Protein AF-A0A966Q878-F1 (afdb_monomer_lite)

Secondary structure (DSSP, 8-state):
--TTS--EEEE--HHHHHS-TTS--TTTHHHHHHHHHHHHHHHHHHHHHHHTTTTEEEEEEEEEEEEEEE--TTTGGGS---PPP-------S--PPPEEEEEEEEEEEEEEEEEETTEEEEEEEEEEEEE--GGGTTTS-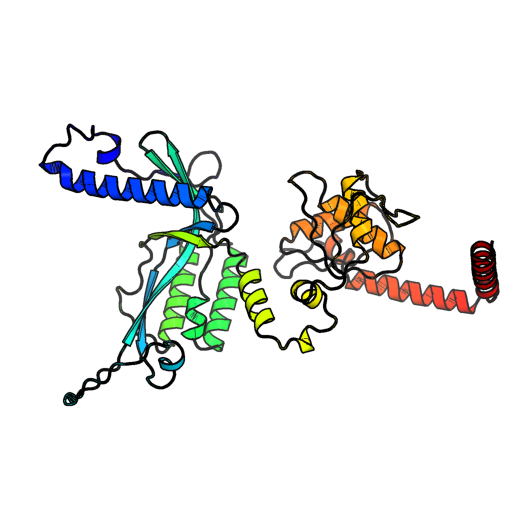HHHHHHHHHHHHHHHHHT--BSS-S-THHHHHHHHHHHHHHHTSS-B--STTEEEEEEEEEEEE---HHHHHHHHHHHTS-HHHHTTSHHHHHHH-TT-----SPPPS-S-----S---HHHHGGGGGTTSS-------TTS-HHHHHHHHHHHHHHTT-------SSHHHHHHHHHHHHTT--TTS--B---TTSS---HHHHHTBHHHHHHHHHHHHHHHHHHHTT-TTHHHHHHHHHHHHHHTTT-

Sequence (390 aa):
SDLDGAVEEAIQLPLFSSLDPQKVPPEQLRAYNEERKIARSLEQLGADSRNYTFTKQLALRFGYFKISLPLNPTVDLEKEESEPEVVEGELPLETTPLMKELEFPLFSVQVDIIRHKSQFSLIVTDPAVEVHINELQDVLSPVTYQNLTKTLGEYEAKSGFNLPISDTTELLGFWDHVRGALALSKAQFDSDSFQLDRSKLVLSARSNFFLSDDLRKLTLLDPAELEGTALTAWTTSEDMNVAEDGEPHESEIFFPFPYDRYQARILSLLGNRASVIQGPPGTGKSQSICNLICHLAAQGKTVLFVSQKPQALKVVKDRLKTLDIPNLFGYIPSTAAGIINEQDEADGAGPALARVGASAHVANDRQKKDPDTAGIVAQKQQARATLQAD

Structure (mmCIF, N/CA/C/O backbone):
data_AF-A0A966Q878-F1
#
_entry.id   AF-A0A966Q878-F1
#
loop_
_atom_site.group_PDB
_atom_site.id
_atom_site.type_symbol
_atom_site.label_atom_id
_atom_site.label_alt_id
_atom_site.label_comp_id
_atom_site.label_asym_id
_atom_site.label_entity_id
_atom_site.label_seq_id
_atom_site.pdbx_PDB_ins_code
_atom_site.Cartn_x
_atom_site.Cartn_y
_atom_site.Cartn_z
_atom_site.occupancy
_atom_site.B_iso_or_equiv
_atom_site.auth_seq_id
_atom_site.auth_comp_id
_atom_site.auth_asym_id
_atom_site.auth_atom_id
_atom_site.pdbx_PDB_model_num
ATOM 1 N N . SER A 1 1 ? 6.513 14.749 -22.291 1.00 36.56 1 SER A N 1
ATOM 2 C CA . SER A 1 1 ? 5.431 15.742 -22.159 1.00 36.56 1 SER A CA 1
ATOM 3 C C . SER A 1 1 ? 4.585 15.677 -23.410 1.00 36.56 1 SER A C 1
ATOM 5 O O . SER A 1 1 ? 5.053 16.128 -24.445 1.00 36.56 1 SER A O 1
ATOM 7 N N . ASP A 1 2 ? 3.389 15.108 -23.310 1.00 28.91 2 ASP A N 1
ATOM 8 C CA . ASP A 1 2 ? 2.338 15.248 -24.316 1.00 28.91 2 ASP A CA 1
ATOM 9 C C . ASP A 1 2 ? 0.966 15.288 -23.619 1.00 28.91 2 ASP A C 1
ATOM 11 O O . ASP A 1 2 ? 0.846 15.011 -22.425 1.00 28.91 2 ASP A O 1
ATOM 15 N N . LEU A 1 3 ? -0.031 15.762 -24.359 1.00 32.06 3 LEU A N 1
ATOM 16 C CA . LEU A 1 3 ? -1.173 16.598 -23.956 1.00 32.06 3 LEU A CA 1
ATOM 17 C C . LEU A 1 3 ? -2.197 16.062 -22.927 1.00 32.06 3 LEU A C 1
ATOM 19 O O . LEU A 1 3 ? -3.159 16.773 -22.650 1.00 32.06 3 LEU A O 1
ATOM 23 N N . ASP A 1 4 ? -1.975 14.906 -22.299 1.00 37.69 4 ASP A N 1
ATOM 24 C CA . ASP A 1 4 ? -2.916 14.282 -21.345 1.00 37.69 4 ASP A CA 1
ATOM 25 C C . ASP A 1 4 ? -2.343 14.093 -19.925 1.00 37.69 4 ASP A C 1
ATOM 27 O O . ASP A 1 4 ? -2.943 13.437 -19.074 1.00 37.69 4 ASP A O 1
ATOM 31 N N . GLY A 1 5 ? -1.165 14.658 -19.640 1.00 44.62 5 GLY A N 1
ATOM 32 C CA . GLY A 1 5 ? -0.500 14.516 -18.337 1.00 44.62 5 GLY A CA 1
ATOM 33 C C . GLY A 1 5 ? 0.210 13.171 -18.135 1.00 44.62 5 GLY A C 1
ATOM 34 O O . GLY A 1 5 ? 0.911 13.003 -17.141 1.00 44.62 5 GLY A O 1
ATOM 35 N N . ALA A 1 6 ? 0.103 12.243 -19.091 1.00 47.84 6 ALA A N 1
ATOM 36 C CA . ALA A 1 6 ? 0.938 11.051 -19.154 1.00 47.84 6 ALA A CA 1
ATOM 37 C C . ALA A 1 6 ? 2.323 11.406 -19.725 1.00 47.84 6 ALA A C 1
ATOM 39 O O . ALA A 1 6 ? 2.449 12.045 -20.774 1.00 47.84 6 ALA A O 1
ATOM 40 N N . VAL A 1 7 ? 3.386 10.998 -19.031 1.00 57.78 7 VAL A N 1
ATOM 41 C CA . VAL A 1 7 ? 4.749 11.079 -19.565 1.00 57.78 7 VAL A CA 1
ATOM 42 C C . VAL A 1 7 ? 4.947 9.872 -20.479 1.00 57.78 7 VAL A C 1
ATOM 44 O O . VAL A 1 7 ? 5.180 8.760 -20.011 1.00 57.78 7 VAL A O 1
ATOM 47 N N . GLU A 1 8 ? 4.782 10.094 -21.781 1.00 61.12 8 GLU A N 1
ATOM 48 C CA . GLU A 1 8 ? 5.096 9.119 -22.826 1.00 61.12 8 GLU A CA 1
ATOM 49 C C . GLU A 1 8 ? 6.475 9.420 -23.423 1.00 61.12 8 GLU A C 1
ATOM 51 O O . GLU A 1 8 ? 6.785 10.570 -23.754 1.00 61.12 8 GLU A O 1
ATOM 56 N N . GLU A 1 9 ? 7.301 8.383 -23.559 1.00 66.06 9 GLU A N 1
ATOM 57 C CA . GLU A 1 9 ? 8.583 8.446 -24.253 1.00 66.06 9 GLU A CA 1
ATOM 58 C C . GLU A 1 9 ? 8.666 7.335 -25.305 1.00 66.06 9 GLU A C 1
ATOM 60 O O . GLU A 1 9 ? 8.530 6.143 -25.015 1.00 66.06 9 GLU A O 1
ATOM 65 N N . ALA A 1 10 ? 8.868 7.734 -26.560 1.00 63.94 10 ALA A N 1
ATOM 66 C CA . ALA A 1 10 ? 8.963 6.807 -27.678 1.00 63.94 10 ALA A CA 1
ATOM 67 C C . ALA A 1 10 ? 10.358 6.168 -27.733 1.00 63.94 10 ALA A C 1
ATOM 69 O O . ALA A 1 10 ? 11.368 6.863 -27.868 1.00 63.94 10 ALA A O 1
ATOM 70 N N . ILE A 1 11 ? 10.420 4.836 -27.719 1.00 69.00 11 ILE A N 1
ATOM 71 C CA . ILE A 1 11 ? 11.664 4.098 -27.942 1.00 69.00 11 ILE A CA 1
ATOM 72 C C . ILE A 1 11 ? 11.970 4.127 -29.442 1.00 69.00 11 ILE A C 1
ATOM 74 O O . ILE A 1 11 ? 11.293 3.492 -30.259 1.00 69.00 11 ILE A O 1
ATOM 78 N N . GLN A 1 12 ? 13.015 4.861 -29.816 1.00 66.69 12 GLN A N 1
ATOM 79 C CA . GLN A 1 12 ? 13.443 4.972 -31.207 1.00 66.69 12 GLN A CA 1
ATOM 80 C C . GLN A 1 12 ? 14.230 3.724 -31.635 1.00 66.69 12 GLN A C 1
ATOM 82 O O . GLN A 1 12 ? 15.383 3.546 -31.257 1.00 66.69 12 GLN A O 1
ATOM 87 N N . LEU A 1 13 ? 13.612 2.876 -32.466 1.00 69.94 13 LEU A N 1
ATOM 88 C CA . LEU A 1 13 ? 14.255 1.743 -33.154 1.00 69.94 13 LEU A CA 1
ATOM 89 C C . LEU A 1 13 ? 14.169 1.947 -34.680 1.00 69.94 13 LEU A C 1
ATOM 91 O O . LEU A 1 13 ? 13.347 1.311 -35.353 1.00 69.94 13 LEU A O 1
ATOM 95 N N . PRO A 1 14 ? 14.905 2.924 -35.239 1.00 63.12 14 PRO A N 1
ATOM 96 C CA . PRO A 1 14 ? 14.709 3.393 -36.607 1.00 63.12 14 PRO A CA 1
ATOM 97 C C . PRO A 1 14 ? 15.060 2.339 -37.662 1.00 63.12 14 PRO A C 1
ATOM 99 O O . PRO A 1 14 ? 14.349 2.240 -38.662 1.00 63.12 14 PRO A O 1
ATOM 102 N N . LEU A 1 15 ? 16.098 1.522 -37.467 1.00 62.75 15 LEU A N 1
ATOM 103 C CA . LEU A 1 15 ? 16.493 0.496 -38.440 1.00 62.75 15 LEU A CA 1
ATOM 104 C C . LEU A 1 15 ? 15.524 -0.688 -38.411 1.00 62.75 15 LEU A C 1
ATOM 106 O O . LEU A 1 15 ? 15.130 -1.185 -39.465 1.00 62.75 15 LEU A O 1
ATOM 110 N N . PHE A 1 16 ? 15.089 -1.112 -37.225 1.00 62.78 16 PHE A N 1
ATOM 111 C CA . PHE A 1 16 ? 14.107 -2.182 -37.064 1.00 62.78 16 PHE A CA 1
ATOM 112 C C . PHE A 1 16 ? 12.722 -1.788 -37.591 1.00 62.78 16 PHE A C 1
ATOM 114 O O . PHE A 1 16 ? 12.018 -2.619 -38.164 1.00 62.78 16 PHE A O 1
ATOM 121 N N . SER A 1 17 ? 12.329 -0.524 -37.422 1.00 59.47 17 SER A N 1
ATOM 122 C CA . SER A 1 17 ? 11.011 -0.033 -37.841 1.00 59.47 17 SER A CA 1
ATOM 123 C C . SER A 1 17 ? 10.910 0.318 -39.329 1.00 59.47 17 SER A C 1
ATOM 125 O O . SER A 1 17 ? 9.806 0.254 -39.873 1.00 59.47 17 SER A O 1
ATOM 127 N N . SER A 1 18 ? 12.025 0.662 -39.988 1.00 60.50 18 SER A N 1
ATOM 128 C CA . SER A 1 18 ? 12.042 1.128 -41.386 1.00 60.50 18 SER A CA 1
ATOM 129 C C . SER A 1 18 ? 12.500 0.090 -42.416 1.00 60.50 18 SER A C 1
ATOM 131 O O . SER A 1 18 ? 12.126 0.206 -43.585 1.00 60.50 18 SER A O 1
ATOM 133 N N . LEU A 1 19 ? 13.281 -0.924 -42.021 1.00 62.16 19 LEU A N 1
ATOM 134 C CA . LEU A 1 19 ? 13.860 -1.896 -42.954 1.00 62.16 19 LEU A CA 1
ATOM 135 C C . LEU A 1 19 ? 13.074 -3.212 -43.000 1.00 62.16 19 LEU A C 1
ATOM 137 O O . LEU A 1 19 ? 12.755 -3.817 -41.976 1.00 62.16 19 LEU A O 1
ATOM 141 N N . ASP A 1 20 ? 12.827 -3.696 -44.220 1.00 65.62 20 ASP A N 1
ATOM 142 C CA . ASP A 1 20 ? 12.308 -5.044 -44.469 1.00 65.62 20 ASP A CA 1
ATOM 143 C C . ASP A 1 20 ? 13.352 -6.085 -44.003 1.00 65.62 20 ASP A C 1
ATOM 145 O O . ASP A 1 20 ? 14.496 -6.034 -44.472 1.00 65.62 20 ASP A O 1
ATOM 149 N N . PRO A 1 21 ? 12.988 -7.046 -43.124 1.00 63.88 21 PRO A N 1
ATOM 150 C CA . PRO A 1 21 ? 13.892 -8.083 -42.623 1.00 63.88 21 PRO A CA 1
ATOM 151 C C . PRO A 1 21 ? 14.641 -8.862 -43.713 1.00 63.88 21 PRO A C 1
ATOM 153 O O . PRO A 1 21 ? 15.699 -9.426 -43.434 1.00 63.88 21 PRO A O 1
ATOM 156 N N . GLN A 1 22 ? 14.103 -8.921 -44.938 1.00 63.53 22 GLN A N 1
ATOM 157 C CA . GLN A 1 22 ? 14.712 -9.624 -46.073 1.00 63.53 22 GLN A CA 1
ATOM 158 C C . GLN A 1 22 ? 15.636 -8.745 -46.937 1.00 63.53 22 GLN A C 1
ATOM 160 O O . GLN A 1 22 ? 16.300 -9.267 -47.831 1.00 63.53 22 GLN A O 1
ATOM 165 N N . LYS A 1 23 ? 15.699 -7.427 -46.695 1.00 68.62 23 LYS A N 1
ATOM 166 C CA . LYS A 1 23 ? 16.438 -6.449 -47.524 1.00 68.62 23 LYS A CA 1
ATOM 167 C C . LYS A 1 23 ? 17.393 -5.559 -46.721 1.00 68.62 23 LYS A C 1
ATOM 169 O O . LYS A 1 23 ? 17.710 -4.451 -47.148 1.00 68.62 23 LYS A O 1
ATOM 174 N N . VAL A 1 24 ? 17.858 -6.027 -45.563 1.00 71.94 24 VAL A N 1
ATOM 175 C CA . VAL A 1 24 ? 18.802 -5.277 -44.721 1.00 71.94 24 VAL A CA 1
ATOM 176 C C . VAL A 1 24 ? 20.202 -5.279 -45.363 1.00 71.94 24 VAL A C 1
ATOM 178 O O . VAL A 1 24 ? 20.747 -6.360 -45.606 1.00 71.94 24 VAL A O 1
ATOM 181 N N . PRO A 1 25 ? 20.819 -4.110 -45.626 1.00 78.50 25 PRO A N 1
ATOM 182 C CA . PRO A 1 25 ? 22.178 -4.037 -46.162 1.00 78.50 25 PRO A CA 1
ATOM 183 C C . PRO A 1 25 ? 23.214 -4.689 -45.221 1.00 78.50 25 PRO A C 1
ATOM 185 O O . PRO A 1 25 ? 23.098 -4.528 -44.002 1.00 78.50 25 PRO A O 1
ATOM 188 N N . PRO A 1 26 ? 24.271 -5.354 -45.735 1.00 73.50 26 PRO A N 1
ATOM 189 C CA . PRO A 1 26 ? 25.288 -6.023 -44.909 1.00 73.50 26 PRO A CA 1
ATOM 190 C C . PRO A 1 26 ? 25.962 -5.099 -43.883 1.00 73.50 26 PRO A C 1
ATOM 192 O O . PRO A 1 26 ? 26.285 -5.529 -42.778 1.00 73.50 26 PRO A O 1
ATOM 195 N N . GLU A 1 27 ? 26.126 -3.822 -44.231 1.00 76.19 27 GLU A N 1
ATOM 196 C CA . GLU A 1 27 ? 26.739 -2.790 -43.385 1.00 76.19 27 GLU A CA 1
ATOM 197 C C . GLU A 1 27 ? 25.863 -2.407 -42.181 1.00 76.19 27 GLU A C 1
ATOM 199 O O . GLU A 1 27 ? 26.380 -2.074 -41.117 1.00 76.19 27 GLU A O 1
ATOM 204 N N . GLN A 1 28 ? 24.537 -2.513 -42.313 1.00 75.12 28 GLN A N 1
ATOM 205 C CA . GLN A 1 28 ? 23.561 -2.164 -41.270 1.00 75.12 28 GLN A CA 1
ATOM 206 C C . GLN A 1 28 ? 23.038 -3.391 -40.511 1.00 75.12 28 GLN A C 1
ATOM 208 O O . GLN A 1 28 ? 22.339 -3.254 -39.507 1.00 75.12 28 GLN A O 1
ATOM 213 N N . LEU A 1 29 ? 23.413 -4.600 -40.941 1.00 74.19 29 LEU A N 1
ATOM 214 C CA . LEU A 1 29 ? 22.914 -5.863 -40.397 1.00 74.19 29 LEU A CA 1
ATOM 215 C C . LEU A 1 29 ? 23.223 -6.042 -38.902 1.00 74.19 29 LEU A C 1
ATOM 217 O O . LEU A 1 29 ? 22.405 -6.596 -38.168 1.00 74.19 29 LEU A O 1
ATOM 221 N N . ARG A 1 30 ? 24.383 -5.567 -38.427 1.00 75.19 30 ARG A N 1
ATOM 222 C CA . ARG A 1 30 ? 24.740 -5.620 -36.995 1.00 75.19 30 ARG A CA 1
ATOM 223 C C . ARG A 1 30 ? 23.829 -4.725 -36.153 1.00 75.19 30 ARG A C 1
ATOM 225 O O . ARG A 1 30 ? 23.248 -5.212 -35.191 1.00 75.19 30 ARG A O 1
ATOM 232 N N . ALA A 1 31 ? 23.664 -3.464 -36.548 1.00 72.50 31 ALA A N 1
ATOM 233 C CA . ALA A 1 31 ? 22.810 -2.506 -35.845 1.00 72.50 31 ALA A CA 1
ATOM 234 C C . ALA A 1 31 ? 21.329 -2.926 -35.881 1.00 72.50 31 ALA A C 1
ATOM 236 O O . ALA A 1 31 ? 20.663 -2.929 -34.850 1.00 72.50 31 ALA A O 1
ATOM 237 N N . TYR A 1 32 ? 20.847 -3.409 -37.032 1.00 76.81 32 TYR A N 1
ATOM 238 C CA . TYR A 1 32 ? 19.501 -3.972 -37.168 1.00 76.81 32 TYR A CA 1
ATOM 239 C C . TYR A 1 32 ? 19.265 -5.171 -36.235 1.00 76.81 32 TYR A C 1
ATOM 241 O O . TYR A 1 32 ? 18.205 -5.286 -35.624 1.00 76.81 32 TYR A O 1
ATOM 249 N N . ASN A 1 33 ? 20.241 -6.076 -36.102 1.00 74.50 33 ASN A N 1
ATOM 250 C CA . ASN A 1 33 ? 20.109 -7.237 -35.221 1.00 74.50 33 ASN A CA 1
ATOM 251 C C . ASN A 1 33 ? 20.104 -6.860 -33.732 1.00 74.50 33 ASN A C 1
ATOM 253 O O . ASN A 1 33 ? 19.402 -7.515 -32.963 1.00 74.50 33 ASN A O 1
ATOM 257 N N . GLU A 1 34 ? 20.838 -5.823 -33.327 1.00 75.19 34 GLU A N 1
ATOM 258 C CA . GLU A 1 34 ? 20.778 -5.290 -31.960 1.00 75.19 34 GLU A CA 1
ATOM 259 C C . GLU A 1 34 ? 19.419 -4.635 -31.673 1.00 75.19 34 GLU A C 1
ATOM 261 O O . GLU A 1 34 ? 18.758 -5.007 -30.702 1.00 75.19 34 GLU A O 1
ATOM 266 N N . GLU A 1 35 ? 18.912 -3.779 -32.568 1.00 76.94 35 GLU A N 1
ATOM 267 C CA . GLU A 1 35 ? 17.560 -3.212 -32.429 1.00 76.94 35 GLU A CA 1
ATOM 268 C C . GLU A 1 35 ? 16.475 -4.303 -32.408 1.00 76.94 35 GLU A C 1
ATOM 270 O O . GLU A 1 35 ? 15.530 -4.243 -31.620 1.00 76.94 35 GLU A O 1
ATOM 275 N N . ARG A 1 36 ? 16.634 -5.362 -33.213 1.00 76.56 36 ARG A N 1
ATOM 276 C CA . ARG A 1 36 ? 15.729 -6.521 -33.223 1.00 76.56 36 ARG A CA 1
ATOM 277 C C . ARG A 1 36 ? 15.743 -7.295 -31.905 1.00 76.56 36 ARG A C 1
ATOM 279 O O . ARG A 1 36 ? 14.696 -7.807 -31.501 1.00 76.56 36 ARG A O 1
ATOM 286 N N . LYS A 1 37 ? 16.898 -7.434 -31.246 1.00 76.88 37 LYS A N 1
ATOM 287 C CA . LYS A 1 37 ? 16.978 -8.057 -29.913 1.00 76.88 37 LYS A CA 1
ATOM 288 C C . LYS A 1 37 ? 16.231 -7.212 -28.886 1.00 76.88 37 LYS A C 1
ATOM 290 O O . LYS A 1 37 ? 15.423 -7.764 -28.148 1.00 76.88 37 LYS A O 1
ATOM 295 N N . ILE A 1 38 ? 16.440 -5.895 -28.896 1.00 76.62 38 ILE A N 1
ATOM 296 C CA . ILE A 1 38 ? 15.747 -4.954 -28.004 1.00 76.62 38 ILE A CA 1
ATOM 297 C C . ILE A 1 38 ? 14.230 -5.041 -28.212 1.00 76.62 38 ILE A C 1
ATOM 299 O O . ILE A 1 38 ? 13.494 -5.224 -27.246 1.00 76.62 38 ILE A O 1
ATOM 303 N N . ALA A 1 39 ? 13.763 -5.016 -29.465 1.00 75.56 39 ALA A N 1
ATOM 304 C CA . ALA A 1 39 ? 12.344 -5.144 -29.794 1.00 75.56 39 ALA A CA 1
ATOM 305 C C . ALA A 1 39 ? 11.729 -6.445 -29.252 1.00 75.56 39 ALA A C 1
ATOM 307 O O . ALA A 1 39 ? 10.654 -6.420 -28.658 1.00 75.56 39 ALA A O 1
ATOM 308 N N . ARG A 1 40 ? 12.422 -7.582 -29.402 1.00 79.31 40 ARG A N 1
ATOM 309 C CA . ARG A 1 40 ? 11.965 -8.871 -28.855 1.00 79.31 40 ARG A CA 1
ATOM 310 C C . ARG A 1 40 ? 11.898 -8.870 -27.331 1.00 79.31 40 ARG A C 1
ATOM 312 O O . ARG A 1 40 ? 10.922 -9.369 -26.780 1.00 79.31 40 ARG A O 1
ATOM 319 N N . SER A 1 41 ? 12.896 -8.302 -26.660 1.00 79.31 41 SER A N 1
ATOM 320 C CA . SER A 1 41 ? 12.894 -8.184 -25.199 1.00 79.31 41 SER A CA 1
ATOM 321 C C . SER A 1 41 ? 11.743 -7.305 -24.704 1.00 79.31 41 SER A C 1
ATOM 323 O O . SER A 1 41 ? 11.081 -7.664 -23.736 1.00 79.31 41 SER A O 1
ATOM 325 N N . LEU A 1 42 ? 11.446 -6.197 -25.391 1.00 79.75 42 LEU A N 1
ATOM 326 C CA . LEU A 1 42 ? 10.303 -5.331 -25.076 1.00 79.75 42 LEU A CA 1
ATOM 327 C C . LEU A 1 42 ? 8.962 -6.041 -25.305 1.00 79.75 42 LEU A C 1
ATOM 329 O O . LEU A 1 42 ? 8.063 -5.938 -24.473 1.00 79.75 42 LEU A O 1
ATOM 333 N N . GLU A 1 43 ? 8.824 -6.793 -26.401 1.00 78.31 43 GLU A N 1
ATOM 334 C CA . GLU A 1 43 ? 7.634 -7.614 -26.657 1.00 78.31 43 GLU A CA 1
ATOM 335 C C . GLU A 1 43 ? 7.422 -8.658 -25.560 1.00 78.31 43 GLU A C 1
ATOM 337 O O . GLU A 1 43 ? 6.297 -8.819 -25.085 1.00 78.31 43 GLU A O 1
ATOM 342 N N . GLN A 1 44 ? 8.495 -9.336 -25.147 1.00 79.88 44 GLN A N 1
ATOM 343 C CA . GLN A 1 44 ? 8.449 -10.340 -24.092 1.00 79.88 44 GLN A CA 1
ATOM 344 C C . GLN A 1 44 ? 8.087 -9.714 -22.741 1.00 79.88 44 GLN A C 1
ATOM 346 O O . GLN A 1 44 ? 7.147 -10.173 -22.102 1.00 79.88 44 GLN A O 1
ATOM 351 N N . LEU A 1 45 ? 8.743 -8.621 -22.345 1.00 77.94 45 LEU A N 1
ATOM 352 C CA . LEU A 1 45 ? 8.437 -7.907 -21.100 1.00 77.94 45 LEU A CA 1
ATOM 353 C C . LEU A 1 45 ? 6.998 -7.377 -21.075 1.00 77.94 45 LEU A C 1
ATOM 355 O O . LEU A 1 45 ? 6.303 -7.511 -20.067 1.00 77.94 45 LEU A O 1
ATOM 359 N N . GLY A 1 46 ? 6.516 -6.828 -22.192 1.00 69.38 46 GLY A N 1
ATOM 360 C CA . GLY A 1 46 ? 5.130 -6.382 -22.321 1.00 69.38 46 GLY A CA 1
ATOM 361 C C . GLY A 1 46 ? 4.124 -7.539 -22.311 1.00 69.38 46 GLY A C 1
ATOM 362 O O . GLY A 1 46 ? 3.011 -7.393 -21.806 1.00 69.38 46 GLY A O 1
ATOM 363 N N . ALA A 1 47 ? 4.468 -8.705 -22.865 1.00 71.81 47 ALA A N 1
ATOM 364 C CA . ALA A 1 47 ? 3.642 -9.910 -22.766 1.00 71.81 47 ALA A CA 1
ATOM 365 C C . ALA A 1 47 ? 3.605 -10.453 -21.329 1.00 71.81 47 ALA A C 1
ATOM 367 O O . ALA A 1 47 ? 2.524 -10.730 -20.816 1.00 71.81 47 ALA A O 1
ATOM 368 N N . ASP A 1 48 ? 4.752 -10.524 -20.657 1.00 72.88 48 ASP A N 1
ATOM 369 C CA . ASP A 1 48 ? 4.857 -11.007 -19.281 1.00 72.88 48 ASP A CA 1
ATOM 370 C C . ASP A 1 48 ? 4.120 -10.085 -18.298 1.00 72.88 48 ASP A C 1
ATOM 372 O O . ASP A 1 48 ? 3.362 -10.575 -17.462 1.00 72.88 48 ASP A O 1
ATOM 376 N N . SER A 1 49 ? 4.232 -8.760 -18.438 1.00 64.75 49 SER A N 1
ATOM 377 C CA . SER A 1 49 ? 3.454 -7.801 -17.631 1.00 64.75 49 SER A CA 1
ATOM 378 C C . SER A 1 49 ? 1.933 -8.005 -17.787 1.00 64.75 49 SER A C 1
ATOM 380 O O . SER A 1 49 ? 1.179 -7.986 -16.810 1.00 64.75 49 SER A O 1
ATOM 382 N N . ARG A 1 50 ? 1.463 -8.301 -19.009 1.00 67.19 50 ARG A N 1
ATOM 383 C CA . ARG A 1 50 ? 0.042 -8.588 -19.296 1.00 67.19 50 ARG A CA 1
ATOM 384 C C . ARG A 1 50 ? -0.419 -9.967 -18.823 1.00 67.19 50 ARG A C 1
ATOM 386 O O . ARG A 1 50 ? -1.583 -10.126 -18.481 1.00 67.19 50 ARG A O 1
ATOM 393 N N . ASN A 1 51 ? 0.468 -10.957 -18.784 1.00 67.25 51 ASN A N 1
ATOM 394 C CA . ASN A 1 51 ? 0.140 -12.287 -18.266 1.00 67.25 51 ASN A CA 1
ATOM 395 C C . ASN A 1 51 ? 0.096 -12.307 -16.730 1.00 67.25 51 ASN A C 1
ATOM 397 O O . ASN A 1 51 ? -0.683 -13.051 -16.139 1.00 67.25 51 ASN A O 1
ATOM 401 N N . TYR A 1 52 ? 0.906 -11.467 -16.083 1.00 61.38 52 TYR A N 1
ATOM 402 C CA . TYR A 1 52 ? 1.044 -11.386 -14.629 1.00 61.38 52 TYR A CA 1
ATOM 403 C C . TYR A 1 52 ? 0.494 -10.073 -14.058 1.00 61.38 52 TYR A C 1
ATOM 405 O O . TYR A 1 52 ? 1.031 -9.555 -13.082 1.00 61.38 52 TYR A O 1
ATOM 413 N N . THR A 1 53 ? -0.599 -9.543 -14.617 1.00 57.09 53 THR A N 1
ATOM 414 C CA . THR A 1 53 ? -1.127 -8.202 -14.281 1.00 57.09 53 THR A CA 1
ATOM 415 C C . THR A 1 53 ? -1.450 -8.005 -12.799 1.00 57.09 53 THR A C 1
ATOM 417 O O . THR A 1 53 ? -1.526 -6.875 -12.338 1.00 57.09 53 THR A O 1
ATOM 420 N N . PHE A 1 54 ? -1.633 -9.074 -12.023 1.00 52.44 54 PHE A N 1
ATOM 421 C CA . PHE A 1 54 ? -1.902 -8.977 -10.584 1.00 52.44 54 PHE A CA 1
ATOM 422 C C . PHE A 1 54 ? -0.669 -9.190 -9.701 1.00 52.44 54 PHE A C 1
ATOM 424 O O . PHE A 1 54 ? -0.688 -8.783 -8.544 1.00 52.44 54 PHE A O 1
ATOM 431 N N . THR A 1 55 ? 0.398 -9.803 -10.217 1.00 57.56 55 THR A N 1
ATOM 432 C CA . THR A 1 55 ? 1.565 -10.214 -9.415 1.00 57.56 55 THR A CA 1
ATOM 433 C C . THR A 1 55 ? 2.849 -9.505 -9.813 1.00 57.56 55 THR A C 1
ATOM 435 O O . THR A 1 55 ? 3.762 -9.404 -8.994 1.00 57.56 55 THR A O 1
ATOM 438 N N . LYS A 1 56 ? 2.935 -8.990 -11.041 1.00 68.88 56 LYS A N 1
ATOM 439 C CA . LYS A 1 56 ? 4.112 -8.301 -11.565 1.00 68.88 56 LYS A CA 1
ATOM 440 C C . LYS A 1 56 ? 3.733 -6.987 -12.236 1.00 68.88 56 LYS A C 1
ATOM 442 O O . LYS A 1 56 ? 2.600 -6.783 -12.677 1.00 68.88 56 LYS A O 1
ATOM 447 N N . GLN A 1 57 ? 4.680 -6.071 -12.243 1.00 77.12 57 GLN A N 1
ATOM 448 C CA . GLN A 1 57 ? 4.586 -4.792 -12.924 1.00 77.12 57 GLN A CA 1
ATOM 449 C C . GLN A 1 57 ? 5.928 -4.465 -13.549 1.00 77.12 57 GLN A C 1
ATOM 451 O O . GLN A 1 57 ? 6.967 -5.007 -13.166 1.00 77.12 57 GLN A O 1
ATOM 456 N N . LEU A 1 58 ? 5.886 -3.626 -14.566 1.00 84.62 58 LEU A N 1
ATOM 457 C CA . LEU A 1 58 ? 7.078 -3.199 -15.253 1.00 84.62 58 LEU A CA 1
ATOM 458 C C . LEU A 1 58 ? 7.537 -1.879 -14.632 1.00 84.62 58 LEU A C 1
ATOM 460 O O . LEU A 1 58 ? 6.764 -0.936 -14.489 1.00 84.62 58 LEU A O 1
ATOM 464 N N . ALA A 1 59 ? 8.803 -1.834 -14.239 1.00 85.12 59 ALA A N 1
ATOM 465 C CA . ALA A 1 59 ? 9.401 -0.670 -13.612 1.00 85.12 59 ALA A CA 1
ATOM 466 C C . ALA A 1 59 ? 10.654 -0.254 -14.384 1.00 85.12 59 ALA A C 1
ATOM 468 O O . ALA A 1 59 ? 11.508 -1.085 -14.720 1.00 85.12 59 ALA A O 1
ATOM 469 N N . LEU A 1 60 ? 10.777 1.044 -14.639 1.00 87.25 60 LEU A N 1
ATOM 470 C CA . LEU A 1 60 ? 12.007 1.662 -15.107 1.00 87.25 60 LEU A CA 1
ATOM 471 C C . LEU A 1 60 ? 12.849 2.012 -13.882 1.00 87.25 60 LEU A C 1
ATOM 473 O O . LEU A 1 60 ? 12.523 2.936 -13.143 1.00 87.25 60 LEU A O 1
ATOM 477 N N . ARG A 1 61 ? 13.918 1.253 -13.654 1.00 89.38 61 ARG A N 1
ATOM 478 C CA . ARG A 1 61 ? 14.882 1.479 -12.571 1.00 89.38 61 ARG A CA 1
ATOM 479 C C . ARG A 1 61 ? 16.028 2.339 -13.074 1.00 89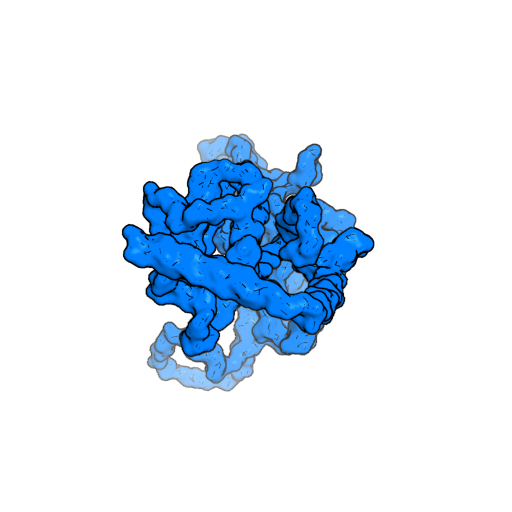.38 61 ARG A C 1
ATOM 481 O O . ARG A 1 61 ? 16.526 2.090 -14.170 1.00 89.38 61 ARG A O 1
ATOM 488 N N . PHE A 1 62 ? 16.459 3.317 -12.291 1.00 88.19 62 PHE A N 1
ATOM 489 C CA . PHE A 1 62 ? 17.537 4.233 -12.659 1.00 88.19 62 PHE A CA 1
ATOM 490 C C . PHE A 1 62 ? 18.314 4.711 -11.429 1.00 88.19 62 PHE A C 1
ATOM 492 O O . PHE A 1 62 ? 17.914 4.455 -10.292 1.00 88.19 62 PHE A O 1
ATOM 499 N N . GLY A 1 63 ? 19.454 5.367 -11.650 1.00 85.38 63 GLY A N 1
ATOM 500 C CA . GLY A 1 63 ? 20.336 5.767 -10.555 1.00 85.38 63 GLY A CA 1
ATOM 501 C C . GLY A 1 63 ? 21.013 4.570 -9.915 1.00 85.38 63 GLY A C 1
ATOM 502 O O . GLY A 1 63 ? 20.726 4.224 -8.775 1.00 85.38 63 GLY A O 1
ATOM 503 N N . TYR A 1 64 ? 21.898 3.911 -10.655 1.00 88.25 64 TYR A N 1
ATOM 504 C CA . TYR A 1 64 ? 22.605 2.739 -10.153 1.00 88.25 64 TYR A CA 1
ATOM 505 C C . TYR A 1 64 ? 23.834 3.140 -9.351 1.00 88.25 64 TYR A C 1
ATOM 507 O O . TYR A 1 64 ? 24.618 3.980 -9.796 1.00 88.25 64 TYR A O 1
ATOM 515 N N . PHE A 1 65 ? 24.028 2.494 -8.204 1.00 86.88 65 PHE A N 1
ATOM 516 C CA . PHE A 1 65 ? 25.279 2.561 -7.466 1.00 86.88 65 PHE A CA 1
ATOM 517 C C . PHE A 1 65 ? 25.922 1.175 -7.332 1.00 86.88 65 PHE A C 1
ATOM 519 O O . PHE A 1 65 ? 25.234 0.168 -7.148 1.00 86.88 65 PHE A O 1
ATOM 526 N N . LYS A 1 66 ? 27.251 1.128 -7.446 1.00 87.38 66 LYS A N 1
ATOM 527 C CA . LYS A 1 66 ? 28.077 -0.074 -7.320 1.00 87.38 66 LYS A CA 1
ATOM 528 C C . LYS A 1 66 ? 29.015 0.067 -6.126 1.00 87.38 66 LYS A C 1
ATOM 530 O O . LYS A 1 66 ? 29.825 0.991 -6.084 1.00 87.38 66 LYS A O 1
ATOM 535 N N . ILE A 1 67 ? 28.923 -0.859 -5.180 1.00 85.50 67 ILE A N 1
ATOM 536 C CA . ILE A 1 67 ? 29.750 -0.882 -3.970 1.00 85.50 67 ILE A CA 1
ATOM 537 C C . ILE A 1 67 ? 30.424 -2.239 -3.789 1.00 85.50 67 ILE A C 1
ATOM 539 O O . ILE A 1 67 ? 29.869 -3.271 -4.158 1.00 85.50 67 ILE A O 1
ATOM 543 N N . SER A 1 68 ? 31.598 -2.233 -3.169 1.00 83.38 68 SER A N 1
ATOM 544 C CA . SER A 1 68 ? 32.358 -3.431 -2.820 1.00 83.38 68 SER A CA 1
ATOM 545 C C . SER A 1 68 ? 32.456 -3.560 -1.302 1.00 83.38 68 SER A C 1
ATOM 547 O O . SER A 1 68 ? 32.909 -2.635 -0.624 1.00 83.38 68 SER A O 1
ATOM 549 N N . LEU A 1 69 ? 32.040 -4.704 -0.757 1.00 82.25 69 LEU A N 1
ATOM 550 C CA . LEU A 1 69 ? 32.082 -4.995 0.680 1.00 82.25 69 LEU A CA 1
ATOM 551 C C . LEU A 1 69 ? 33.114 -6.084 0.995 1.00 82.25 69 LEU A C 1
ATOM 553 O O . LEU A 1 69 ? 33.180 -7.067 0.260 1.00 82.25 69 LEU A O 1
ATOM 557 N N . PRO A 1 70 ? 33.890 -5.962 2.085 1.00 72.94 70 PRO A N 1
ATOM 558 C CA . PRO A 1 70 ? 34.783 -7.031 2.517 1.00 72.94 70 PRO A CA 1
ATOM 559 C C . PRO A 1 70 ? 33.969 -8.236 3.013 1.00 72.94 70 PRO A C 1
ATOM 561 O O . PRO A 1 70 ? 33.144 -8.093 3.917 1.00 72.94 70 PRO A O 1
ATOM 564 N N . LEU A 1 71 ? 34.204 -9.413 2.427 1.00 68.44 71 LEU A N 1
ATOM 565 C CA . LEU A 1 71 ? 33.591 -10.675 2.850 1.00 68.44 71 LEU A CA 1
ATOM 566 C C . LEU A 1 71 ? 34.135 -11.082 4.220 1.00 68.44 71 LEU A C 1
ATOM 568 O O . LEU A 1 71 ? 35.348 -11.063 4.445 1.00 68.44 71 LEU A O 1
ATOM 572 N N . ASN A 1 72 ? 33.240 -11.464 5.134 1.00 57.78 72 ASN A N 1
ATOM 573 C CA . ASN A 1 72 ? 33.626 -11.957 6.450 1.00 57.78 72 ASN A CA 1
ATOM 574 C C . ASN A 1 72 ? 33.441 -13.487 6.461 1.00 57.78 72 ASN A C 1
ATOM 576 O O . ASN A 1 72 ? 32.302 -13.959 6.481 1.00 57.78 72 ASN A O 1
ATOM 580 N N . PRO A 1 73 ? 34.528 -14.281 6.430 1.00 47.25 73 PRO A N 1
ATOM 581 C CA . PRO A 1 73 ? 34.467 -15.707 6.091 1.00 47.25 73 PRO A CA 1
ATOM 582 C C . PRO A 1 73 ? 33.668 -16.572 7.080 1.00 47.25 73 PRO A C 1
ATOM 584 O O . PRO A 1 73 ? 33.331 -17.701 6.754 1.00 47.25 73 PRO A O 1
ATOM 587 N N . THR A 1 74 ? 33.343 -16.072 8.274 1.00 45.56 74 THR A N 1
ATOM 588 C CA . THR A 1 74 ? 32.619 -16.821 9.314 1.00 45.56 74 THR A CA 1
ATOM 589 C C . THR A 1 74 ? 31.101 -16.640 9.310 1.00 45.56 74 THR A C 1
ATOM 591 O O . THR A 1 74 ? 30.429 -17.416 9.976 1.00 45.56 74 THR A O 1
ATOM 594 N N . VAL A 1 75 ? 30.549 -15.643 8.608 1.00 48.22 75 VAL A N 1
ATOM 595 C CA . VAL A 1 75 ? 29.105 -15.311 8.679 1.00 48.22 75 VAL A CA 1
ATOM 596 C C . VAL A 1 75 ? 28.375 -15.597 7.364 1.00 48.22 75 VAL A C 1
ATOM 598 O O . VAL A 1 75 ? 27.197 -15.938 7.376 1.00 48.22 75 VAL A O 1
ATOM 601 N N . ASP A 1 76 ? 29.062 -15.511 6.224 1.00 45.16 76 ASP A N 1
ATOM 602 C CA . ASP A 1 76 ? 28.419 -15.666 4.912 1.00 45.16 76 ASP A CA 1
ATOM 603 C C . ASP A 1 76 ? 28.299 -17.131 4.441 1.00 45.16 76 ASP A C 1
ATOM 605 O O . ASP A 1 76 ? 27.489 -17.418 3.562 1.00 45.16 76 ASP A O 1
ATOM 609 N N . LEU A 1 77 ? 29.024 -18.071 5.066 1.00 44.16 77 LEU A N 1
ATOM 610 C CA . LEU A 1 77 ? 28.934 -19.510 4.765 1.00 44.16 77 LEU A CA 1
ATOM 611 C C . LEU A 1 77 ? 27.640 -20.171 5.281 1.00 44.16 77 LEU A C 1
ATOM 613 O O . LEU A 1 77 ? 27.296 -21.253 4.825 1.00 44.16 77 LEU A O 1
ATOM 617 N N . GLU A 1 78 ? 26.886 -19.530 6.182 1.00 41.50 78 GLU A N 1
ATOM 618 C CA . GLU A 1 78 ? 25.583 -20.047 6.642 1.00 41.50 78 GLU A CA 1
ATOM 619 C C . GLU A 1 78 ? 24.428 -19.725 5.671 1.00 41.50 78 GLU A C 1
ATOM 621 O O . GLU A 1 78 ? 23.316 -20.220 5.849 1.00 41.50 78 GLU A O 1
ATOM 626 N N . LYS A 1 79 ? 24.660 -18.905 4.631 1.00 42.41 79 LYS A N 1
ATOM 627 C CA . LYS A 1 79 ? 23.649 -18.578 3.603 1.00 42.41 79 LYS A CA 1
ATOM 628 C C . LYS A 1 79 ? 23.844 -19.307 2.273 1.00 42.41 79 LYS A C 1
ATOM 630 O O . LYS A 1 79 ? 22.939 -19.268 1.442 1.00 42.41 79 LYS A O 1
ATOM 635 N N . GLU A 1 80 ? 24.972 -19.979 2.079 1.00 38.91 80 GLU A N 1
ATOM 636 C CA . GLU A 1 80 ? 25.236 -20.812 0.906 1.00 38.91 80 GLU A CA 1
ATOM 637 C C . GLU A 1 80 ? 25.419 -22.269 1.352 1.00 38.91 80 GLU A C 1
ATOM 639 O O . GLU A 1 80 ? 26.533 -22.756 1.519 1.00 38.91 80 GLU A O 1
ATOM 644 N N . GLU A 1 81 ? 24.309 -22.994 1.538 1.00 36.78 81 GLU A N 1
ATOM 645 C CA . GLU A 1 81 ? 24.342 -24.459 1.492 1.00 36.78 81 GLU A CA 1
ATOM 646 C C . GLU A 1 81 ? 24.654 -24.900 0.053 1.00 36.78 81 GLU A C 1
ATOM 648 O O . GLU A 1 81 ? 23.773 -25.171 -0.763 1.00 36.78 81 GLU A O 1
ATOM 653 N N . SER A 1 82 ? 25.941 -24.978 -0.258 1.00 36.28 82 SER A N 1
ATOM 654 C CA . SER A 1 82 ? 26.463 -25.908 -1.251 1.00 36.28 82 SER A CA 1
ATOM 655 C C . SER A 1 82 ? 27.827 -26.384 -0.771 1.00 36.28 82 SER A C 1
ATOM 657 O O . SER A 1 82 ? 28.740 -25.577 -0.600 1.00 36.28 82 SER A O 1
ATOM 659 N N . GLU A 1 83 ? 27.931 -27.685 -0.497 1.00 31.12 83 GLU A N 1
ATOM 660 C CA . GLU A 1 83 ? 29.149 -28.356 -0.036 1.00 31.12 83 GLU A CA 1
ATOM 661 C C . GLU A 1 83 ? 30.371 -27.959 -0.888 1.00 31.12 83 GLU A C 1
ATOM 663 O O . GLU A 1 83 ? 30.291 -28.017 -2.118 1.00 31.12 83 GLU A O 1
ATOM 668 N N . PRO A 1 84 ? 31.521 -27.596 -0.290 1.00 36.62 84 PRO A N 1
ATOM 669 C CA . PRO A 1 84 ? 32.736 -27.423 -1.064 1.00 36.62 84 PRO A CA 1
ATOM 670 C C . PRO A 1 84 ? 33.388 -28.792 -1.304 1.00 36.62 84 PRO A C 1
ATOM 672 O O . PRO A 1 84 ? 33.735 -29.507 -0.361 1.00 36.62 84 PRO A O 1
ATOM 675 N N . GLU A 1 85 ? 33.604 -29.150 -2.572 1.00 32.94 85 GLU A N 1
ATOM 676 C CA . GLU A 1 85 ? 34.546 -30.211 -2.936 1.00 32.94 85 GLU A CA 1
ATOM 677 C C . GLU A 1 85 ? 35.954 -29.807 -2.474 1.00 32.94 85 GLU A C 1
ATOM 679 O O . GLU A 1 85 ? 36.521 -28.803 -2.910 1.00 32.94 85 GLU A O 1
ATOM 684 N N . VAL A 1 86 ? 36.527 -30.597 -1.565 1.00 31.73 86 VAL A N 1
ATOM 685 C CA . VAL A 1 86 ? 37.901 -30.425 -1.087 1.00 31.73 86 VAL A CA 1
ATOM 686 C C . VAL A 1 86 ? 38.862 -30.876 -2.187 1.00 31.73 86 VAL A C 1
ATOM 688 O O . VAL A 1 86 ? 38.995 -32.070 -2.450 1.00 31.73 86 VAL A O 1
ATOM 691 N N . VAL A 1 87 ? 39.573 -29.929 -2.797 1.00 34.47 87 VAL A N 1
ATOM 692 C CA . VAL A 1 87 ? 40.781 -30.208 -3.584 1.00 34.47 87 VAL A CA 1
ATOM 693 C C . VAL A 1 87 ? 41.979 -29.676 -2.802 1.00 34.47 87 VAL A C 1
ATOM 695 O O . VAL A 1 87 ? 42.132 -28.470 -2.623 1.00 34.47 87 VAL A O 1
ATOM 698 N N . GLU A 1 88 ? 42.816 -30.587 -2.301 1.00 37.19 88 GLU A N 1
ATOM 699 C CA . GLU A 1 88 ? 44.087 -30.260 -1.651 1.00 37.19 88 GLU A CA 1
ATOM 700 C C . GLU A 1 88 ? 45.066 -29.648 -2.668 1.00 37.19 88 GLU A C 1
ATOM 702 O O . GLU A 1 88 ? 45.430 -30.281 -3.660 1.00 37.19 88 GLU A O 1
ATOM 707 N N . GLY A 1 89 ? 45.517 -28.418 -2.408 1.00 34.09 89 GLY A N 1
ATOM 708 C CA . GLY A 1 89 ? 46.545 -27.739 -3.195 1.00 34.09 89 GLY A CA 1
ATOM 709 C C . GLY A 1 89 ? 47.037 -26.462 -2.510 1.00 34.09 89 GLY A C 1
ATOM 710 O O . GLY A 1 89 ? 46.248 -25.585 -2.185 1.00 34.09 89 GLY A O 1
ATOM 711 N N . GLU A 1 90 ? 48.345 -26.421 -2.265 1.00 37.22 90 GLU A N 1
ATOM 712 C CA . GLU A 1 90 ? 49.193 -25.408 -1.613 1.00 37.22 90 GLU A CA 1
ATOM 713 C C . GLU A 1 90 ? 48.697 -23.940 -1.567 1.00 37.22 90 GLU A C 1
ATOM 715 O O . GLU A 1 90 ? 48.339 -23.337 -2.575 1.00 37.22 90 GLU A O 1
ATOM 720 N N . LEU A 1 91 ? 48.782 -23.336 -0.371 1.00 37.84 91 LEU A N 1
ATOM 721 C CA . LEU A 1 91 ? 48.485 -21.926 -0.069 1.00 37.84 91 LEU A CA 1
ATOM 722 C C . LEU A 1 91 ? 49.520 -20.952 -0.673 1.00 37.84 91 LEU A C 1
ATOM 724 O O . LEU A 1 91 ? 50.690 -21.011 -0.281 1.00 37.84 91 LEU A O 1
ATOM 728 N N . PRO A 1 92 ? 49.108 -19.947 -1.469 1.00 37.28 92 PRO A N 1
ATOM 729 C CA . PRO A 1 92 ? 49.895 -18.738 -1.674 1.00 37.28 92 PRO A CA 1
ATOM 730 C C . PRO A 1 92 ? 49.549 -17.690 -0.604 1.00 37.28 92 PRO A C 1
ATOM 732 O O . PRO A 1 92 ? 48.392 -17.309 -0.419 1.00 37.28 92 PRO A O 1
ATOM 735 N N . LEU A 1 93 ? 50.579 -17.203 0.092 1.00 49.59 93 LEU A N 1
ATOM 736 C CA . LEU A 1 93 ? 50.528 -16.000 0.922 1.00 49.59 93 LEU A CA 1
ATOM 737 C C . LEU A 1 93 ? 50.295 -14.764 0.042 1.00 49.59 93 LEU A C 1
ATOM 739 O O . LEU A 1 93 ? 51.221 -14.326 -0.626 1.00 49.59 93 LEU A O 1
ATOM 743 N N . GLU A 1 94 ? 49.081 -14.217 0.083 1.00 41.34 94 GLU A N 1
ATOM 744 C CA . GLU A 1 94 ? 48.734 -12.786 -0.003 1.00 41.34 94 GLU A CA 1
ATOM 745 C C . GLU A 1 94 ? 47.200 -12.694 0.067 1.00 41.34 94 GLU A C 1
ATOM 747 O O . GLU A 1 94 ? 46.499 -12.771 -0.939 1.00 41.34 94 GLU A O 1
ATOM 752 N N . THR A 1 95 ? 46.638 -12.597 1.277 1.00 42.03 95 THR A N 1
ATOM 753 C CA . THR A 1 95 ? 45.185 -12.465 1.450 1.00 42.03 95 THR A CA 1
ATOM 754 C C . THR A 1 95 ? 44.765 -11.044 1.088 1.00 42.03 95 THR A C 1
ATOM 756 O O . THR A 1 95 ? 44.621 -10.180 1.956 1.00 42.03 95 THR A O 1
ATOM 759 N N . THR A 1 96 ? 44.576 -10.783 -0.203 1.00 47.16 96 THR A N 1
ATOM 760 C CA . THR A 1 96 ? 43.670 -9.712 -0.619 1.00 47.16 96 THR A CA 1
ATOM 761 C C . THR A 1 96 ? 42.302 -10.033 -0.008 1.00 47.16 96 THR A C 1
ATOM 763 O O . THR A 1 96 ? 41.838 -11.168 -0.141 1.00 47.16 96 THR A O 1
ATOM 766 N N . PRO A 1 97 ? 41.676 -9.109 0.744 1.00 55.44 97 PRO A N 1
ATOM 767 C CA . PRO A 1 97 ? 40.354 -9.366 1.295 1.00 55.44 97 PRO A CA 1
ATOM 768 C C . PRO A 1 97 ? 39.415 -9.665 0.128 1.00 55.44 97 PRO A C 1
ATOM 770 O O . PRO A 1 97 ? 39.333 -8.881 -0.816 1.00 55.44 97 PRO A O 1
ATOM 773 N N . LEU A 1 98 ? 38.753 -10.822 0.165 1.00 66.38 98 LEU A N 1
ATOM 774 C CA . LEU A 1 98 ? 37.751 -11.170 -0.832 1.00 66.38 98 LEU A CA 1
ATOM 775 C C . LEU A 1 98 ? 36.644 -10.107 -0.752 1.00 66.38 98 LEU A C 1
ATOM 777 O O . LEU A 1 98 ? 36.101 -9.854 0.323 1.00 66.38 98 LEU A O 1
ATOM 781 N N . MET A 1 99 ? 36.342 -9.448 -1.868 1.00 70.12 99 MET A N 1
ATOM 782 C CA . MET A 1 99 ? 35.346 -8.377 -1.920 1.00 70.12 99 MET A CA 1
ATOM 783 C C . MET A 1 99 ? 34.085 -8.879 -2.623 1.00 70.12 99 MET A C 1
ATOM 785 O O . MET A 1 99 ? 34.167 -9.478 -3.694 1.00 70.12 99 MET A O 1
ATOM 789 N N . LYS A 1 100 ? 32.914 -8.603 -2.049 1.00 78.81 100 LYS A N 1
ATOM 790 C CA . LYS A 1 100 ? 31.610 -8.815 -2.683 1.00 78.81 100 LYS A CA 1
ATOM 791 C C . LYS A 1 100 ? 31.182 -7.536 -3.388 1.00 78.81 100 LYS A C 1
ATOM 793 O O . LYS A 1 100 ? 30.936 -6.528 -2.727 1.00 78.81 100 LYS A O 1
ATOM 798 N N . GLU A 1 101 ? 31.088 -7.581 -4.712 1.00 81.06 101 GLU A N 1
ATOM 799 C CA . GLU A 1 101 ? 30.527 -6.482 -5.498 1.00 81.06 101 GLU A CA 1
ATOM 800 C C . GLU A 1 101 ? 28.997 -6.539 -5.473 1.00 81.06 101 GLU A C 1
ATOM 802 O O . GLU A 1 101 ? 28.392 -7.586 -5.712 1.00 81.06 101 GLU A O 1
ATOM 807 N N . LEU A 1 102 ? 28.366 -5.401 -5.209 1.00 80.81 102 LEU A N 1
ATOM 808 C CA . LEU A 1 102 ? 26.922 -5.229 -5.217 1.00 80.81 102 LEU A CA 1
ATOM 809 C C . LEU A 1 102 ? 26.553 -4.053 -6.120 1.00 80.81 102 LEU A C 1
ATOM 811 O O . LEU A 1 102 ? 27.209 -3.014 -6.093 1.00 80.81 102 LEU A O 1
ATOM 815 N N . GLU A 1 103 ? 25.494 -4.214 -6.909 1.00 84.38 103 GLU A N 1
ATOM 816 C CA . GLU A 1 103 ? 24.960 -3.179 -7.795 1.00 84.38 103 GLU A CA 1
ATOM 817 C C . GLU A 1 103 ? 23.453 -3.040 -7.555 1.00 84.38 103 GLU A C 1
ATOM 819 O O . GLU A 1 103 ? 22.705 -3.997 -7.773 1.00 84.38 103 GLU A O 1
ATOM 824 N N . PHE A 1 104 ? 23.001 -1.851 -7.151 1.00 84.69 104 PHE A N 1
ATOM 825 C CA . PHE A 1 104 ? 21.591 -1.592 -6.853 1.00 84.69 104 PHE A CA 1
ATOM 826 C C . PHE A 1 104 ? 21.092 -0.296 -7.506 1.00 84.69 104 PHE A C 1
ATOM 828 O O . PHE A 1 104 ? 21.853 0.668 -7.611 1.00 84.69 104 PHE A O 1
ATOM 835 N N . PRO A 1 105 ? 19.830 -0.254 -7.970 1.00 88.81 105 PRO A N 1
ATOM 836 C CA . PRO A 1 105 ? 19.174 0.987 -8.364 1.00 88.81 105 PRO A CA 1
ATOM 837 C C . PRO A 1 105 ? 18.685 1.745 -7.129 1.00 88.81 105 PRO A C 1
ATOM 839 O O . PRO A 1 105 ? 18.145 1.129 -6.218 1.00 88.81 105 PRO A O 1
ATOM 842 N N . LEU A 1 106 ? 18.790 3.071 -7.131 1.00 86.44 106 LEU A N 1
ATOM 843 C CA . LEU A 1 106 ? 18.202 3.901 -6.081 1.00 86.44 106 LEU A CA 1
ATOM 844 C C . LEU A 1 106 ? 16.764 4.309 -6.401 1.00 86.44 106 LEU A C 1
ATOM 846 O O . LEU A 1 106 ? 15.972 4.489 -5.485 1.00 86.44 106 LEU A O 1
ATOM 850 N N . PHE A 1 107 ? 16.408 4.457 -7.676 1.00 87.38 107 PHE A N 1
ATOM 851 C CA . PHE A 1 107 ? 15.105 4.984 -8.073 1.00 87.38 107 PHE A CA 1
ATOM 852 C C . PHE A 1 107 ? 14.360 4.028 -8.999 1.00 87.38 107 PHE A C 1
ATOM 854 O O . PHE A 1 107 ? 14.970 3.318 -9.808 1.00 87.38 107 PHE A O 1
ATOM 861 N N . SER A 1 108 ? 13.029 4.034 -8.937 1.00 87.19 108 SER A N 1
ATOM 862 C CA . SER A 1 108 ? 12.205 3.430 -9.981 1.00 87.19 108 SER A CA 1
ATOM 863 C C . SER A 1 108 ? 10.898 4.151 -10.235 1.00 87.19 108 SER A C 1
ATOM 865 O O . SER A 1 108 ? 10.315 4.733 -9.332 1.00 87.19 108 SER A O 1
ATOM 867 N N . VAL A 1 109 ? 10.397 4.028 -11.456 1.00 84.56 109 VAL A N 1
ATOM 868 C CA . VAL A 1 109 ? 9.090 4.543 -11.874 1.00 84.56 109 VAL A CA 1
ATOM 869 C C . VAL A 1 109 ? 8.306 3.422 -12.535 1.00 84.56 109 VAL A C 1
ATOM 871 O O . VAL A 1 109 ? 8.872 2.643 -13.308 1.00 84.56 109 VAL A O 1
ATOM 874 N N . GLN A 1 110 ? 7.007 3.342 -12.248 1.00 81.69 110 GLN A N 1
ATOM 875 C CA . GLN A 1 110 ? 6.132 2.351 -12.869 1.00 81.69 110 GLN A CA 1
ATOM 876 C C . GLN A 1 110 ? 5.794 2.763 -14.301 1.00 81.69 110 GLN A C 1
ATOM 878 O O . GLN A 1 110 ? 5.362 3.891 -14.559 1.00 81.69 110 GLN A O 1
ATOM 883 N N . VAL A 1 111 ? 5.995 1.841 -15.238 1.00 80.81 111 VAL A N 1
ATOM 884 C CA . VAL A 1 111 ? 5.806 2.085 -16.668 1.00 80.81 111 VAL A CA 1
ATOM 885 C C . VAL A 1 111 ? 5.066 0.930 -17.321 1.00 80.81 111 VAL A C 1
ATOM 887 O O . VAL A 1 111 ? 5.167 -0.209 -16.888 1.00 80.81 111 VAL A O 1
ATOM 890 N N . ASP A 1 112 ? 4.388 1.203 -18.424 1.00 76.06 112 ASP A N 1
ATOM 891 C CA . ASP A 1 112 ? 3.861 0.200 -19.338 1.00 76.06 112 ASP A CA 1
ATOM 892 C C . ASP A 1 112 ? 4.474 0.377 -20.726 1.00 76.06 112 ASP A C 1
ATOM 894 O O . ASP A 1 112 ? 4.866 1.472 -21.130 1.00 76.06 112 ASP A O 1
ATOM 898 N N . ILE A 1 113 ? 4.548 -0.723 -21.475 1.00 79.94 113 ILE A N 1
ATOM 899 C CA . ILE A 1 113 ? 4.966 -0.702 -22.878 1.00 79.94 113 ILE A CA 1
ATOM 900 C C . ILE A 1 113 ? 3.717 -0.745 -23.750 1.00 79.94 113 ILE A C 1
ATOM 902 O O . ILE A 1 113 ? 2.997 -1.749 -23.771 1.00 79.94 113 ILE A O 1
ATOM 906 N N . ILE A 1 114 ? 3.513 0.299 -24.548 1.00 73.50 114 ILE A N 1
ATOM 907 C CA . ILE A 1 114 ? 2.528 0.295 -25.627 1.00 73.50 114 ILE A CA 1
ATOM 908 C C . ILE A 1 114 ? 3.241 0.064 -26.954 1.00 73.50 114 ILE A C 1
ATOM 910 O O . ILE A 1 114 ? 4.262 0.673 -27.257 1.00 73.50 114 ILE A O 1
ATOM 914 N N . ARG A 1 115 ? 2.691 -0.836 -27.772 1.00 74.88 115 ARG A N 1
ATOM 915 C CA . ARG A 1 115 ? 3.174 -1.079 -29.133 1.00 74.88 115 ARG A CA 1
ATOM 916 C C . ARG A 1 115 ? 2.165 -0.562 -30.149 1.00 74.88 115 ARG A C 1
ATOM 918 O O . ARG A 1 115 ? 1.052 -1.080 -30.229 1.00 74.88 115 ARG A O 1
ATOM 925 N N . HIS A 1 116 ? 2.605 0.352 -31.008 1.00 71.88 116 HIS A N 1
ATOM 926 C CA . HIS A 1 116 ? 1.873 0.786 -32.195 1.00 71.88 116 HIS A CA 1
ATOM 927 C C . HIS A 1 116 ? 2.668 0.424 -33.457 1.00 71.88 116 HIS A C 1
ATOM 929 O O . HIS A 1 116 ? 3.681 1.037 -33.783 1.00 71.88 116 HIS A O 1
ATOM 935 N N . LYS A 1 117 ? 2.201 -0.588 -34.203 1.00 72.69 117 LYS A N 1
ATOM 936 C CA . LYS A 1 117 ? 2.886 -1.131 -35.397 1.00 72.69 117 LYS A CA 1
ATOM 937 C C . LYS A 1 117 ? 4.330 -1.576 -35.078 1.00 72.69 117 LYS A C 1
ATOM 939 O O . LYS A 1 117 ? 4.516 -2.575 -34.379 1.00 72.69 117 LYS A O 1
ATOM 944 N N . SER A 1 118 ? 5.328 -0.852 -35.588 1.00 66.81 118 SER A N 1
ATOM 945 C CA . SER A 1 118 ? 6.763 -1.111 -35.394 1.00 66.81 118 SER A CA 1
ATOM 946 C C . SER A 1 118 ? 7.411 -0.183 -34.360 1.00 66.81 118 SER A C 1
ATOM 948 O O . SER A 1 118 ? 8.631 -0.189 -34.231 1.00 66.81 118 SER A O 1
ATOM 950 N N . GLN A 1 119 ? 6.619 0.628 -33.656 1.00 71.69 119 GLN A N 1
ATOM 951 C CA . GLN A 1 119 ? 7.088 1.554 -32.628 1.00 71.69 119 GLN A CA 1
ATOM 952 C C . GLN A 1 119 ? 6.642 1.084 -31.242 1.00 71.69 119 GLN A C 1
ATOM 954 O O . GLN A 1 119 ? 5.529 0.571 -31.074 1.00 71.69 119 GLN A O 1
ATOM 959 N N . PHE A 1 120 ? 7.532 1.257 -30.267 1.00 76.56 120 PHE A N 1
ATOM 960 C CA . PHE A 1 120 ? 7.285 0.993 -28.855 1.00 76.56 120 PHE A CA 1
ATOM 961 C C . PHE A 1 120 ? 7.338 2.321 -28.105 1.00 76.56 120 PHE A C 1
ATOM 963 O O . PHE A 1 120 ? 8.281 3.086 -28.291 1.00 76.56 120 PHE A O 1
ATOM 970 N N . SER A 1 121 ? 6.355 2.566 -27.252 1.00 72.12 121 SER A N 1
ATOM 971 C CA . SER A 1 121 ? 6.320 3.701 -26.336 1.00 72.12 121 SER A CA 1
ATOM 972 C C . SER A 1 121 ? 6.340 3.188 -24.905 1.00 72.12 121 SER A C 1
ATOM 974 O O . SER A 1 121 ? 5.650 2.213 -24.589 1.00 72.12 121 SER A O 1
ATOM 976 N N . LEU A 1 122 ? 7.116 3.843 -24.046 1.00 77.06 122 LEU A N 1
ATOM 977 C CA . LEU A 1 122 ? 7.001 3.698 -22.601 1.00 77.06 122 LEU A CA 1
ATOM 978 C C . LEU A 1 122 ? 6.038 4.757 -22.092 1.00 77.06 122 LEU A C 1
ATOM 980 O O . LEU A 1 122 ? 6.209 5.942 -22.374 1.00 77.06 122 LEU A O 1
ATOM 984 N N . ILE A 1 123 ? 5.038 4.322 -21.340 1.00 71.69 123 ILE A N 1
ATOM 985 C CA . ILE A 1 123 ? 4.079 5.208 -20.696 1.00 71.69 123 ILE A CA 1
ATOM 986 C C . ILE A 1 123 ? 4.241 5.058 -19.201 1.00 71.69 123 ILE A C 1
ATOM 988 O O . ILE A 1 123 ? 4.124 3.958 -18.672 1.00 71.69 123 ILE A O 1
ATOM 992 N N . VAL A 1 124 ? 4.493 6.166 -18.519 1.00 71.94 124 VAL A N 1
ATOM 993 C CA . VAL A 1 124 ? 4.501 6.197 -17.059 1.00 71.94 124 VAL A CA 1
ATOM 994 C C . VAL A 1 124 ? 3.079 5.965 -16.549 1.00 71.94 124 VAL A C 1
ATOM 996 O O . VAL A 1 124 ? 2.177 6.754 -16.829 1.00 71.94 124 VAL A O 1
ATOM 999 N N . THR A 1 125 ? 2.872 4.867 -15.822 1.00 69.25 125 TH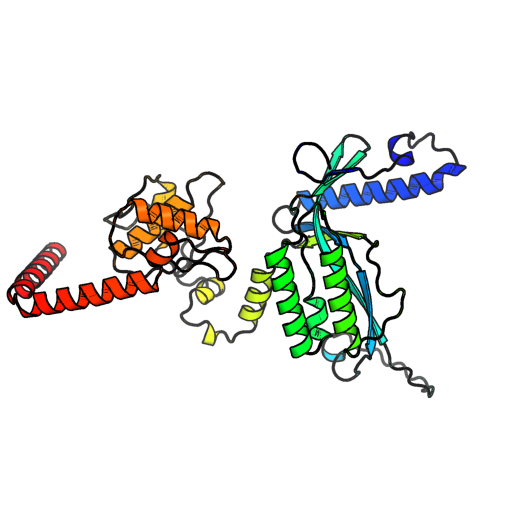R A N 1
ATOM 1000 C CA . THR A 1 125 ? 1.561 4.496 -15.263 1.00 69.25 125 THR A CA 1
ATOM 1001 C C . THR A 1 125 ? 1.320 5.132 -13.902 1.00 69.25 125 THR A C 1
ATOM 1003 O O . THR A 1 125 ? 0.178 5.427 -13.555 1.00 69.25 125 THR A O 1
ATOM 1006 N N . ASP A 1 126 ? 2.393 5.325 -13.134 1.00 70.44 126 ASP A N 1
ATOM 1007 C CA . ASP A 1 126 ? 2.392 6.058 -11.873 1.00 70.44 126 ASP A CA 1
ATOM 1008 C C . ASP A 1 126 ? 3.534 7.080 -11.924 1.00 70.44 126 ASP A C 1
ATOM 1010 O O . ASP A 1 126 ? 4.690 6.675 -12.073 1.00 70.44 126 ASP A O 1
ATOM 1014 N N . PRO A 1 127 ? 3.240 8.392 -11.869 1.00 70.81 127 PRO A N 1
ATOM 1015 C CA . PRO A 1 127 ? 4.275 9.413 -11.909 1.00 70.81 127 PRO A CA 1
ATOM 1016 C C . PRO A 1 127 ? 5.168 9.407 -10.665 1.00 70.81 127 PRO A C 1
ATOM 1018 O O . PRO A 1 127 ? 6.232 10.023 -10.722 1.00 70.81 127 PRO A O 1
ATOM 1021 N N . ALA A 1 128 ? 4.781 8.736 -9.577 1.00 75.56 128 ALA A N 1
ATOM 1022 C CA . ALA A 1 128 ? 5.591 8.665 -8.371 1.00 75.56 128 ALA A CA 1
ATOM 1023 C C . ALA A 1 128 ? 6.886 7.868 -8.606 1.00 75.56 128 ALA A C 1
ATOM 1025 O O . ALA A 1 128 ? 6.880 6.715 -9.043 1.00 75.56 128 ALA A O 1
ATOM 1026 N N . VAL A 1 129 ? 8.014 8.495 -8.285 1.00 80.06 129 VAL A N 1
ATOM 1027 C CA . VAL A 1 129 ? 9.332 7.871 -8.243 1.00 80.06 129 VAL A CA 1
ATOM 1028 C C . VAL A 1 129 ? 9.490 7.204 -6.883 1.00 80.06 129 VAL A C 1
ATOM 1030 O O . VAL A 1 129 ? 9.524 7.858 -5.843 1.00 80.06 129 VAL A O 1
ATOM 1033 N N . GLU A 1 130 ? 9.620 5.888 -6.903 1.00 80.81 130 GLU A N 1
ATOM 1034 C CA . GLU A 1 130 ? 9.941 5.077 -5.736 1.00 80.81 130 GLU A CA 1
ATOM 1035 C C . GLU A 1 130 ? 11.444 5.135 -5.453 1.00 80.81 130 GLU A C 1
ATOM 1037 O O . GLU A 1 130 ? 12.263 5.028 -6.372 1.00 80.81 130 GLU A O 1
ATOM 1042 N N . VAL A 1 131 ? 11.805 5.263 -4.176 1.00 84.31 131 VAL A N 1
ATOM 1043 C CA . VAL A 1 131 ? 13.195 5.293 -3.712 1.00 84.31 131 VAL A CA 1
ATOM 1044 C C . VAL A 1 131 ? 13.527 3.994 -2.969 1.00 84.31 131 VAL A C 1
ATOM 1046 O O . VAL A 1 131 ? 12.922 3.674 -1.947 1.00 84.31 131 VAL A O 1
ATOM 1049 N N . HIS A 1 132 ? 14.517 3.252 -3.465 1.00 84.06 132 HIS A N 1
ATOM 1050 C CA . HIS A 1 132 ? 14.957 1.950 -2.951 1.00 84.06 132 HIS A CA 1
ATOM 1051 C C . HIS A 1 132 ? 16.168 2.122 -2.032 1.00 84.06 132 HIS A C 1
ATOM 1053 O O . HIS A 1 132 ? 17.315 2.101 -2.474 1.00 84.06 132 HIS A O 1
ATOM 1059 N N . ILE A 1 133 ? 15.913 2.362 -0.743 1.00 83.31 133 ILE A N 1
ATOM 1060 C CA . ILE A 1 133 ? 16.976 2.474 0.274 1.00 83.31 133 ILE A CA 1
ATOM 1061 C C . ILE A 1 133 ? 17.150 1.194 1.095 1.00 83.31 133 ILE A C 1
ATOM 1063 O O . ILE A 1 133 ? 18.140 1.077 1.808 1.00 83.31 133 ILE A O 1
ATOM 1067 N N . ASN A 1 134 ? 16.237 0.226 1.000 1.00 76.50 134 ASN A N 1
ATOM 1068 C CA . ASN A 1 134 ? 16.251 -0.977 1.840 1.00 76.50 134 ASN A CA 1
ATOM 1069 C C . ASN A 1 134 ? 17.495 -1.840 1.622 1.00 76.50 134 ASN A C 1
ATOM 1071 O O . ASN A 1 134 ? 18.018 -2.427 2.564 1.00 76.50 134 ASN A O 1
ATOM 1075 N N . GLU A 1 135 ? 18.009 -1.878 0.399 1.00 78.19 135 GLU A N 1
ATOM 1076 C CA . GLU A 1 135 ? 19.243 -2.571 0.036 1.00 78.19 135 GLU A CA 1
ATOM 1077 C C . GLU A 1 135 ? 20.456 -2.034 0.814 1.00 78.19 135 GLU A C 1
ATOM 1079 O O . GLU A 1 135 ? 21.471 -2.717 0.945 1.00 78.19 135 GLU A O 1
ATOM 1084 N N . LEU A 1 136 ? 20.346 -0.823 1.371 1.00 80.75 136 LEU A N 1
ATOM 1085 C CA . LEU A 1 136 ? 21.365 -0.191 2.199 1.00 80.75 136 LEU A CA 1
ATOM 1086 C C . LEU A 1 136 ? 21.251 -0.542 3.687 1.00 80.75 136 LEU A C 1
ATOM 1088 O O . LEU A 1 136 ? 22.163 -0.203 4.439 1.00 80.75 136 LEU A O 1
ATOM 1092 N N . GLN A 1 137 ? 20.183 -1.207 4.137 1.00 80.75 137 GLN A N 1
ATOM 1093 C CA . GLN A 1 137 ? 19.979 -1.534 5.554 1.00 80.75 137 GLN A CA 1
ATOM 1094 C C . GLN A 1 137 ? 21.101 -2.418 6.112 1.00 80.75 137 GLN A C 1
ATOM 1096 O O . GLN A 1 137 ? 21.580 -2.176 7.218 1.00 80.75 137 GLN A O 1
ATOM 1101 N N . ASP A 1 138 ? 21.548 -3.399 5.328 1.00 75.50 138 ASP A N 1
ATOM 1102 C CA . ASP A 1 138 ? 22.630 -4.316 5.708 1.00 75.50 138 ASP A CA 1
ATOM 1103 C C . ASP A 1 138 ? 24.027 -3.696 5.511 1.00 75.50 138 ASP A C 1
ATOM 1105 O O . ASP A 1 138 ? 25.033 -4.229 5.981 1.00 75.50 138 ASP A O 1
ATOM 1109 N N . VAL A 1 139 ? 24.102 -2.561 4.809 1.00 81.44 139 VAL A N 1
ATOM 1110 C CA . VAL A 1 139 ? 25.352 -1.863 4.469 1.00 81.44 139 VAL A CA 1
ATOM 1111 C C . VAL A 1 139 ? 25.649 -0.736 5.457 1.00 81.44 139 VAL A C 1
ATOM 1113 O O . VAL A 1 139 ? 26.801 -0.511 5.843 1.00 81.44 139 VAL A O 1
ATOM 1116 N N . LEU A 1 140 ? 24.617 0.006 5.851 1.00 81.75 140 LEU A N 1
ATOM 1117 C CA . LEU A 1 140 ? 24.718 1.192 6.689 1.00 81.75 140 LEU A CA 1
ATOM 1118 C C . LEU A 1 140 ? 24.563 0.842 8.171 1.00 81.75 140 LEU A C 1
ATOM 1120 O O . LEU A 1 140 ? 23.915 -0.127 8.552 1.00 81.75 140 LEU A O 1
ATOM 1124 N N . SER A 1 141 ? 25.129 1.681 9.044 1.00 84.25 141 SER A N 1
ATOM 1125 C CA . SER A 1 141 ? 24.841 1.564 10.477 1.00 84.25 141 SER A CA 1
ATOM 1126 C C . SER A 1 141 ? 23.356 1.865 10.751 1.00 84.25 141 SER A C 1
ATOM 1128 O O . SER A 1 141 ? 22.786 2.715 10.057 1.00 84.25 141 SER A O 1
ATOM 1130 N N . PRO A 1 142 ? 22.733 1.275 11.792 1.00 83.06 142 PRO A N 1
ATOM 1131 C CA . PRO A 1 142 ? 21.325 1.530 12.114 1.00 83.06 142 PRO A CA 1
ATOM 1132 C C . PRO A 1 142 ? 20.987 3.021 12.269 1.00 83.06 142 PRO A C 1
ATOM 1134 O O . PRO A 1 142 ? 19.939 3.472 11.816 1.00 83.06 142 PRO A O 1
ATOM 1137 N N . VAL A 1 143 ? 21.898 3.805 12.856 1.00 83.38 143 VAL A N 1
ATOM 1138 C CA . VAL A 1 143 ? 21.728 5.257 13.043 1.00 83.38 143 VAL A CA 1
ATOM 1139 C C . VAL A 1 143 ? 21.782 5.995 11.704 1.00 83.38 143 VAL A C 1
ATOM 1141 O O . VAL A 1 143 ? 20.942 6.849 11.429 1.00 83.38 143 VAL A O 1
ATOM 1144 N N . THR A 1 144 ? 22.748 5.654 10.845 1.00 80.94 144 THR A N 1
ATOM 1145 C CA . THR A 1 144 ? 22.878 6.254 9.508 1.00 80.94 144 THR A CA 1
ATOM 1146 C C . THR A 1 144 ? 21.657 5.934 8.645 1.00 80.94 144 THR A C 1
ATOM 1148 O O . THR A 1 144 ? 21.133 6.820 7.974 1.00 80.94 144 THR A O 1
ATOM 1151 N N . TYR A 1 145 ? 21.171 4.694 8.709 1.00 83.06 145 TYR A N 1
ATOM 1152 C CA . TYR A 1 145 ? 19.987 4.243 7.984 1.00 83.06 145 TYR A CA 1
ATOM 1153 C C . TYR A 1 145 ? 18.708 4.963 8.440 1.00 83.06 145 TYR A C 1
ATOM 1155 O O . TYR A 1 145 ? 17.928 5.439 7.614 1.00 83.06 145 TYR A O 1
ATOM 1163 N N . GLN A 1 146 ? 18.511 5.119 9.755 1.00 77.19 146 GLN A N 1
ATOM 1164 C CA . GLN A 1 146 ? 17.384 5.881 10.306 1.00 77.19 146 GLN A CA 1
ATOM 1165 C C . GLN A 1 146 ? 17.412 7.350 9.870 1.00 77.19 146 GLN A C 1
ATOM 1167 O O . GLN A 1 146 ? 16.375 7.895 9.490 1.00 77.19 146 GLN A O 1
ATOM 1172 N N . ASN A 1 147 ? 18.589 7.982 9.877 1.00 80.62 147 ASN A N 1
ATOM 1173 C CA . ASN A 1 147 ? 18.743 9.355 9.395 1.00 80.62 147 ASN A CA 1
ATOM 1174 C C . ASN A 1 147 ? 18.391 9.468 7.907 1.00 80.62 147 ASN A C 1
ATOM 1176 O O . ASN A 1 147 ? 17.636 10.361 7.536 1.00 80.62 147 ASN A O 1
ATOM 1180 N N . LEU A 1 148 ? 18.871 8.537 7.077 1.00 84.25 148 LEU A N 1
ATOM 1181 C CA . LEU A 1 148 ? 18.565 8.506 5.647 1.00 84.25 148 LEU A CA 1
ATOM 1182 C C . LEU A 1 148 ? 17.060 8.336 5.386 1.00 84.25 148 LEU A C 1
ATOM 1184 O O . LEU A 1 148 ? 16.495 9.047 4.559 1.00 84.25 148 LEU A O 1
ATOM 1188 N N . THR A 1 149 ? 16.403 7.455 6.143 1.00 80.75 149 THR A N 1
ATOM 1189 C CA . THR A 1 149 ? 14.948 7.234 6.069 1.00 80.75 149 THR A CA 1
ATOM 1190 C C . THR A 1 149 ? 14.170 8.493 6.455 1.00 80.75 149 THR A C 1
ATOM 1192 O O . THR A 1 149 ? 13.202 8.863 5.794 1.00 80.75 149 THR A O 1
ATOM 1195 N N . LYS A 1 150 ? 14.606 9.194 7.508 1.00 79.12 150 LYS A N 1
ATOM 1196 C CA . LYS A 1 150 ? 13.997 10.463 7.918 1.00 79.12 150 LYS A CA 1
ATOM 1197 C C . LYS A 1 150 ? 14.153 11.531 6.834 1.00 79.12 150 LYS A C 1
ATOM 1199 O O . LYS A 1 150 ? 13.178 12.198 6.501 1.00 79.12 150 LYS A O 1
ATOM 1204 N N . THR A 1 151 ? 15.353 11.673 6.275 1.00 79.81 151 THR A N 1
ATOM 1205 C CA . THR A 1 151 ? 15.625 12.608 5.178 1.00 79.81 151 THR A CA 1
ATOM 1206 C C . THR A 1 151 ? 14.756 12.298 3.961 1.00 79.81 151 THR A C 1
ATOM 1208 O O . THR A 1 151 ? 14.168 13.219 3.404 1.00 79.81 151 THR A O 1
ATOM 1211 N N . LEU A 1 152 ? 14.603 11.022 3.592 1.00 81.56 152 LEU A N 1
ATOM 1212 C CA . LEU A 1 152 ? 13.699 10.605 2.518 1.00 81.56 152 LEU A CA 1
ATOM 1213 C C . LEU A 1 152 ? 12.263 11.087 2.771 1.00 81.56 152 LEU A C 1
ATOM 1215 O O . LEU A 1 152 ? 11.684 11.743 1.910 1.00 81.56 152 LEU A O 1
ATOM 1219 N N . GLY A 1 153 ? 11.729 10.858 3.975 1.00 75.12 153 GLY A N 1
ATOM 1220 C CA . GLY A 1 153 ? 10.387 11.319 4.340 1.00 75.12 153 GLY A CA 1
ATOM 1221 C C . GLY A 1 153 ? 10.216 12.845 4.273 1.00 75.12 153 GLY A C 1
ATOM 1222 O O . GLY A 1 153 ? 9.148 13.333 3.910 1.00 75.12 153 GLY A O 1
ATOM 1223 N N . GLU A 1 154 ? 11.262 13.620 4.576 1.00 78.56 154 GLU A N 1
ATOM 1224 C CA . GLU A 1 154 ? 11.244 15.083 4.428 1.00 78.56 154 GLU A CA 1
ATOM 1225 C C . GLU A 1 154 ? 11.200 15.530 2.957 1.00 78.56 154 GLU A C 1
ATOM 1227 O O . GLU A 1 154 ? 10.523 16.513 2.646 1.00 78.56 154 GLU A O 1
ATOM 1232 N N . TYR A 1 155 ? 11.896 14.826 2.058 1.00 73.69 155 TYR A N 1
ATOM 1233 C CA . TYR A 1 155 ? 11.837 15.079 0.613 1.00 73.69 155 TYR A CA 1
ATOM 1234 C C . TYR A 1 155 ? 10.474 14.685 0.031 1.00 73.69 155 TYR A C 1
ATOM 1236 O O . TYR A 1 155 ? 9.839 15.487 -0.657 1.00 73.69 155 TYR A O 1
ATOM 1244 N N . GLU A 1 156 ? 9.966 13.503 0.384 1.00 69.19 156 GLU A N 1
ATOM 1245 C CA . GLU A 1 156 ? 8.638 13.039 -0.031 1.00 69.19 156 GLU A CA 1
ATOM 1246 C C . GLU A 1 156 ? 7.522 13.994 0.415 1.00 69.19 156 GLU A C 1
ATOM 1248 O O . GLU A 1 156 ? 6.583 14.238 -0.341 1.00 69.19 156 GLU A O 1
ATOM 1253 N N . ALA A 1 157 ? 7.636 14.590 1.606 1.00 70.25 157 ALA A N 1
ATOM 1254 C CA . ALA A 1 157 ? 6.656 15.548 2.116 1.00 70.25 157 ALA A CA 1
ATOM 1255 C C . ALA A 1 157 ? 6.694 16.920 1.416 1.00 70.25 157 ALA A C 1
ATOM 1257 O O . ALA A 1 157 ? 5.674 17.612 1.386 1.00 70.25 157 ALA A O 1
ATOM 1258 N N . LYS A 1 158 ? 7.854 17.347 0.896 1.00 68.06 158 LYS A N 1
ATOM 1259 C CA . LYS A 1 158 ? 8.035 18.677 0.284 1.00 68.06 158 LYS A CA 1
ATOM 1260 C C . LYS A 1 158 ? 7.676 18.706 -1.194 1.00 68.06 158 LYS A C 1
ATOM 1262 O O . LYS A 1 158 ? 6.960 19.612 -1.617 1.00 68.06 158 LYS A O 1
ATOM 1267 N N . SER A 1 159 ? 8.189 17.752 -1.964 1.00 61.03 159 SER A N 1
ATOM 1268 C CA . SER A 1 159 ? 8.051 17.735 -3.422 1.00 61.03 159 SER A CA 1
ATOM 1269 C C . SER A 1 159 ? 7.305 16.522 -3.939 1.00 61.03 159 SER A C 1
ATOM 1271 O O . SER A 1 159 ? 6.702 16.631 -5.004 1.00 61.03 159 SER A O 1
ATOM 1273 N N . GLY A 1 160 ? 7.322 15.412 -3.185 1.00 61.56 160 GLY A N 1
ATOM 1274 C CA . GLY A 1 160 ? 6.779 14.114 -3.573 1.00 61.56 160 GLY A CA 1
ATOM 1275 C C . GLY A 1 160 ? 7.302 13.729 -4.946 1.00 61.56 160 GLY A C 1
ATOM 1276 O O . GLY A 1 160 ? 6.654 14.089 -5.917 1.00 61.56 160 GLY A O 1
ATOM 1277 N N . PHE A 1 161 ? 8.468 13.074 -5.034 1.00 68.69 161 PHE A N 1
ATOM 1278 C CA . PHE A 1 161 ? 9.162 12.772 -6.293 1.00 68.69 161 PHE A CA 1
ATOM 1279 C C . PHE A 1 161 ? 8.197 12.296 -7.391 1.00 68.69 161 PHE A C 1
ATOM 1281 O O . PHE A 1 161 ? 7.889 11.117 -7.487 1.00 68.69 161 PHE A O 1
ATOM 1288 N N . ASN A 1 162 ? 7.692 13.214 -8.207 1.00 68.19 162 ASN A N 1
ATOM 1289 C CA . ASN A 1 162 ? 6.646 12.943 -9.180 1.00 68.19 162 ASN A CA 1
ATOM 1290 C C . ASN A 1 162 ? 7.131 13.427 -10.534 1.00 68.19 162 ASN A C 1
ATOM 1292 O O . ASN A 1 162 ? 7.687 14.520 -10.673 1.00 68.19 162 ASN A O 1
ATOM 1296 N N . LEU A 1 163 ? 6.906 12.606 -11.546 1.00 65.31 163 LEU A N 1
ATOM 1297 C CA . LEU A 1 163 ? 7.157 12.976 -12.920 1.00 65.31 163 LEU A CA 1
ATOM 1298 C C . LEU A 1 163 ? 6.046 13.904 -13.442 1.00 65.31 163 LEU A C 1
ATOM 1300 O O . LEU A 1 163 ? 4.871 13.679 -13.152 1.00 65.31 163 LEU A O 1
ATOM 1304 N N . PRO A 1 164 ? 6.390 14.909 -14.267 1.00 62.25 164 PRO A N 1
ATOM 1305 C CA . PRO A 1 164 ? 7.744 15.284 -14.680 1.00 62.25 164 PRO A CA 1
ATOM 1306 C C . PRO A 1 164 ? 8.509 16.035 -13.572 1.00 62.25 164 PRO A C 1
ATOM 1308 O O . PRO A 1 164 ? 8.015 17.020 -13.021 1.00 62.25 164 PRO A O 1
ATOM 1311 N N . ILE A 1 165 ? 9.750 15.611 -13.295 1.00 64.62 165 ILE A N 1
ATOM 1312 C CA . ILE A 1 165 ? 10.624 16.291 -12.327 1.00 64.62 165 ILE A CA 1
ATOM 1313 C C . ILE A 1 165 ? 11.010 17.647 -12.919 1.00 64.62 165 ILE A C 1
ATOM 1315 O O . ILE A 1 165 ? 11.823 17.735 -13.836 1.00 64.62 165 ILE A O 1
ATOM 1319 N N . SER A 1 166 ? 10.378 18.702 -12.412 1.00 58.81 166 SER A N 1
ATOM 1320 C CA . SER A 1 166 ? 10.601 20.077 -12.877 1.00 58.81 166 SER A CA 1
ATOM 1321 C C . SER A 1 166 ? 11.889 20.674 -12.301 1.00 58.81 166 SER A C 1
ATOM 1323 O O . SER A 1 166 ? 12.496 21.544 -12.919 1.00 58.81 166 SER A O 1
ATOM 1325 N N . ASP A 1 167 ? 12.312 20.179 -11.135 1.00 66.56 167 ASP A N 1
ATOM 1326 C CA . ASP A 1 167 ? 13.550 20.552 -10.460 1.00 66.56 167 ASP A CA 1
ATOM 1327 C C . ASP A 1 167 ? 14.305 19.287 -10.026 1.00 66.56 167 ASP A C 1
ATOM 1329 O O . ASP A 1 167 ? 13.893 18.566 -9.118 1.00 66.56 167 ASP A O 1
ATOM 1333 N N . THR A 1 168 ? 15.421 18.997 -10.695 1.00 71.75 168 THR A N 1
ATOM 1334 C CA . THR A 1 168 ? 16.272 17.840 -10.383 1.00 71.75 168 THR A CA 1
ATOM 1335 C C . THR A 1 168 ? 17.116 18.045 -9.126 1.00 71.75 168 THR A C 1
ATOM 1337 O O . THR A 1 168 ? 17.755 17.097 -8.674 1.00 71.75 168 THR A O 1
ATOM 1340 N N . THR A 1 169 ? 17.142 19.254 -8.554 1.00 75.44 169 THR A N 1
ATOM 1341 C CA . THR A 1 169 ? 17.993 19.605 -7.406 1.00 75.44 169 THR A CA 1
ATOM 1342 C C . THR A 1 169 ? 17.692 18.740 -6.189 1.00 75.44 169 THR A C 1
ATOM 1344 O O . THR A 1 169 ? 18.611 18.332 -5.487 1.00 75.44 169 THR A O 1
ATOM 1347 N N . GLU A 1 170 ? 16.427 18.404 -5.950 1.00 75.06 170 GLU A N 1
ATOM 1348 C CA . GLU A 1 170 ? 16.048 17.569 -4.810 1.00 75.06 170 GLU A CA 1
ATOM 1349 C C . GLU A 1 170 ? 16.433 16.099 -4.996 1.00 75.06 170 GLU A C 1
ATOM 1351 O O . GLU A 1 170 ? 16.957 15.483 -4.068 1.00 75.06 170 GLU A O 1
ATOM 1356 N N . LEU A 1 171 ? 16.255 15.555 -6.204 1.00 78.19 171 LEU A N 1
ATOM 1357 C CA . LEU A 1 171 ? 16.670 14.190 -6.535 1.00 78.19 171 LEU A CA 1
ATOM 1358 C C . LEU A 1 171 ? 18.195 14.044 -6.449 1.00 78.19 171 LEU A C 1
ATOM 1360 O O . LEU A 1 171 ? 18.693 13.094 -5.846 1.00 78.19 171 LEU A O 1
ATOM 1364 N N . LEU A 1 172 ? 18.932 15.016 -6.995 1.00 82.06 172 LEU A N 1
ATOM 1365 C CA . LEU A 1 172 ? 20.392 15.088 -6.885 1.00 82.06 172 LEU A CA 1
ATOM 1366 C C . LEU A 1 172 ? 20.839 15.289 -5.433 1.00 82.06 172 LEU A C 1
ATOM 1368 O O . LEU A 1 172 ? 21.784 14.649 -4.981 1.00 82.06 172 LEU A O 1
ATOM 1372 N N . GLY A 1 173 ? 20.121 16.118 -4.677 1.00 82.94 173 GLY A N 1
ATOM 1373 C CA . GLY A 1 173 ? 20.369 16.323 -3.257 1.00 82.94 173 GLY A CA 1
ATOM 1374 C C . GLY A 1 173 ? 20.233 15.023 -2.470 1.00 82.94 173 GLY A C 1
ATOM 1375 O O . GLY A 1 173 ? 21.128 14.680 -1.699 1.00 82.94 173 GLY A O 1
ATOM 1376 N N . PHE A 1 174 ? 19.158 14.260 -2.683 1.00 84.88 174 PHE A N 1
ATOM 1377 C CA . PHE A 1 174 ? 18.979 12.963 -2.030 1.00 84.88 174 PHE A CA 1
ATOM 1378 C C . PHE A 1 174 ? 20.040 11.940 -2.465 1.00 84.88 174 PHE A C 1
ATOM 1380 O O . PHE A 1 174 ? 20.611 11.243 -1.625 1.00 84.88 174 PHE A O 1
ATOM 1387 N N . TRP A 1 175 ? 20.374 11.901 -3.758 1.00 85.81 175 TRP A N 1
ATOM 1388 C CA . TRP A 1 175 ? 21.464 11.082 -4.298 1.00 85.81 175 TRP A CA 1
ATOM 1389 C C . TRP A 1 175 ? 22.802 11.344 -3.586 1.00 85.81 175 TRP A C 1
ATOM 1391 O O . TRP A 1 175 ? 23.516 10.410 -3.210 1.00 85.81 175 TRP A O 1
ATOM 1401 N N . ASP A 1 176 ? 23.123 12.609 -3.322 1.00 86.38 176 ASP A N 1
ATOM 1402 C CA . ASP A 1 176 ? 24.340 12.984 -2.603 1.00 86.38 176 ASP A CA 1
ATOM 1403 C C . ASP A 1 176 ? 24.286 12.627 -1.110 1.00 86.38 176 ASP A C 1
ATOM 1405 O O . ASP A 1 176 ? 25.308 12.231 -0.543 1.00 86.38 176 ASP A O 1
ATOM 1409 N N . HIS A 1 177 ? 23.108 12.664 -0.477 1.00 86.69 177 HIS A N 1
ATOM 1410 C CA . HIS A 1 177 ? 22.937 12.161 0.892 1.00 86.69 177 HIS A CA 1
ATOM 1411 C C . HIS A 1 177 ? 23.202 10.655 0.983 1.00 86.69 177 HIS A C 1
ATOM 1413 O O . HIS A 1 177 ? 23.881 10.214 1.913 1.00 86.69 177 HIS A O 1
ATOM 1419 N N . VAL A 1 178 ? 22.732 9.866 0.009 1.00 86.81 178 VAL A N 1
ATOM 1420 C CA . VAL A 1 178 ? 23.028 8.424 -0.067 1.00 86.81 178 VAL A CA 1
ATOM 1421 C C . VAL A 1 178 ? 24.527 8.187 -0.237 1.00 86.81 178 VAL A C 1
ATOM 1423 O O . VAL A 1 178 ? 25.109 7.366 0.475 1.00 86.81 178 VAL A O 1
ATOM 1426 N N . ARG A 1 179 ? 25.184 8.949 -1.117 1.00 86.94 179 ARG A N 1
ATOM 1427 C CA . ARG A 1 179 ? 26.639 8.874 -1.312 1.00 86.94 179 ARG A CA 1
ATOM 1428 C C . ARG A 1 179 ? 27.406 9.198 -0.029 1.00 86.94 179 ARG A C 1
ATOM 1430 O O . ARG A 1 179 ? 28.340 8.481 0.327 1.00 86.94 179 ARG A O 1
ATOM 1437 N N . GLY A 1 180 ? 26.989 10.238 0.692 1.00 86.19 180 GLY A N 1
ATOM 1438 C CA . GLY A 1 180 ? 27.554 10.604 1.991 1.00 86.19 180 GLY A CA 1
ATOM 1439 C C . GLY A 1 180 ? 27.343 9.523 3.054 1.00 86.19 180 GLY A C 1
ATOM 1440 O O . GLY A 1 180 ? 28.271 9.199 3.792 1.00 86.19 180 GLY A O 1
ATOM 1441 N N . ALA A 1 181 ? 26.158 8.911 3.101 1.00 85.56 181 ALA A N 1
ATOM 1442 C CA . ALA A 1 181 ? 25.864 7.802 4.007 1.00 85.56 181 ALA A CA 1
ATOM 1443 C C . ALA A 1 181 ? 26.749 6.577 3.722 1.00 85.56 181 ALA A C 1
ATOM 1445 O O . ALA A 1 181 ? 27.305 5.991 4.653 1.00 85.56 181 ALA A O 1
ATOM 1446 N N . LEU A 1 182 ? 26.934 6.228 2.445 1.00 85.56 182 LEU A N 1
ATOM 1447 C CA . LEU A 1 182 ? 27.818 5.143 2.014 1.00 85.56 182 LEU A CA 1
ATOM 1448 C C . LEU A 1 182 ? 29.289 5.431 2.331 1.00 85.56 182 LEU A C 1
ATOM 1450 O O . LEU A 1 182 ? 29.997 4.516 2.747 1.00 85.56 182 LEU A O 1
ATOM 1454 N N . ALA A 1 183 ? 29.743 6.682 2.214 1.00 85.31 183 ALA A N 1
ATOM 1455 C CA . ALA A 1 183 ? 31.112 7.077 2.567 1.00 85.31 183 ALA A CA 1
ATOM 1456 C C . ALA A 1 183 ? 31.443 6.866 4.058 1.00 85.31 183 ALA A C 1
ATOM 1458 O O . ALA A 1 183 ? 32.606 6.711 4.419 1.00 85.31 183 ALA A O 1
ATOM 1459 N N . LEU A 1 184 ? 30.426 6.852 4.925 1.00 83.19 184 LEU A N 1
ATOM 1460 C CA . LEU A 1 184 ? 30.560 6.572 6.360 1.00 83.19 184 LEU A CA 1
ATOM 1461 C C . LEU A 1 184 ? 30.468 5.071 6.694 1.00 83.19 184 LEU A C 1
ATOM 1463 O O . LEU A 1 184 ? 30.521 4.698 7.867 1.00 83.19 184 LEU A O 1
ATOM 1467 N N . SER A 1 185 ? 30.288 4.212 5.688 1.00 83.31 185 SER A N 1
ATOM 1468 C CA . SER A 1 185 ? 30.146 2.763 5.844 1.00 83.31 185 SER A CA 1
ATOM 1469 C C . SER A 1 185 ? 31.457 2.016 5.555 1.00 83.31 185 SER A C 1
ATOM 1471 O O . SER A 1 185 ? 32.497 2.616 5.295 1.00 83.31 185 SER A O 1
ATOM 1473 N N . LYS A 1 186 ? 31.411 0.677 5.595 1.00 76.62 186 LYS A N 1
ATOM 1474 C CA . LYS A 1 186 ? 32.533 -0.189 5.184 1.00 76.62 186 LYS A CA 1
ATOM 1475 C C . LYS A 1 186 ? 32.614 -0.396 3.662 1.00 76.62 186 LYS A C 1
ATOM 1477 O O . LYS A 1 186 ? 33.483 -1.136 3.206 1.00 76.62 186 LYS A O 1
ATOM 1482 N N . ALA A 1 187 ? 31.697 0.194 2.896 1.00 81.12 187 ALA A N 1
ATOM 1483 C CA . ALA A 1 187 ? 31.648 0.071 1.447 1.00 81.12 187 ALA A CA 1
ATOM 1484 C C . ALA A 1 187 ? 32.816 0.802 0.774 1.00 81.12 187 ALA A C 1
ATOM 1486 O O . ALA A 1 187 ? 33.120 1.947 1.101 1.00 81.12 187 ALA A O 1
ATOM 1487 N N . GLN A 1 188 ? 33.432 0.147 -0.206 1.00 81.69 188 GLN A N 1
ATOM 1488 C CA . GLN A 1 188 ? 34.398 0.752 -1.118 1.00 81.69 188 GLN A CA 1
ATOM 1489 C C . GLN A 1 188 ? 33.719 1.051 -2.455 1.00 81.69 188 GLN A C 1
ATOM 1491 O O . GLN A 1 188 ? 32.972 0.221 -2.973 1.00 81.69 188 GLN A O 1
ATOM 1496 N N . PHE A 1 189 ? 33.967 2.233 -3.006 1.00 83.50 189 PHE A N 1
ATOM 1497 C CA . PHE A 1 189 ? 33.425 2.686 -4.285 1.00 83.50 189 PHE A CA 1
ATOM 1498 C C . PHE A 1 189 ? 34.343 3.750 -4.898 1.00 83.50 189 PHE A C 1
ATOM 1500 O O . PHE A 1 189 ? 35.134 4.371 -4.183 1.00 83.50 189 PHE A O 1
ATOM 1507 N N . ASP A 1 190 ? 34.242 3.958 -6.208 1.00 80.06 190 ASP A N 1
ATOM 1508 C CA . ASP A 1 190 ? 35.034 4.935 -6.961 1.00 80.06 190 ASP A CA 1
ATOM 1509 C C . ASP A 1 190 ? 34.147 6.012 -7.623 1.00 80.06 190 ASP A C 1
ATOM 1511 O O . ASP A 1 190 ? 32.981 6.195 -7.259 1.00 80.06 190 ASP A O 1
ATOM 1515 N N . SER A 1 191 ? 34.711 6.797 -8.547 1.00 72.56 191 SER A N 1
ATOM 1516 C CA . SER A 1 191 ? 33.967 7.825 -9.285 1.00 72.56 191 SER A CA 1
ATOM 1517 C C . SER A 1 191 ? 32.919 7.249 -10.235 1.00 72.56 191 SER A C 1
ATOM 1519 O O . SER A 1 191 ? 31.916 7.912 -10.496 1.00 72.56 191 SER A O 1
ATOM 1521 N N . ASP A 1 192 ? 33.137 6.033 -10.727 1.00 77.50 192 ASP A N 1
ATOM 1522 C CA . ASP A 1 192 ? 32.309 5.381 -11.742 1.00 77.50 192 ASP A CA 1
ATOM 1523 C C . ASP A 1 192 ? 31.226 4.505 -11.101 1.00 77.50 192 ASP A C 1
ATOM 1525 O O . ASP A 1 192 ? 30.262 4.104 -11.759 1.00 77.50 192 ASP A O 1
ATOM 1529 N N . SER A 1 193 ? 31.343 4.267 -9.794 1.00 81.31 193 SER A N 1
ATOM 1530 C CA . SER A 1 193 ? 30.364 3.582 -8.962 1.00 81.31 193 SER A CA 1
ATOM 1531 C C . SER A 1 193 ? 28.981 4.226 -8.948 1.00 81.31 193 SER A C 1
ATOM 1533 O O . SER A 1 193 ? 28.056 3.545 -8.537 1.00 81.31 193 SER A O 1
ATOM 1535 N N . PHE A 1 194 ? 28.796 5.486 -9.350 1.00 83.19 194 PHE A N 1
ATOM 1536 C CA . PHE A 1 194 ? 27.514 6.201 -9.253 1.00 83.19 194 PHE A CA 1
ATOM 1537 C C . PHE A 1 194 ? 27.046 6.675 -10.635 1.00 83.19 194 PHE A C 1
ATOM 1539 O O . PHE A 1 194 ? 27.560 7.653 -11.170 1.00 83.19 194 PHE A O 1
ATOM 1546 N N . GLN A 1 195 ? 26.038 6.004 -11.197 1.00 83.50 195 GLN A N 1
ATOM 1547 C CA . GLN A 1 195 ? 25.555 6.215 -12.568 1.00 83.50 195 GLN A CA 1
ATOM 1548 C C . GLN A 1 195 ? 24.073 6.601 -12.568 1.00 83.50 195 GLN A C 1
ATOM 1550 O O . GLN A 1 195 ? 23.188 5.741 -12.521 1.00 83.50 195 GLN A O 1
ATOM 1555 N N . LEU A 1 196 ? 23.801 7.909 -12.610 1.00 80.94 196 LEU A N 1
ATOM 1556 C CA . LEU A 1 196 ? 22.433 8.442 -12.591 1.00 80.94 196 LEU A CA 1
ATOM 1557 C C . LEU A 1 196 ? 21.698 8.257 -13.926 1.00 80.94 196 LEU A C 1
ATOM 1559 O O . LEU A 1 196 ? 20.494 8.017 -13.949 1.00 80.94 196 LEU A O 1
ATOM 1563 N N . ASP A 1 197 ? 22.439 8.348 -15.024 1.00 77.44 197 ASP A N 1
ATOM 1564 C CA . ASP A 1 197 ? 21.976 8.221 -16.409 1.00 77.44 197 ASP A CA 1
ATOM 1565 C C . ASP A 1 197 ? 21.672 6.774 -16.819 1.00 77.44 197 ASP A C 1
ATOM 1567 O O . ASP A 1 197 ? 20.959 6.523 -17.794 1.00 77.44 197 ASP A O 1
ATOM 1571 N N . ARG A 1 198 ? 22.181 5.802 -16.060 1.00 83.69 198 ARG A N 1
ATOM 1572 C CA . ARG A 1 198 ? 21.904 4.391 -16.296 1.00 83.69 198 ARG A CA 1
ATOM 1573 C C . ARG A 1 198 ? 20.477 4.050 -15.889 1.00 83.69 198 ARG A C 1
ATOM 1575 O O . ARG A 1 198 ? 20.097 4.190 -14.728 1.00 83.69 198 ARG A O 1
ATOM 1582 N N . SER A 1 199 ? 19.729 3.493 -16.836 1.00 84.69 199 SER A N 1
ATOM 1583 C CA . SER A 1 199 ? 18.390 2.958 -16.614 1.00 84.69 199 SER A CA 1
ATOM 1584 C C . SER A 1 199 ? 18.270 1.515 -17.108 1.00 84.69 199 SER A C 1
ATOM 1586 O O . SER A 1 199 ? 18.955 1.087 -18.041 1.00 84.69 199 SER A O 1
ATOM 1588 N N . LYS A 1 200 ? 17.421 0.724 -16.449 1.00 85.06 200 LYS A N 1
ATOM 1589 C CA . LYS A 1 200 ? 17.062 -0.636 -16.862 1.00 85.06 200 LYS A CA 1
ATOM 1590 C C . LYS A 1 200 ? 15.568 -0.839 -16.694 1.00 85.06 200 LYS A C 1
ATOM 1592 O O . LYS A 1 200 ? 14.984 -0.484 -15.672 1.00 85.06 200 LYS A O 1
ATOM 1597 N N . LEU A 1 201 ? 14.970 -1.481 -17.685 1.00 83.81 201 LEU A N 1
ATOM 1598 C CA . LEU A 1 201 ? 13.580 -1.900 -17.636 1.00 83.81 201 LEU A CA 1
ATOM 1599 C C . LEU A 1 201 ? 13.499 -3.296 -17.017 1.00 83.81 201 LEU A C 1
ATOM 1601 O O . LEU A 1 201 ? 14.147 -4.226 -17.502 1.00 83.81 201 LEU A O 1
ATOM 1605 N N . VAL A 1 202 ? 12.742 -3.443 -15.932 1.00 83.81 202 VAL A N 1
ATOM 1606 C CA . VAL A 1 202 ? 12.687 -4.685 -15.152 1.00 83.81 202 VAL A CA 1
ATOM 1607 C C . VAL A 1 202 ? 11.241 -5.056 -14.858 1.00 83.81 202 VAL A C 1
ATOM 1609 O O . VAL A 1 202 ? 10.426 -4.204 -14.520 1.00 83.81 202 VAL A O 1
ATOM 1612 N N . LEU A 1 203 ? 10.934 -6.349 -14.950 1.00 80.38 203 LEU A N 1
ATOM 1613 C CA . LEU A 1 203 ? 9.684 -6.903 -14.447 1.00 80.38 203 LEU A CA 1
ATOM 1614 C C . LEU A 1 203 ? 9.837 -7.165 -12.942 1.00 80.38 203 LEU A C 1
ATOM 1616 O O . LEU A 1 203 ? 10.490 -8.129 -12.537 1.00 80.38 203 LEU A O 1
ATOM 1620 N N . SER A 1 204 ? 9.278 -6.292 -12.116 1.00 72.06 204 SER A N 1
ATOM 1621 C CA . SER A 1 204 ? 9.285 -6.412 -10.659 1.00 72.06 204 SER A CA 1
ATOM 1622 C C . SER A 1 204 ? 7.990 -7.057 -10.163 1.00 72.06 204 SER A C 1
ATOM 1624 O O . SER A 1 204 ? 6.963 -7.055 -10.843 1.00 72.06 204 SER A O 1
ATOM 1626 N N . ALA A 1 205 ? 8.024 -7.653 -8.971 1.00 66.38 205 ALA A N 1
ATOM 1627 C CA . ALA A 1 205 ? 6.789 -8.031 -8.296 1.00 66.38 205 ALA A CA 1
ATOM 1628 C C . ALA A 1 205 ? 5.982 -6.763 -7.973 1.00 66.38 205 ALA A C 1
ATOM 1630 O O . ALA A 1 205 ? 6.564 -5.724 -7.657 1.00 66.38 205 ALA A O 1
ATOM 1631 N N . ARG A 1 206 ? 4.649 -6.848 -8.012 1.00 64.50 206 ARG A N 1
ATOM 1632 C CA . ARG A 1 206 ? 3.773 -5.811 -7.449 1.00 64.50 206 ARG A CA 1
ATOM 1633 C C . ARG A 1 206 ? 3.879 -5.861 -5.932 1.00 64.50 206 ARG A C 1
ATOM 1635 O O . ARG A 1 206 ? 3.046 -6.456 -5.255 1.00 64.50 206 ARG A O 1
ATOM 1642 N N . SER A 1 207 ? 4.941 -5.289 -5.389 1.00 52.56 207 SER A N 1
ATOM 1643 C CA . SER A 1 207 ? 5.073 -5.103 -3.956 1.00 52.56 207 SER A CA 1
ATOM 1644 C C . SER A 1 207 ? 4.262 -3.877 -3.560 1.00 52.56 207 SER A C 1
ATOM 1646 O O . SER A 1 207 ? 4.672 -2.749 -3.817 1.00 52.56 207 SER A O 1
ATOM 1648 N N . ASN A 1 208 ? 3.154 -4.079 -2.845 1.00 52.03 208 ASN A N 1
ATOM 1649 C CA . ASN A 1 208 ? 2.835 -3.122 -1.790 1.00 52.03 208 ASN A CA 1
ATOM 1650 C C . ASN A 1 208 ? 3.994 -3.236 -0.792 1.00 52.03 208 ASN A C 1
ATOM 1652 O O . ASN A 1 208 ? 4.037 -4.173 0.006 1.00 52.03 208 ASN A O 1
ATOM 1656 N N . PHE A 1 209 ? 4.976 -2.345 -0.935 1.00 45.31 209 PHE A N 1
ATOM 1657 C CA . PHE A 1 209 ? 6.265 -2.325 -0.236 1.00 45.31 209 PHE A CA 1
ATOM 1658 C C . PHE A 1 209 ? 6.136 -2.587 1.276 1.00 45.31 209 PHE A C 1
ATOM 1660 O O . PHE A 1 209 ? 6.899 -3.363 1.836 1.00 45.31 209 PHE A O 1
ATOM 1667 N N . PHE A 1 210 ? 5.084 -2.060 1.902 1.00 47.72 210 PHE A N 1
ATOM 1668 C CA . PHE A 1 210 ? 4.789 -2.263 3.322 1.00 47.72 210 PHE A CA 1
ATOM 1669 C C . PHE A 1 210 ? 4.282 -3.672 3.659 1.00 47.72 210 PHE A C 1
ATOM 1671 O O . PHE A 1 210 ? 4.711 -4.274 4.634 1.00 47.72 210 PHE A O 1
ATOM 1678 N N . LEU A 1 211 ? 3.413 -4.248 2.825 1.00 53.84 211 LEU A N 1
ATOM 1679 C CA . LEU A 1 211 ? 2.740 -5.501 3.168 1.00 53.84 211 LEU A CA 1
ATOM 1680 C C . LEU A 1 211 ? 3.695 -6.699 3.124 1.00 53.84 211 LEU A C 1
ATOM 1682 O O . LEU A 1 211 ? 3.552 -7.626 3.904 1.00 53.84 211 LEU A O 1
ATOM 1686 N N . SER A 1 212 ? 4.670 -6.687 2.216 1.00 52.44 212 SER A N 1
ATOM 1687 C CA . SER A 1 212 ? 5.579 -7.826 2.014 1.00 52.44 212 SER A CA 1
ATOM 1688 C C . SER A 1 212 ? 6.557 -7.985 3.182 1.00 52.44 212 SER A C 1
ATOM 1690 O O . SER A 1 212 ? 6.781 -9.095 3.661 1.00 52.44 212 SER A O 1
ATOM 1692 N N . ASP A 1 213 ? 7.116 -6.866 3.649 1.00 55.19 213 ASP A N 1
ATOM 1693 C CA . ASP A 1 213 ? 8.023 -6.828 4.796 1.00 55.19 213 ASP A CA 1
ATOM 1694 C C . ASP A 1 213 ? 7.272 -7.101 6.107 1.00 55.19 213 ASP A C 1
ATOM 1696 O O . ASP A 1 213 ? 7.726 -7.901 6.923 1.00 55.19 213 ASP A O 1
ATOM 1700 N N . ASP A 1 214 ? 6.072 -6.537 6.270 1.00 66.44 214 ASP A N 1
ATOM 1701 C CA . ASP A 1 214 ? 5.222 -6.805 7.433 1.00 66.44 214 ASP A CA 1
ATOM 1702 C C . ASP A 1 214 ? 4.779 -8.273 7.490 1.00 66.44 214 ASP A C 1
ATOM 1704 O O . ASP A 1 214 ? 4.872 -8.903 8.542 1.00 66.44 214 ASP A O 1
ATOM 1708 N N . LEU A 1 215 ? 4.377 -8.866 6.360 1.00 69.06 215 LEU A N 1
ATOM 1709 C CA . LEU A 1 215 ? 4.061 -10.295 6.288 1.00 69.06 215 LEU A CA 1
ATOM 1710 C C . LEU A 1 215 ? 5.285 -11.156 6.607 1.00 69.06 215 LEU A C 1
ATOM 1712 O O . LEU A 1 215 ? 5.161 -12.132 7.341 1.00 69.06 215 LEU A O 1
ATOM 1716 N N . ARG A 1 216 ? 6.477 -10.788 6.121 1.00 67.25 216 ARG A N 1
ATOM 1717 C CA . ARG A 1 216 ? 7.714 -11.496 6.469 1.00 67.25 216 ARG A CA 1
ATOM 1718 C C . ARG A 1 216 ? 8.009 -11.403 7.968 1.00 67.25 216 ARG A C 1
ATOM 1720 O O . ARG A 1 216 ? 8.316 -12.425 8.573 1.00 67.25 216 ARG A O 1
ATOM 1727 N N . LYS A 1 217 ? 7.870 -10.230 8.593 1.00 74.94 217 LYS A N 1
ATOM 1728 C CA . LYS A 1 217 ? 8.007 -10.082 10.055 1.00 74.94 217 LYS A CA 1
ATOM 1729 C C . LYS A 1 217 ? 7.006 -10.953 10.805 1.00 74.94 217 LYS A C 1
ATOM 1731 O O . LYS A 1 217 ? 7.403 -11.631 11.742 1.00 74.94 217 LYS A O 1
ATOM 1736 N N . LEU A 1 218 ? 5.751 -10.999 10.355 1.00 74.06 218 LEU A N 1
ATOM 1737 C CA . LEU A 1 218 ? 4.725 -11.870 10.932 1.00 74.06 218 LEU A CA 1
ATOM 1738 C C . LEU A 1 218 ? 5.105 -13.356 10.850 1.00 74.06 218 LEU A C 1
ATOM 1740 O O . LEU A 1 218 ? 4.844 -14.085 11.798 1.00 74.06 218 LEU A O 1
ATOM 1744 N N . THR A 1 219 ? 5.764 -13.807 9.774 1.00 72.81 219 THR A N 1
ATOM 1745 C CA . THR A 1 219 ? 6.250 -15.202 9.685 1.00 72.81 219 THR A CA 1
ATOM 1746 C C . THR A 1 219 ? 7.398 -15.536 10.639 1.00 72.81 219 THR A C 1
ATOM 1748 O O . THR A 1 219 ? 7.678 -16.712 10.851 1.00 72.81 219 THR A O 1
ATOM 1751 N N . LEU A 1 220 ? 8.073 -14.525 11.192 1.00 79.56 220 LEU A N 1
ATOM 1752 C CA . LEU A 1 220 ? 9.170 -14.693 12.147 1.00 79.56 220 LEU A CA 1
ATOM 1753 C C . LEU A 1 220 ? 8.699 -14.651 13.609 1.00 79.56 220 LEU A C 1
ATOM 1755 O O . LEU A 1 220 ? 9.505 -14.918 14.498 1.00 79.56 220 LEU A O 1
ATOM 1759 N N . LEU A 1 221 ? 7.435 -14.295 13.863 1.00 80.19 221 LEU A N 1
ATOM 1760 C CA . LEU A 1 221 ? 6.852 -14.310 15.205 1.00 80.19 221 LEU A CA 1
ATOM 1761 C C . LEU A 1 221 ? 6.552 -15.746 15.651 1.00 80.19 221 LEU A C 1
ATOM 1763 O O . LEU A 1 221 ? 6.215 -16.606 14.834 1.00 80.19 221 LEU A O 1
ATOM 1767 N N . ASP A 1 222 ? 6.645 -15.996 16.957 1.00 82.19 222 ASP A N 1
ATOM 1768 C CA . ASP A 1 222 ? 6.232 -17.272 17.543 1.00 82.19 222 ASP A CA 1
ATOM 1769 C C . ASP A 1 222 ? 4.710 -17.457 17.347 1.00 82.19 222 ASP A C 1
ATOM 1771 O O . ASP A 1 222 ? 3.943 -16.529 17.627 1.00 82.19 222 ASP A O 1
ATOM 1775 N N . PRO A 1 223 ? 4.226 -18.626 16.883 1.00 74.94 223 PRO A N 1
ATOM 1776 C CA . PRO A 1 223 ? 2.796 -18.913 16.782 1.00 74.94 223 PRO A CA 1
ATOM 1777 C C . PRO A 1 223 ? 1.989 -18.617 18.056 1.00 74.94 223 PRO A C 1
ATOM 1779 O O . PRO A 1 223 ? 0.822 -18.235 17.949 1.00 74.94 223 PRO A O 1
ATOM 1782 N N . ALA A 1 224 ? 2.595 -18.741 19.242 1.00 81.94 224 ALA A N 1
ATOM 1783 C CA . ALA A 1 224 ? 1.960 -18.385 20.511 1.00 81.94 224 ALA A CA 1
ATOM 1784 C C . ALA A 1 224 ? 1.680 -16.874 20.641 1.00 81.94 224 ALA A C 1
ATOM 1786 O O . ALA A 1 224 ? 0.706 -16.483 21.278 1.00 81.94 224 ALA A O 1
ATOM 1787 N N . GLU A 1 225 ? 2.487 -16.012 20.013 1.00 80.00 225 GLU A N 1
ATOM 1788 C CA . GLU A 1 225 ? 2.255 -14.559 19.988 1.00 80.00 225 GLU A CA 1
ATOM 1789 C C . GLU A 1 225 ? 1.106 -14.165 19.055 1.00 80.00 225 GLU A C 1
ATOM 1791 O O . GLU A 1 225 ? 0.490 -13.111 19.224 1.00 80.00 225 GLU A O 1
ATOM 1796 N N . LEU A 1 226 ? 0.804 -15.010 18.068 1.00 76.44 226 LEU A N 1
ATOM 1797 C CA . LEU A 1 226 ? -0.319 -14.800 17.161 1.00 76.44 226 LEU A CA 1
ATOM 1798 C C . LEU A 1 226 ? -1.636 -15.299 17.766 1.00 76.44 226 LEU A C 1
ATOM 1800 O O . LEU A 1 226 ? -2.698 -14.856 17.329 1.00 76.44 226 LEU A O 1
ATOM 1804 N N . GLU A 1 227 ? -1.591 -16.182 18.766 1.00 79.50 227 GLU A N 1
ATOM 1805 C CA . GLU A 1 227 ? -2.767 -16.797 19.378 1.00 79.50 227 GLU A CA 1
ATOM 1806 C C . GLU A 1 227 ? -3.780 -15.747 19.877 1.00 79.50 227 GLU A C 1
ATOM 1808 O O . GLU A 1 227 ? -3.450 -14.775 20.555 1.00 79.50 227 GLU A O 1
ATOM 1813 N N . GLY A 1 228 ? -5.049 -15.916 19.493 1.00 73.88 228 GLY A N 1
ATOM 1814 C CA . GLY A 1 228 ? -6.120 -14.965 19.811 1.00 73.88 228 GLY A CA 1
ATOM 1815 C C . GLY A 1 228 ? -6.199 -13.738 18.892 1.00 73.88 228 GLY A C 1
ATOM 1816 O O . GLY A 1 228 ? -7.101 -12.916 19.062 1.00 73.88 228 GLY A O 1
ATOM 1817 N N . THR A 1 229 ? -5.321 -13.610 17.893 1.00 79.88 229 THR A N 1
ATOM 1818 C CA . THR A 1 229 ? -5.423 -12.564 16.865 1.00 79.88 229 THR A CA 1
ATOM 1819 C C . THR A 1 229 ? -6.212 -13.037 15.641 1.00 79.88 229 THR A C 1
ATOM 1821 O O . THR A 1 229 ? -6.347 -14.231 15.365 1.00 79.88 229 THR A O 1
ATOM 1824 N N . ALA A 1 230 ? -6.691 -12.085 14.835 1.00 76.88 230 ALA A N 1
ATOM 1825 C CA . ALA A 1 230 ? -7.301 -12.391 13.540 1.00 76.88 230 ALA A CA 1
ATOM 1826 C C . ALA A 1 230 ? -6.300 -12.994 12.530 1.00 76.88 230 ALA A C 1
ATOM 1828 O O . ALA A 1 230 ? -6.720 -13.570 11.529 1.00 76.88 230 ALA A O 1
ATOM 1829 N N . LEU A 1 231 ? -4.987 -12.874 12.772 1.00 77.81 231 LEU A N 1
ATOM 1830 C CA . LEU A 1 231 ? -3.951 -13.415 11.889 1.00 77.81 231 LEU A CA 1
ATOM 1831 C C . LEU A 1 231 ? -3.860 -14.940 11.970 1.00 77.81 231 LEU A C 1
ATOM 1833 O O . LEU A 1 231 ? -3.651 -15.580 10.943 1.00 77.81 231 LEU A O 1
ATOM 1837 N N . THR A 1 232 ? -4.109 -15.533 13.140 1.00 76.88 232 THR A N 1
ATOM 1838 C CA . THR A 1 232 ? -4.144 -16.998 13.299 1.00 76.88 232 THR A CA 1
ATOM 1839 C C . THR A 1 232 ? -5.235 -17.635 12.453 1.00 76.88 232 THR A C 1
ATOM 1841 O O . THR A 1 232 ? -5.027 -18.701 11.889 1.00 76.88 232 THR A O 1
ATOM 1844 N N . ALA A 1 233 ? -6.375 -16.961 12.284 1.00 76.38 233 ALA A N 1
ATOM 1845 C CA . ALA A 1 233 ? -7.459 -17.479 11.453 1.00 76.38 233 ALA A CA 1
ATOM 1846 C C . ALA A 1 233 ? -7.023 -17.692 9.991 1.00 76.38 233 ALA A C 1
ATOM 1848 O O . ALA A 1 233 ? -7.489 -18.619 9.332 1.00 76.38 233 ALA A O 1
ATOM 1849 N N . TRP A 1 234 ? -6.073 -16.892 9.492 1.00 73.88 234 TRP A N 1
ATOM 1850 C CA . TRP A 1 234 ? -5.525 -17.046 8.143 1.00 73.88 234 TRP A CA 1
ATOM 1851 C C . TRP A 1 234 ? -4.579 -18.240 7.993 1.00 73.88 234 TRP A C 1
ATOM 1853 O O . TRP A 1 234 ? -4.427 -18.743 6.882 1.00 73.88 234 TRP A O 1
ATOM 1863 N N . THR A 1 235 ? -3.950 -18.702 9.076 1.00 70.50 235 THR A N 1
ATOM 1864 C CA . THR A 1 235 ? -3.021 -19.842 9.043 1.00 70.50 235 THR A CA 1
ATOM 1865 C C . THR A 1 235 ? -3.701 -21.156 9.415 1.00 70.50 235 THR A C 1
ATOM 1867 O O . THR A 1 235 ? -3.388 -22.186 8.822 1.00 70.50 235 THR A O 1
ATOM 1870 N N . THR A 1 236 ? -4.656 -21.136 10.347 1.00 71.56 236 THR A N 1
ATOM 1871 C CA . THR A 1 236 ? -5.352 -22.341 10.830 1.00 71.56 236 THR A CA 1
ATOM 1872 C C . THR A 1 236 ? -6.671 -22.609 10.113 1.00 71.56 236 THR A C 1
ATOM 1874 O O . THR A 1 236 ? -7.183 -23.723 10.185 1.00 71.56 236 THR A O 1
ATOM 1877 N N . SER A 1 237 ? -7.217 -21.618 9.395 1.00 69.00 237 SER A N 1
ATOM 1878 C CA . SER A 1 237 ? -8.558 -21.667 8.785 1.00 69.00 237 SER A CA 1
ATOM 1879 C C . SER A 1 237 ? -9.696 -21.920 9.790 1.00 69.00 237 SER A C 1
ATOM 1881 O O . SER A 1 237 ? -10.807 -22.272 9.392 1.00 69.00 237 SER A O 1
ATOM 1883 N N . GLU A 1 238 ? -9.446 -21.733 11.089 1.00 70.06 238 GLU A N 1
ATOM 1884 C CA . GLU A 1 238 ? -10.469 -21.836 12.130 1.00 70.06 238 GLU A CA 1
ATOM 1885 C C . GLU A 1 238 ? -11.455 -20.672 12.042 1.00 70.06 238 GLU A C 1
ATOM 1887 O O . GLU A 1 238 ? -11.049 -19.512 11.957 1.00 70.06 238 GLU A O 1
ATOM 1892 N N . ASP A 1 239 ? -12.753 -20.976 12.119 1.00 70.62 239 ASP A N 1
ATOM 1893 C CA . ASP A 1 239 ? -13.832 -19.982 12.089 1.00 70.62 239 ASP A CA 1
ATOM 1894 C C . ASP A 1 239 ? -13.772 -19.068 10.840 1.00 70.62 239 ASP A C 1
ATOM 1896 O O . ASP A 1 239 ? -14.002 -17.859 10.914 1.00 70.62 239 ASP A O 1
ATOM 1900 N N . MET A 1 240 ? -13.427 -19.645 9.681 1.00 74.25 240 MET A N 1
ATOM 1901 C CA . MET A 1 240 ? -13.310 -18.969 8.380 1.00 74.25 240 MET A CA 1
ATOM 1902 C C . MET A 1 240 ? -14.275 -19.580 7.355 1.00 74.25 240 MET A C 1
ATOM 1904 O O . MET A 1 240 ? -13.861 -20.179 6.361 1.00 74.25 240 MET A O 1
ATOM 1908 N N . ASN A 1 241 ? -15.581 -19.447 7.584 1.00 71.00 241 ASN A N 1
ATOM 1909 C CA . ASN A 1 241 ? -16.576 -19.976 6.653 1.00 71.00 241 ASN A CA 1
ATOM 1910 C C . ASN A 1 241 ? -16.745 -19.053 5.441 1.00 71.00 241 ASN A C 1
ATOM 1912 O O . ASN A 1 241 ? -16.859 -17.832 5.568 1.00 71.00 241 ASN A O 1
ATOM 1916 N N . VAL A 1 242 ? -16.819 -19.625 4.240 1.00 66.88 242 VAL A N 1
ATOM 1917 C CA . VAL A 1 242 ? -17.268 -18.869 3.065 1.00 66.88 242 VAL A CA 1
ATOM 1918 C C . VAL A 1 242 ? -18.777 -18.693 3.185 1.00 66.88 242 VAL A C 1
ATOM 1920 O O . VAL A 1 242 ? -19.479 -19.651 3.495 1.00 66.88 242 VAL A O 1
ATOM 1923 N N . ALA A 1 243 ? -19.284 -17.481 2.948 1.00 61.38 243 ALA A N 1
ATOM 1924 C CA . ALA A 1 243 ? -20.723 -17.246 2.930 1.00 61.38 243 ALA A CA 1
ATOM 1925 C C . ALA A 1 243 ? -21.388 -18.221 1.947 1.00 61.38 243 ALA A C 1
ATOM 1927 O O . ALA A 1 243 ? -21.162 -18.117 0.742 1.00 61.38 243 ALA A O 1
ATOM 1928 N N . GLU A 1 244 ? -22.224 -19.137 2.433 1.00 57.88 244 GLU A N 1
ATOM 1929 C CA . GLU A 1 244 ? -23.123 -19.919 1.581 1.00 57.88 244 GLU A CA 1
ATOM 1930 C C . GLU A 1 244 ? -24.178 -18.989 0.952 1.00 57.88 244 GLU A C 1
ATOM 1932 O O . GLU A 1 244 ? -24.310 -17.828 1.355 1.00 57.88 244 GLU A O 1
ATOM 1937 N N . ASP A 1 245 ? -24.901 -19.442 -0.077 1.00 53.97 245 ASP A N 1
ATOM 1938 C CA . ASP A 1 245 ? -25.968 -18.677 -0.756 1.00 53.97 245 ASP A CA 1
ATOM 1939 C C . ASP A 1 245 ? -27.229 -18.498 0.130 1.00 53.97 245 ASP A C 1
ATOM 1941 O O . ASP A 1 245 ? -28.359 -18.645 -0.331 1.00 53.97 245 ASP A O 1
ATOM 1945 N N . GLY A 1 246 ? -27.040 -18.204 1.419 1.00 54.12 246 GLY A N 1
ATOM 1946 C CA . GLY A 1 246 ? -28.085 -17.989 2.414 1.00 54.12 246 GLY A CA 1
ATOM 1947 C C . GLY A 1 246 ? -28.416 -16.512 2.637 1.00 54.12 246 GLY A C 1
ATOM 1948 O O . GLY A 1 246 ? -27.608 -15.615 2.376 1.00 54.12 246 GLY A O 1
ATOM 1949 N N . GLU A 1 247 ? -29.628 -16.258 3.131 1.00 58.41 247 GLU A N 1
ATOM 1950 C CA . GLU A 1 247 ? -30.029 -14.941 3.631 1.00 58.41 247 GLU A CA 1
ATOM 1951 C C . GLU A 1 247 ? -29.261 -14.588 4.920 1.00 58.41 247 GLU A C 1
ATOM 1953 O O . GLU A 1 247 ? -28.835 -15.492 5.644 1.00 58.41 247 GLU A O 1
ATOM 1958 N N . PRO A 1 248 ? -29.060 -13.291 5.226 1.00 61.53 248 PRO A N 1
ATOM 1959 C CA . PRO A 1 248 ? -28.419 -12.870 6.468 1.00 61.53 248 PRO A CA 1
ATOM 1960 C C . PRO A 1 248 ? -29.067 -13.549 7.681 1.00 61.53 248 PRO A C 1
ATOM 1962 O O . PRO A 1 248 ? -30.274 -13.448 7.876 1.00 61.53 248 PRO A O 1
ATOM 1965 N N . HIS A 1 249 ? -28.265 -14.197 8.528 1.00 59.94 249 HIS A N 1
ATOM 1966 C CA . HIS A 1 249 ? -28.746 -14.835 9.763 1.00 59.94 249 HIS A CA 1
ATOM 1967 C C . HIS A 1 249 ? -29.191 -13.828 10.844 1.00 59.94 249 HIS A C 1
ATOM 1969 O O . HIS A 1 249 ? -29.620 -14.224 11.926 1.00 59.94 249 HIS A O 1
ATOM 1975 N N . GLU A 1 250 ? -29.073 -12.529 10.569 1.00 61.59 250 GLU A N 1
ATOM 1976 C CA . GLU A 1 250 ? -29.434 -11.459 11.487 1.00 61.59 250 GLU A CA 1
ATOM 1977 C C . GLU A 1 250 ? -30.883 -11.010 11.294 1.00 61.59 250 GLU A C 1
ATOM 1979 O O . GLU A 1 250 ? -31.281 -10.606 10.203 1.00 61.59 250 GLU A O 1
ATOM 1984 N N . SER A 1 251 ? -31.666 -11.028 12.378 1.00 61.28 251 SER A N 1
ATOM 1985 C CA . SER A 1 251 ? -33.081 -10.636 12.359 1.00 61.28 251 SER A CA 1
ATOM 1986 C C . SER A 1 251 ? -33.304 -9.138 12.114 1.00 61.28 251 SER A C 1
ATOM 1988 O O . SER A 1 251 ? -34.399 -8.750 11.715 1.00 61.28 251 SER A O 1
ATOM 1990 N N . GLU A 1 252 ? -32.295 -8.291 12.355 1.00 79.75 252 GLU A N 1
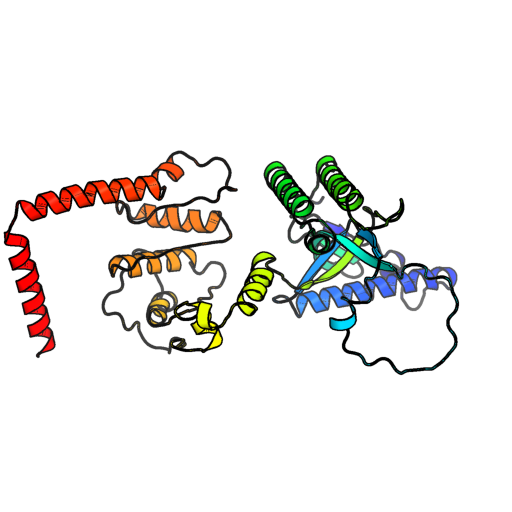ATOM 1991 C CA . GLU A 1 252 ? -32.380 -6.836 12.180 1.00 79.75 252 GLU A CA 1
ATOM 1992 C C . GLU A 1 252 ? -31.132 -6.277 11.478 1.00 79.75 252 GLU A C 1
ATOM 1994 O O . GLU A 1 252 ? -30.010 -6.375 11.971 1.00 79.75 252 GLU A O 1
ATOM 1999 N N . ILE A 1 253 ? -31.331 -5.647 10.315 1.00 87.69 253 ILE A N 1
ATOM 2000 C CA . ILE A 1 253 ? -30.260 -5.022 9.528 1.00 87.69 253 ILE A CA 1
ATOM 2001 C C . ILE A 1 253 ? -30.209 -3.518 9.819 1.00 87.69 253 ILE A C 1
ATOM 2003 O O . ILE A 1 253 ? -31.071 -2.749 9.400 1.00 87.69 253 ILE A O 1
ATOM 2007 N N . PHE A 1 254 ? -29.139 -3.084 10.477 1.00 90.94 254 PHE A N 1
ATOM 2008 C CA . PHE A 1 254 ? -28.865 -1.676 10.804 1.00 90.94 254 PHE A CA 1
ATOM 2009 C C . PHE A 1 254 ? -28.010 -0.957 9.743 1.00 90.94 254 PHE A C 1
ATOM 2011 O O . PHE A 1 254 ? -26.945 -0.415 10.043 1.00 90.94 254 PHE A O 1
ATOM 2018 N N . PHE A 1 255 ? -28.447 -0.970 8.483 1.00 93.56 255 PHE A N 1
ATOM 2019 C CA . PHE A 1 255 ? -27.751 -0.301 7.375 1.00 93.56 255 PHE A CA 1
ATOM 2020 C C . PHE A 1 255 ? -28.402 1.056 7.065 1.00 93.56 255 PHE A C 1
ATOM 2022 O O . PHE A 1 255 ? -29.500 1.079 6.508 1.00 93.56 255 PHE A O 1
ATOM 2029 N N . PRO A 1 256 ? -27.765 2.195 7.401 1.00 92.56 256 PRO A N 1
ATOM 2030 C CA . PRO A 1 256 ? -28.359 3.514 7.180 1.00 92.56 256 PRO A CA 1
ATOM 2031 C C . PRO A 1 256 ? -28.266 4.009 5.728 1.00 92.56 256 PRO A C 1
ATOM 2033 O O . PRO A 1 256 ? -28.955 4.958 5.360 1.00 92.56 256 PRO A O 1
ATOM 2036 N N . PHE A 1 257 ? -27.426 3.394 4.892 1.00 94.31 257 PHE A N 1
ATOM 2037 C CA . PHE A 1 257 ? -27.300 3.725 3.472 1.00 94.31 257 PHE A CA 1
ATOM 2038 C C . PHE A 1 257 ? -27.907 2.624 2.595 1.00 94.31 257 PHE A C 1
ATOM 2040 O O . PHE A 1 257 ? -27.915 1.464 3.013 1.00 94.31 257 PHE A O 1
ATOM 2047 N N . PRO A 1 258 ? -28.342 2.940 1.354 1.00 91.75 258 PRO A N 1
ATOM 2048 C CA . PRO A 1 258 ? -28.867 1.942 0.423 1.00 91.75 258 PRO A CA 1
ATOM 2049 C C . PRO A 1 258 ? -27.943 0.729 0.274 1.00 91.75 258 PRO A C 1
ATOM 2051 O O . PRO A 1 258 ? -26.723 0.846 0.386 1.00 91.75 258 PRO A O 1
ATOM 2054 N N . TYR A 1 259 ? -28.501 -0.442 0.012 1.00 90.94 259 TYR A N 1
ATOM 2055 C CA . TYR A 1 259 ? -27.701 -1.637 -0.216 1.00 90.94 259 TYR A CA 1
ATOM 2056 C C . TYR A 1 259 ? -28.418 -2.597 -1.154 1.00 90.94 259 TYR A C 1
ATOM 2058 O O . TYR A 1 259 ? -29.644 -2.569 -1.267 1.00 90.94 259 TYR A O 1
ATOM 2066 N N . ASP A 1 260 ? -27.647 -3.441 -1.831 1.00 88.75 260 ASP A N 1
ATOM 2067 C CA . ASP A 1 260 ? -28.177 -4.577 -2.577 1.00 88.75 260 ASP A CA 1
ATOM 2068 C C . ASP A 1 260 ? -28.018 -5.891 -1.792 1.00 88.75 260 ASP A C 1
ATOM 2070 O O . ASP A 1 260 ? -27.405 -5.954 -0.722 1.00 88.75 260 ASP A O 1
ATOM 2074 N N . ARG A 1 261 ? -28.569 -6.974 -2.347 1.00 85.19 261 ARG A N 1
ATOM 2075 C CA . ARG A 1 261 ? -28.486 -8.314 -1.749 1.00 85.19 261 ARG A CA 1
ATOM 2076 C C . ARG A 1 261 ? -27.049 -8.819 -1.564 1.00 85.19 261 ARG A C 1
ATOM 2078 O O . ARG A 1 261 ? -26.790 -9.579 -0.637 1.00 85.19 261 ARG A O 1
ATOM 2085 N N . TYR A 1 262 ? -26.116 -8.415 -2.427 1.00 84.44 262 TYR A N 1
ATOM 2086 C CA . TYR A 1 262 ? -24.722 -8.858 -2.357 1.00 84.44 262 TYR A CA 1
ATOM 2087 C C . TYR A 1 262 ? -23.984 -8.149 -1.221 1.00 84.44 262 TYR A C 1
ATOM 2089 O O . TYR A 1 262 ? -23.195 -8.769 -0.514 1.00 84.44 262 TYR A O 1
ATOM 2097 N N . GLN A 1 263 ? -24.283 -6.870 -1.000 1.00 88.06 263 GLN A N 1
ATOM 2098 C CA . GLN A 1 263 ? -23.766 -6.098 0.125 1.00 88.06 263 GLN A CA 1
ATOM 2099 C C . GLN A 1 263 ? -24.374 -6.560 1.455 1.00 88.06 263 GLN A C 1
ATOM 2101 O O . GLN A 1 263 ? -23.656 -6.645 2.447 1.00 88.06 263 GLN A O 1
ATOM 2106 N N . ALA A 1 264 ? -25.664 -6.915 1.484 1.00 87.75 264 ALA A N 1
ATOM 2107 C CA . ALA A 1 264 ? -26.305 -7.483 2.676 1.00 87.75 264 ALA A CA 1
ATOM 2108 C C . ALA A 1 264 ? -25.674 -8.814 3.113 1.00 87.75 264 ALA A C 1
ATOM 2110 O O . ALA A 1 264 ? -25.549 -9.076 4.307 1.00 87.75 264 ALA A O 1
ATOM 2111 N N . ARG A 1 265 ? -25.206 -9.628 2.159 1.00 85.12 265 ARG A N 1
ATOM 2112 C CA . ARG A 1 265 ? -24.552 -10.918 2.432 1.00 85.12 265 ARG A CA 1
ATOM 2113 C C . ARG A 1 265 ? -23.272 -10.795 3.260 1.00 85.12 265 ARG A C 1
ATOM 2115 O O . ARG A 1 265 ? -22.874 -11.761 3.891 1.00 85.12 265 ARG A O 1
ATOM 2122 N N . ILE A 1 266 ? -22.658 -9.613 3.341 1.00 87.31 266 ILE A N 1
ATOM 2123 C CA . ILE A 1 266 ? -21.512 -9.377 4.236 1.00 87.31 266 ILE A CA 1
ATOM 2124 C C . ILE A 1 266 ? -21.858 -9.742 5.692 1.00 87.31 266 ILE A C 1
ATOM 2126 O O . ILE A 1 266 ? -20.987 -10.188 6.433 1.00 87.31 266 ILE A O 1
ATOM 2130 N N . LEU A 1 267 ? -23.127 -9.620 6.093 1.00 87.00 267 LEU A N 1
ATOM 2131 C CA . LEU A 1 267 ? -23.575 -9.959 7.443 1.00 87.00 267 LEU A CA 1
ATOM 2132 C C . LEU A 1 267 ? -23.431 -11.447 7.783 1.00 87.00 267 LEU A C 1
ATOM 2134 O O . LEU A 1 267 ? -23.172 -11.780 8.935 1.00 87.00 267 LEU A O 1
ATOM 2138 N N . SER A 1 268 ? -23.513 -12.350 6.800 1.00 83.69 268 SER A N 1
ATOM 2139 C CA . SER A 1 268 ? -23.306 -13.784 7.050 1.00 83.69 268 SER A CA 1
ATOM 2140 C C . SER A 1 268 ? -21.848 -14.122 7.385 1.00 83.69 268 SER A C 1
ATOM 2142 O O . SER A 1 268 ? -21.568 -15.223 7.843 1.00 83.69 268 SER A O 1
ATOM 2144 N N . LEU A 1 269 ? -20.919 -13.186 7.157 1.00 81.88 269 LEU A N 1
ATOM 2145 C CA . LEU A 1 269 ? -19.495 -13.329 7.462 1.00 81.88 269 LEU A CA 1
ATOM 2146 C C . LEU A 1 269 ? -19.131 -12.792 8.854 1.00 81.88 269 LEU A C 1
ATOM 2148 O O . LEU A 1 269 ? -17.992 -12.954 9.280 1.00 81.88 269 LEU A O 1
ATOM 2152 N N . LEU A 1 270 ? -20.061 -12.159 9.583 1.00 80.75 270 LEU A N 1
ATOM 2153 C CA . LEU A 1 270 ? -19.766 -11.536 10.882 1.00 80.75 270 LEU A CA 1
ATOM 2154 C C . LEU A 1 270 ? -19.384 -12.523 11.989 1.00 80.75 270 LEU A C 1
ATOM 2156 O O . LEU A 1 270 ? -18.822 -12.102 13.000 1.00 80.75 270 LEU A O 1
ATOM 2160 N N . GLY A 1 271 ? -19.701 -13.808 11.813 1.00 77.38 271 GLY A N 1
ATOM 2161 C CA . GLY A 1 271 ? -19.259 -14.879 12.706 1.00 77.38 271 GLY A CA 1
ATOM 2162 C C . GLY A 1 271 ? -17.811 -15.314 12.475 1.00 77.38 271 GLY A C 1
ATOM 2163 O O . GLY A 1 271 ? -17.259 -16.015 13.318 1.00 77.38 271 GLY A O 1
ATOM 2164 N N . ASN A 1 272 ? -17.191 -14.903 11.365 1.00 82.94 272 ASN A N 1
ATOM 2165 C CA . ASN A 1 272 ? -15.826 -15.297 11.055 1.00 82.94 272 ASN A CA 1
ATOM 2166 C C . ASN A 1 272 ? -14.807 -14.467 11.835 1.00 82.94 272 ASN A C 1
ATOM 2168 O O . ASN A 1 272 ? -14.998 -13.270 12.067 1.00 82.94 272 ASN A O 1
ATOM 2172 N N . ARG A 1 273 ? -13.657 -15.073 12.144 1.00 81.81 273 ARG A N 1
ATOM 2173 C CA . ARG A 1 273 ? -12.523 -14.351 12.748 1.00 81.81 273 ARG A CA 1
ATOM 2174 C C . ARG A 1 273 ? -11.844 -13.388 11.779 1.00 81.81 273 ARG A C 1
ATOM 2176 O O . ARG A 1 273 ? -11.339 -12.349 12.198 1.00 81.81 273 ARG A O 1
ATOM 2183 N N . ALA A 1 274 ? -11.839 -13.716 10.491 1.00 84.25 274 ALA A N 1
ATOM 2184 C CA . ALA A 1 274 ? -11.383 -12.827 9.436 1.00 84.25 274 ALA A CA 1
ATOM 2185 C C . ALA A 1 274 ? -12.200 -13.035 8.155 1.00 84.25 274 ALA A C 1
ATOM 2187 O O . ALA A 1 274 ? -12.845 -14.059 7.945 1.00 84.25 274 ALA A O 1
ATOM 2188 N N . SER A 1 275 ? -12.242 -12.029 7.286 1.00 84.62 275 SER A N 1
ATOM 2189 C CA . SER A 1 275 ? -12.958 -12.117 6.012 1.00 84.62 275 SER A CA 1
ATOM 2190 C C . SER A 1 275 ? -12.389 -11.129 5.007 1.00 84.62 275 SER A C 1
ATOM 2192 O O . SER A 1 275 ? -11.980 -10.026 5.366 1.00 84.62 275 SER A O 1
ATOM 2194 N N . VAL A 1 276 ? -12.386 -11.522 3.734 1.00 84.75 276 VAL A N 1
ATOM 2195 C CA . VAL A 1 276 ? -12.003 -10.657 2.614 1.00 84.75 276 VAL A CA 1
ATOM 2196 C C . VAL A 1 276 ? -13.237 -10.388 1.774 1.00 84.75 276 VAL A C 1
ATOM 2198 O O . VAL A 1 276 ? -13.900 -11.305 1.299 1.00 84.75 276 VAL A O 1
ATOM 2201 N N . ILE A 1 277 ? -13.534 -9.105 1.584 1.00 84.25 277 ILE A N 1
ATOM 2202 C CA . ILE A 1 277 ? -14.662 -8.647 0.779 1.00 84.25 277 ILE A CA 1
ATOM 2203 C C . ILE A 1 277 ? -14.093 -7.959 -0.454 1.00 84.25 277 IL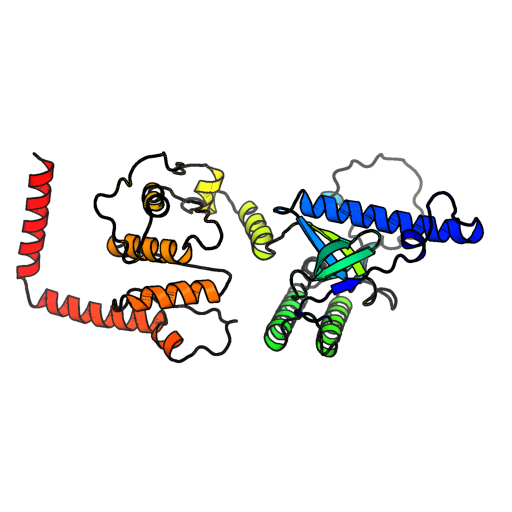E A C 1
ATOM 2205 O O . ILE A 1 277 ? -13.406 -6.941 -0.352 1.00 84.25 277 ILE A O 1
ATOM 2209 N N . GLN A 1 278 ? -14.394 -8.503 -1.630 1.00 81.44 278 GLN A N 1
ATOM 2210 C CA . GLN A 1 278 ? -13.968 -7.936 -2.902 1.00 81.44 278 GLN A CA 1
ATOM 2211 C C . GLN A 1 278 ? -15.151 -7.282 -3.616 1.00 81.44 278 GLN A C 1
ATOM 2213 O O . GLN A 1 278 ? -16.227 -7.860 -3.730 1.00 81.44 278 GLN A O 1
ATOM 2218 N N . GLY A 1 279 ? -14.939 -6.069 -4.127 1.00 77.94 279 GLY A N 1
ATOM 2219 C CA . GLY A 1 279 ? -15.929 -5.350 -4.927 1.00 77.94 279 GLY A CA 1
ATOM 2220 C C . GLY A 1 279 ? -15.279 -4.709 -6.156 1.00 77.94 279 GLY A C 1
ATOM 2221 O O . GLY A 1 279 ? -14.257 -4.029 -5.988 1.00 77.94 279 GLY A O 1
ATOM 2222 N N . PRO A 1 280 ? -15.842 -4.859 -7.370 1.00 74.81 280 PRO A N 1
ATOM 2223 C CA . PRO A 1 280 ? -15.414 -4.118 -8.560 1.00 74.81 280 PRO A CA 1
ATOM 2224 C C . PRO A 1 280 ? -15.414 -2.584 -8.349 1.00 74.81 280 PRO A C 1
ATOM 2226 O O . PRO A 1 280 ? -15.985 -2.069 -7.377 1.00 74.81 280 PRO A O 1
ATOM 2229 N N . PRO A 1 281 ? -14.723 -1.793 -9.188 1.00 73.75 281 PRO A N 1
ATOM 2230 C CA . PRO A 1 281 ? -14.806 -0.333 -9.110 1.00 73.75 281 PRO A CA 1
ATOM 2231 C C . PRO A 1 281 ? -16.260 0.137 -9.291 1.00 73.75 281 PRO A C 1
ATOM 2233 O O . PRO A 1 281 ? -17.006 -0.421 -10.087 1.00 73.75 281 PRO A O 1
ATOM 2236 N N . GLY A 1 282 ? -16.681 1.142 -8.516 1.00 74.00 282 GLY A N 1
ATOM 2237 C CA . GLY A 1 282 ? -18.037 1.705 -8.594 1.00 74.00 282 GLY A CA 1
ATOM 2238 C C . GLY A 1 282 ? -19.138 0.959 -7.822 1.00 74.00 282 GLY A C 1
ATOM 2239 O O . GLY A 1 282 ? -20.223 1.505 -7.674 1.00 74.00 282 GLY A O 1
ATOM 2240 N N . THR A 1 283 ? -18.883 -0.218 -7.236 1.00 72.56 283 THR A N 1
ATOM 2241 C CA . THR A 1 283 ? -19.918 -1.023 -6.538 1.00 72.56 283 THR A CA 1
ATOM 2242 C C . THR A 1 283 ? -20.190 -0.603 -5.086 1.00 72.56 283 THR A C 1
ATOM 2244 O O . THR A 1 283 ? -20.565 -1.417 -4.245 1.00 72.56 283 THR A O 1
ATOM 2247 N N . GLY A 1 284 ? -19.941 0.663 -4.744 1.00 81.75 284 GLY A N 1
ATOM 2248 C CA . GLY A 1 284 ? -20.293 1.202 -3.427 1.00 81.75 284 GLY A CA 1
ATOM 2249 C C . GLY A 1 284 ? -19.489 0.658 -2.236 1.00 81.75 284 GLY A C 1
ATOM 2250 O O . GLY A 1 284 ? -19.996 0.684 -1.124 1.00 81.75 284 GLY A O 1
ATOM 2251 N N . LYS A 1 285 ? -18.235 0.212 -2.412 1.00 88.31 285 LYS A N 1
ATOM 2252 C CA . LYS A 1 285 ? -17.397 -0.332 -1.314 1.00 88.31 285 LYS A CA 1
ATOM 2253 C C . LYS A 1 285 ? -17.380 0.536 -0.047 1.00 88.31 285 LYS A C 1
ATOM 2255 O O . LYS A 1 285 ? -17.607 0.034 1.046 1.00 88.31 285 LYS A O 1
ATOM 2260 N N . SER A 1 286 ? -17.163 1.846 -0.185 1.00 89.50 286 SER A N 1
ATOM 2261 C CA . SER A 1 286 ? -17.164 2.776 0.957 1.00 89.50 286 SER A CA 1
ATOM 2262 C C . SER A 1 286 ? -18.521 2.848 1.662 1.00 89.50 286 SER A C 1
ATOM 2264 O O . SER A 1 286 ? -18.579 3.037 2.872 1.00 89.50 286 SER A O 1
ATOM 2266 N N . GLN A 1 287 ? -19.612 2.678 0.917 1.00 91.25 287 GLN A N 1
ATOM 2267 C CA . GLN A 1 287 ? -20.967 2.636 1.459 1.00 91.25 287 GLN A CA 1
ATOM 2268 C C . GLN A 1 287 ? -21.218 1.328 2.214 1.00 91.25 287 GLN A C 1
ATOM 2270 O O . GLN A 1 287 ? -21.749 1.373 3.320 1.00 91.25 287 GLN A O 1
ATOM 2275 N N . SER A 1 288 ? -20.750 0.193 1.684 1.00 92.62 288 SER A N 1
ATOM 2276 C CA . SER A 1 288 ? -20.769 -1.091 2.396 1.00 92.62 288 SER A CA 1
ATOM 2277 C C . SER A 1 288 ? -19.974 -1.029 3.702 1.00 92.62 288 SER A C 1
ATOM 2279 O O . SER A 1 288 ? -20.457 -1.508 4.721 1.00 92.62 288 SER A O 1
ATOM 2281 N N . ILE A 1 289 ? -18.804 -0.376 3.702 1.00 93.81 289 ILE A N 1
ATOM 2282 C CA . ILE A 1 289 ? -18.003 -0.150 4.917 1.00 93.81 289 ILE A CA 1
ATOM 2283 C C . ILE A 1 289 ? -18.797 0.660 5.948 1.00 93.81 289 ILE A C 1
ATOM 2285 O O . ILE A 1 289 ? -18.868 0.260 7.105 1.00 93.81 289 ILE A O 1
ATOM 2289 N N . CYS A 1 290 ? -19.430 1.767 5.545 1.00 95.06 290 CYS A N 1
ATOM 2290 C CA . CYS A 1 290 ? -20.222 2.583 6.472 1.00 95.06 290 CYS A CA 1
ATOM 2291 C C . CYS A 1 290 ? -21.400 1.797 7.059 1.00 95.06 290 CYS A C 1
ATOM 2293 O O . CYS A 1 290 ? -21.624 1.843 8.264 1.00 95.06 290 CYS A O 1
ATOM 2295 N N . ASN A 1 291 ? -22.112 1.041 6.219 1.00 94.50 291 ASN A N 1
ATOM 2296 C CA . ASN A 1 291 ? -23.203 0.171 6.649 1.00 94.50 291 ASN A CA 1
ATOM 2297 C C . ASN A 1 291 ? -22.735 -0.871 7.671 1.00 94.50 291 ASN A C 1
ATOM 2299 O O . ASN A 1 291 ? -23.373 -1.037 8.706 1.00 94.50 291 ASN A O 1
ATOM 2303 N N . LEU A 1 292 ? -21.591 -1.511 7.423 1.00 93.62 292 LEU A N 1
ATOM 2304 C CA . LEU A 1 292 ? -21.011 -2.493 8.334 1.00 93.62 292 LEU A CA 1
ATOM 2305 C C . LEU A 1 292 ? -20.590 -1.870 9.673 1.00 93.62 292 LEU A C 1
ATOM 2307 O O . LEU A 1 292 ? -20.890 -2.428 10.725 1.00 93.62 292 LEU A O 1
ATOM 2311 N N . ILE A 1 293 ? -19.938 -0.701 9.645 1.00 94.56 293 ILE A N 1
ATOM 2312 C CA . ILE A 1 293 ? -19.545 0.034 10.859 1.00 94.56 293 ILE A CA 1
ATOM 2313 C C . ILE A 1 293 ? -20.783 0.372 11.694 1.00 94.56 293 ILE A C 1
ATOM 2315 O O . ILE A 1 293 ? -20.813 0.071 12.885 1.00 94.56 293 ILE A O 1
ATOM 2319 N N . CYS A 1 294 ? -21.811 0.963 11.079 1.00 94.19 294 CYS A N 1
ATOM 2320 C CA . CYS A 1 294 ? -23.051 1.316 11.769 1.00 94.19 294 CYS A CA 1
ATOM 2321 C C . CYS A 1 294 ? -23.756 0.089 12.340 1.00 94.19 294 CYS A C 1
ATOM 2323 O O . CYS A 1 294 ? -24.270 0.145 13.453 1.00 94.19 294 CYS A O 1
ATOM 2325 N N . HIS A 1 295 ? -23.736 -1.019 11.608 1.00 93.31 295 HIS A N 1
ATOM 2326 C CA . HIS A 1 295 ? -24.346 -2.256 12.046 1.00 93.31 295 HIS A CA 1
ATOM 2327 C C . HIS A 1 295 ? -23.677 -2.842 13.288 1.00 93.31 295 HIS A C 1
ATOM 2329 O O . HIS A 1 295 ? -24.343 -3.097 14.289 1.00 93.31 295 HIS A O 1
ATOM 2335 N N . LEU A 1 296 ? -22.351 -2.965 13.266 1.00 92.25 296 LEU A N 1
ATOM 2336 C CA . LEU A 1 296 ? -21.581 -3.439 14.414 1.00 92.25 296 LEU A CA 1
ATOM 2337 C C . LEU A 1 296 ? -21.711 -2.484 15.612 1.00 92.25 296 LEU A C 1
ATOM 2339 O O . LEU A 1 296 ? -21.886 -2.935 16.744 1.00 92.25 296 LEU A O 1
ATOM 2343 N N . ALA A 1 297 ? -21.694 -1.171 15.368 1.00 91.81 297 ALA A N 1
ATOM 2344 C CA . ALA A 1 297 ? -21.883 -0.168 16.413 1.00 91.81 297 ALA A CA 1
ATOM 2345 C C . ALA A 1 297 ? -23.284 -0.243 17.048 1.00 91.81 297 ALA A C 1
ATOM 2347 O O . ALA A 1 297 ? -23.406 -0.152 18.269 1.00 91.81 297 ALA A O 1
ATOM 2348 N N . ALA A 1 298 ? -24.336 -0.466 16.253 1.00 90.81 298 ALA A N 1
ATOM 2349 C CA . ALA A 1 298 ? -25.707 -0.633 16.746 1.00 90.81 298 ALA A CA 1
ATOM 2350 C C . ALA A 1 298 ? -25.867 -1.880 17.633 1.00 90.81 298 ALA A C 1
ATOM 2352 O O . ALA A 1 298 ? -26.665 -1.877 18.569 1.00 90.81 298 ALA A O 1
ATOM 2353 N N . GLN A 1 299 ? -25.057 -2.915 17.397 1.00 89.25 299 GLN A N 1
ATOM 2354 C CA . GLN A 1 299 ? -24.963 -4.105 18.249 1.00 89.25 299 GLN A CA 1
ATOM 2355 C C . GLN A 1 299 ? -24.102 -3.899 19.510 1.00 89.25 299 GLN A C 1
ATOM 2357 O O . GLN A 1 299 ? -23.913 -4.835 20.286 1.00 89.25 299 GLN A O 1
ATOM 2362 N N . GLY A 1 300 ? -23.551 -2.700 19.723 1.00 88.00 300 GLY A N 1
ATOM 2363 C CA . GLY A 1 300 ? -22.677 -2.389 20.854 1.00 88.00 300 GLY A CA 1
ATOM 2364 C C . GLY A 1 300 ? -21.231 -2.867 20.694 1.00 88.00 300 GLY A C 1
ATOM 2365 O O . GLY A 1 300 ? -20.489 -2.875 21.676 1.00 88.00 300 GLY A O 1
ATOM 2366 N N . LYS A 1 301 ? -20.806 -3.266 19.486 1.00 89.81 301 LYS A N 1
ATOM 2367 C CA . LYS A 1 301 ? -19.411 -3.642 19.210 1.00 89.81 301 LYS A CA 1
ATOM 2368 C C . LYS A 1 301 ? -18.552 -2.399 18.971 1.00 89.81 301 LYS A C 1
ATOM 2370 O O . LYS A 1 301 ? -19.021 -1.383 18.460 1.00 89.81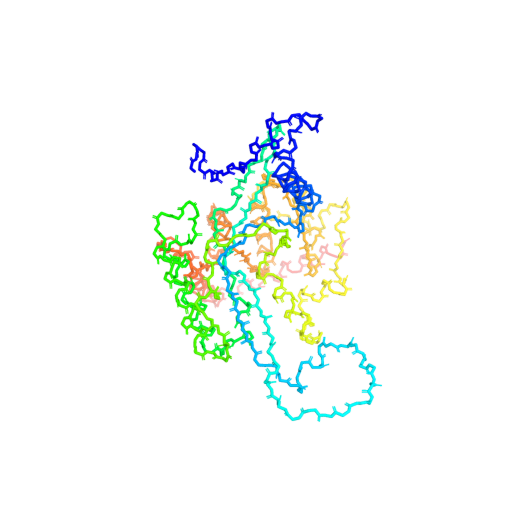 301 LYS A O 1
ATOM 2375 N N . THR A 1 302 ? -17.267 -2.496 19.303 1.00 89.81 302 THR A N 1
ATOM 2376 C CA . THR A 1 302 ? -16.265 -1.477 18.972 1.00 89.81 302 THR A CA 1
ATOM 2377 C C . THR A 1 302 ? -15.624 -1.792 17.625 1.00 89.81 302 THR A C 1
ATOM 2379 O O . THR A 1 302 ? -15.331 -2.946 17.318 1.00 89.81 302 THR A O 1
ATOM 2382 N N . VAL A 1 303 ? -15.419 -0.767 16.795 1.00 91.94 303 VAL A N 1
ATOM 2383 C CA . VAL A 1 303 ? -14.893 -0.935 15.435 1.00 91.94 303 VAL A CA 1
ATOM 2384 C C . VAL A 1 303 ? -13.719 0.008 15.219 1.00 91.94 303 VAL A C 1
ATOM 2386 O O . VAL A 1 303 ? -13.856 1.220 15.375 1.00 91.94 303 VAL A O 1
ATOM 2389 N N . LEU A 1 304 ? -12.573 -0.548 14.826 1.00 92.56 304 LEU A N 1
ATOM 2390 C CA . LEU A 1 304 ? -11.420 0.211 14.353 1.00 92.56 304 LEU A CA 1
ATOM 2391 C C . LEU A 1 304 ? -11.345 0.095 12.830 1.00 92.56 304 LEU A C 1
ATOM 2393 O O . LEU A 1 304 ? -11.158 -0.994 12.293 1.00 92.56 304 LEU A O 1
ATOM 2397 N N . PHE A 1 305 ? -11.477 1.223 12.136 1.00 92.69 305 PHE A N 1
ATOM 2398 C CA . PHE A 1 305 ? -11.319 1.290 10.687 1.00 92.69 305 PHE A CA 1
ATOM 2399 C C . PHE A 1 305 ? -9.991 1.958 10.326 1.00 92.69 305 PHE A C 1
ATOM 2401 O O . PHE A 1 305 ? -9.727 3.088 10.735 1.00 92.69 305 PHE A O 1
ATOM 2408 N N . VAL A 1 306 ? -9.172 1.263 9.535 1.00 89.88 306 VAL A N 1
ATOM 2409 C CA . VAL A 1 306 ? -7.857 1.725 9.072 1.00 89.88 306 VAL A CA 1
ATOM 2410 C C . VAL A 1 306 ? -7.774 1.664 7.548 1.00 89.88 306 VAL A C 1
ATOM 2412 O O . VAL A 1 306 ? -8.412 0.830 6.909 1.00 89.88 306 VAL A O 1
ATOM 2415 N N . SER A 1 307 ? -6.986 2.555 6.948 1.00 83.62 307 SER A N 1
ATOM 2416 C CA . SER A 1 307 ? -6.736 2.566 5.504 1.00 83.62 307 SER A CA 1
ATOM 2417 C C . SER A 1 307 ? -5.388 3.207 5.196 1.00 83.62 307 SER A C 1
ATOM 2419 O O . SER A 1 307 ? -5.029 4.218 5.794 1.00 83.62 307 SER A O 1
ATOM 2421 N N . GLN A 1 308 ? -4.688 2.658 4.200 1.00 75.12 308 GLN A N 1
ATOM 2422 C CA . GLN A 1 308 ? -3.430 3.204 3.685 1.00 75.12 308 GLN A CA 1
ATOM 2423 C C . GLN A 1 308 ? -3.620 4.583 3.035 1.00 75.12 308 GLN A C 1
ATOM 2425 O O . GLN A 1 308 ? -2.777 5.462 3.177 1.00 75.12 308 GLN A O 1
ATOM 2430 N N . LYS A 1 309 ? -4.730 4.788 2.310 1.00 75.81 309 LYS A N 1
ATOM 2431 C CA . LYS A 1 309 ? -5.007 6.052 1.611 1.00 75.81 309 LYS A CA 1
ATOM 2432 C C . LYS A 1 309 ? -5.818 6.990 2.514 1.00 75.81 309 LYS A C 1
ATOM 2434 O O . LYS A 1 309 ? -6.950 6.622 2.858 1.00 75.81 309 LYS A O 1
ATOM 2439 N N . PRO A 1 310 ? -5.331 8.212 2.825 1.00 73.94 310 PRO A N 1
ATOM 2440 C CA . PRO A 1 310 ? -6.065 9.182 3.646 1.00 73.94 310 PRO A CA 1
ATOM 2441 C C . PRO A 1 310 ? -7.456 9.516 3.091 1.00 73.94 310 PRO A C 1
ATOM 2443 O O . PRO A 1 310 ? -8.419 9.669 3.840 1.00 73.94 310 PRO A O 1
ATOM 2446 N N . GLN A 1 311 ? -7.598 9.549 1.762 1.00 77.62 311 GLN A N 1
ATOM 2447 C CA . GLN A 1 311 ? -8.871 9.853 1.111 1.00 77.62 311 GLN A CA 1
ATOM 2448 C C . GLN A 1 311 ? -9.971 8.828 1.418 1.00 77.62 311 GLN A C 1
ATOM 2450 O O . GLN A 1 311 ? -11.131 9.205 1.556 1.00 77.62 311 GLN A O 1
ATOM 2455 N N . ALA A 1 312 ? -9.636 7.544 1.570 1.00 83.12 312 ALA A N 1
ATOM 2456 C CA . ALA A 1 312 ? -10.634 6.529 1.901 1.00 83.12 312 ALA A CA 1
ATOM 2457 C C . ALA A 1 312 ? -11.164 6.694 3.336 1.00 83.12 312 ALA A C 1
ATOM 2459 O O . ALA A 1 312 ? -12.368 6.545 3.550 1.00 83.12 312 ALA A O 1
ATOM 2460 N N . LEU A 1 313 ? -10.300 7.077 4.288 1.00 86.38 313 LEU A N 1
ATOM 2461 C CA . LEU A 1 313 ? -10.724 7.435 5.648 1.00 86.38 313 LEU A CA 1
ATOM 2462 C C . LEU A 1 313 ? -11.673 8.635 5.620 1.00 86.38 313 LEU A C 1
ATOM 2464 O O . LEU A 1 313 ? -12.750 8.577 6.209 1.00 86.38 313 LEU A O 1
ATOM 2468 N N . LYS A 1 314 ? -11.309 9.690 4.879 1.00 83.62 314 LYS A N 1
ATOM 2469 C CA . LYS A 1 314 ? -12.125 10.904 4.755 1.00 83.62 314 LYS A CA 1
ATOM 2470 C C . LYS A 1 314 ? -13.500 10.626 4.146 1.00 83.62 314 LYS A C 1
ATOM 2472 O O . LYS A 1 314 ? -14.501 11.050 4.706 1.00 83.62 314 LYS A O 1
ATOM 2477 N N . VAL A 1 315 ? -13.571 9.840 3.069 1.00 88.56 315 VAL A N 1
ATOM 2478 C CA . VAL A 1 315 ? -14.847 9.467 2.426 1.00 88.56 315 VAL A CA 1
ATOM 2479 C C . VAL A 1 315 ? -15.778 8.720 3.385 1.00 88.56 315 VAL A C 1
ATOM 2481 O O . VAL A 1 315 ? -16.982 8.974 3.385 1.00 88.56 315 VAL A O 1
ATOM 2484 N N . VAL A 1 316 ? -15.248 7.794 4.190 1.00 92.38 316 VAL A N 1
ATOM 2485 C CA . VAL A 1 316 ? -16.042 7.063 5.192 1.00 92.38 316 VAL A CA 1
ATOM 2486 C C . VAL A 1 316 ? -16.476 7.999 6.322 1.00 92.38 316 VAL A C 1
ATOM 2488 O O . VAL A 1 316 ? -17.657 8.023 6.660 1.00 92.38 316 VAL A O 1
ATOM 2491 N N . LYS A 1 317 ? -15.561 8.823 6.847 1.00 90.75 317 LYS A N 1
ATOM 2492 C CA . LYS A 1 317 ? -15.834 9.825 7.888 1.00 90.75 317 LYS A CA 1
ATOM 2493 C C . LYS A 1 317 ? -16.948 10.789 7.473 1.00 90.75 317 LYS A C 1
ATOM 2495 O O . LYS A 1 317 ? -17.946 10.917 8.177 1.00 90.75 317 LYS A O 1
ATOM 2500 N N . ASP A 1 318 ? -16.798 11.429 6.316 1.00 90.25 318 ASP A N 1
ATOM 2501 C CA . ASP A 1 318 ? -17.752 12.417 5.806 1.00 90.25 318 ASP A CA 1
ATOM 2502 C C . ASP A 1 318 ? -19.124 11.778 5.576 1.00 90.25 318 ASP A C 1
ATOM 2504 O O . ASP A 1 318 ? -20.149 12.375 5.891 1.00 90.25 318 ASP A O 1
ATOM 2508 N N . ARG A 1 319 ? -19.160 10.525 5.106 1.00 93.12 319 ARG A N 1
ATOM 2509 C CA . ARG A 1 319 ? -20.409 9.779 4.941 1.00 93.12 319 ARG A CA 1
ATOM 2510 C C . ARG A 1 319 ? -21.064 9.457 6.285 1.00 93.12 319 ARG A C 1
ATOM 2512 O O . ARG A 1 319 ? -22.248 9.734 6.433 1.00 93.12 319 ARG A O 1
ATOM 2519 N N . LEU A 1 320 ? -20.332 8.945 7.273 1.00 93.88 320 LEU A N 1
ATOM 2520 C CA . LEU A 1 320 ? -20.871 8.708 8.622 1.00 93.88 320 LEU A CA 1
ATOM 2521 C C . LEU A 1 320 ? -21.384 10.002 9.272 1.00 93.88 320 LEU A C 1
ATOM 2523 O O . LEU A 1 320 ? -22.414 9.984 9.940 1.00 93.88 320 LEU A O 1
ATOM 2527 N N . LYS A 1 321 ? -20.720 11.135 9.023 1.00 91.75 321 LYS A N 1
ATOM 2528 C CA . LYS A 1 321 ? -21.131 12.454 9.523 1.00 91.75 321 LYS A CA 1
ATOM 2529 C C . LYS A 1 321 ? -22.496 12.898 8.993 1.00 91.75 321 LYS A C 1
ATOM 2531 O O . LYS A 1 321 ? -23.227 13.564 9.716 1.00 91.75 321 LYS A O 1
ATOM 2536 N N . THR A 1 322 ? -22.883 12.483 7.781 1.00 94.25 322 THR A N 1
ATOM 2537 C CA . THR A 1 322 ? -24.215 12.803 7.216 1.00 94.25 322 THR A CA 1
ATOM 2538 C C . THR A 1 322 ? -25.382 12.220 8.015 1.00 94.25 322 THR A C 1
ATOM 2540 O O . THR A 1 322 ? -26.507 12.678 7.849 1.00 94.25 322 THR A O 1
ATOM 2543 N N . LEU A 1 323 ? -25.125 11.235 8.883 1.00 92.75 323 LEU A N 1
ATOM 2544 C CA . LEU A 1 323 ? -26.145 10.632 9.742 1.00 92.75 323 LEU A CA 1
ATOM 2545 C C . LEU A 1 323 ? -26.521 11.516 10.938 1.00 92.75 323 LEU A C 1
ATOM 2547 O O . LEU A 1 323 ? -27.520 11.234 11.590 1.00 92.75 323 LEU A O 1
ATOM 2551 N N . ASP A 1 324 ? -25.717 12.542 11.239 1.00 89.88 324 ASP A N 1
ATOM 2552 C CA . ASP A 1 324 ? -25.912 13.473 12.360 1.00 89.88 324 ASP A CA 1
ATOM 2553 C C . ASP A 1 324 ? -26.081 12.776 13.726 1.00 89.88 324 ASP A C 1
ATOM 2555 O O . ASP A 1 324 ? -26.786 13.239 14.620 1.00 89.88 324 ASP A O 1
ATOM 2559 N N . ILE A 1 325 ? -25.426 11.620 13.898 1.00 88.38 325 ILE A N 1
ATOM 2560 C CA . ILE A 1 325 ? -25.423 10.871 15.158 1.00 88.38 325 ILE A CA 1
ATOM 2561 C C . ILE A 1 325 ? -24.261 11.381 16.020 1.00 88.38 325 ILE A C 1
ATOM 2563 O O . ILE A 1 325 ? -23.093 11.184 15.657 1.00 88.38 325 ILE A O 1
ATOM 2567 N N . PRO A 1 326 ? -24.536 12.003 17.182 1.00 84.38 326 PRO A N 1
ATOM 2568 C CA . PRO A 1 326 ? -23.487 12.541 18.032 1.00 84.38 326 PRO A CA 1
ATOM 2569 C C . PRO A 1 326 ? -22.543 11.442 18.521 1.00 84.38 326 PRO A C 1
ATOM 2571 O O . PRO A 1 326 ? -22.980 10.418 19.039 1.00 84.38 326 PRO A O 1
ATOM 2574 N N . ASN A 1 327 ? -21.237 11.696 18.419 1.00 84.38 327 ASN A N 1
ATOM 2575 C CA . ASN A 1 327 ? -20.175 10.818 18.925 1.00 84.38 327 ASN A CA 1
ATOM 2576 C C . ASN A 1 327 ? -20.174 9.390 18.343 1.00 84.38 327 ASN A C 1
ATOM 2578 O O . ASN A 1 327 ? -19.649 8.478 18.977 1.00 84.38 327 ASN A O 1
ATOM 2582 N N . LEU A 1 328 ? -20.728 9.194 17.141 1.00 88.44 328 LEU A N 1
ATOM 2583 C CA . LEU A 1 328 ? -20.713 7.897 16.455 1.00 88.44 328 LEU A CA 1
ATOM 2584 C C . LEU A 1 328 ? -19.290 7.407 16.137 1.00 88.44 328 LEU A C 1
ATOM 2586 O O . LEU A 1 328 ? -19.033 6.207 16.142 1.00 88.44 328 LEU A O 1
ATOM 2590 N N . PHE A 1 329 ? -18.370 8.326 15.838 1.00 90.50 329 PHE A N 1
ATOM 2591 C CA . PHE A 1 329 ? -16.995 8.006 15.471 1.00 90.50 329 PHE A CA 1
ATOM 2592 C C . PHE A 1 329 ? -16.004 9.018 16.058 1.00 90.50 329 PHE A C 1
ATOM 2594 O O . PHE A 1 329 ? -16.372 10.131 16.441 1.00 90.50 329 PHE A O 1
ATOM 2601 N N . GLY A 1 330 ? -14.733 8.620 16.089 1.00 89.69 330 GLY A N 1
ATOM 2602 C CA . GLY A 1 330 ? -13.591 9.491 16.344 1.00 89.69 330 GLY A CA 1
ATOM 2603 C C . GLY A 1 330 ? -12.585 9.359 15.207 1.00 89.69 330 GLY A C 1
ATOM 2604 O O . GLY A 1 330 ? -12.204 8.247 14.846 1.00 89.69 330 GLY A O 1
ATOM 2605 N N . TYR A 1 331 ? -12.180 10.479 14.618 1.00 87.56 331 TYR A N 1
ATOM 2606 C CA . TYR A 1 331 ? -11.255 10.505 13.490 1.00 87.56 331 TYR A CA 1
ATOM 2607 C C . TYR A 1 331 ? -9.808 10.704 13.957 1.00 87.56 331 TYR A C 1
ATOM 2609 O O . TYR A 1 331 ? -9.536 11.510 14.847 1.00 87.56 331 TYR A O 1
ATOM 2617 N N . ILE A 1 332 ? -8.870 9.968 13.361 1.00 84.75 332 ILE A N 1
ATOM 2618 C CA . ILE A 1 332 ? -7.430 10.153 13.572 1.00 84.75 332 ILE A CA 1
ATOM 2619 C C . ILE A 1 332 ? -6.800 10.345 12.187 1.00 84.75 332 ILE A C 1
ATOM 2621 O O . ILE A 1 332 ? -6.669 9.367 11.446 1.00 84.75 332 ILE A O 1
ATOM 2625 N N . PRO A 1 333 ? -6.472 11.586 11.786 1.00 71.56 333 PRO A N 1
ATOM 2626 C CA . PRO A 1 333 ? -5.797 11.830 10.519 1.00 71.56 333 PRO A CA 1
ATOM 2627 C C . PRO A 1 333 ? -4.359 11.296 10.555 1.00 71.56 333 PRO A C 1
ATOM 2629 O O . PRO A 1 333 ? -3.736 11.211 11.613 1.00 71.56 333 PRO A O 1
ATOM 2632 N N . SER A 1 334 ? -3.816 10.961 9.382 1.00 65.75 334 SER A N 1
ATOM 2633 C CA . SER A 1 334 ? -2.388 10.656 9.250 1.00 65.75 334 SER A CA 1
ATOM 2634 C C . SER A 1 334 ? -1.553 11.891 9.593 1.00 65.75 334 SER A C 1
ATOM 2636 O O . SER A 1 334 ? -1.891 12.994 9.171 1.00 65.75 334 SER A O 1
ATOM 2638 N N . THR A 1 335 ? -0.432 11.704 10.290 1.00 56.66 335 THR A N 1
ATOM 2639 C CA . THR A 1 335 ? 0.554 12.766 10.562 1.00 56.66 335 THR A CA 1
ATOM 2640 C C . THR A 1 335 ? 1.203 13.320 9.291 1.00 56.66 335 THR A C 1
ATOM 2642 O O . THR A 1 335 ? 1.731 14.426 9.314 1.00 56.66 335 THR A O 1
ATOM 2645 N N . ALA A 1 336 ? 1.139 12.570 8.185 1.00 47.06 336 ALA A N 1
ATOM 2646 C CA . ALA A 1 336 ? 1.598 12.987 6.862 1.00 47.06 336 ALA A CA 1
ATOM 2647 C C . ALA A 1 336 ? 0.505 13.683 6.026 1.00 47.06 336 ALA A C 1
ATOM 2649 O O . ALA A 1 336 ? 0.784 14.183 4.938 1.00 47.06 336 ALA A O 1
ATOM 2650 N N . ALA A 1 337 ? -0.750 13.714 6.493 1.00 47.72 337 ALA A N 1
ATOM 2651 C CA . ALA A 1 337 ? -1.785 14.501 5.838 1.00 47.72 337 ALA A CA 1
ATOM 2652 C C . ALA A 1 337 ? -1.536 15.981 6.164 1.00 47.72 337 ALA A C 1
ATOM 2654 O O . ALA A 1 337 ? -1.549 16.366 7.331 1.00 47.72 337 ALA A O 1
ATOM 2655 N N . GLY A 1 338 ? -1.277 16.804 5.143 1.00 51.97 338 GLY A N 1
ATOM 2656 C CA . GLY A 1 338 ? -1.136 18.254 5.304 1.00 51.97 338 GLY A CA 1
ATOM 2657 C C . GLY A 1 338 ? -2.344 18.912 5.992 1.00 51.97 338 GLY A C 1
ATOM 2658 O O . GLY A 1 338 ? -3.358 18.261 6.227 1.00 51.97 338 GLY A O 1
ATOM 2659 N N . ILE A 1 339 ? -2.200 20.211 6.299 1.00 48.97 339 ILE A N 1
ATOM 2660 C CA . ILE A 1 339 ? -3.117 21.101 7.051 1.00 48.97 339 ILE A CA 1
ATOM 2661 C C . ILE A 1 339 ? -4.468 20.451 7.407 1.00 48.97 339 ILE A C 1
ATOM 2663 O O . ILE A 1 339 ? -5.415 20.451 6.616 1.00 48.97 339 ILE A O 1
ATOM 2667 N N . ILE A 1 340 ? -4.545 19.924 8.631 1.00 59.97 340 ILE A N 1
ATOM 2668 C CA . ILE A 1 340 ? -5.792 19.489 9.261 1.00 59.97 340 ILE A CA 1
ATOM 2669 C C . ILE A 1 340 ? -6.682 20.731 9.387 1.00 59.97 340 ILE A C 1
ATOM 2671 O O . ILE A 1 340 ? -6.249 21.756 9.910 1.00 59.97 340 ILE A O 1
ATOM 2675 N N . ASN A 1 341 ? -7.904 20.676 8.857 1.00 66.50 341 ASN A N 1
ATOM 2676 C CA . ASN A 1 341 ? -8.843 21.790 8.986 1.00 66.50 341 ASN A CA 1
ATOM 2677 C C . ASN A 1 341 ? -9.607 21.708 10.322 1.00 66.50 341 ASN A C 1
ATOM 2679 O O . ASN A 1 341 ? -9.702 20.643 10.930 1.00 66.50 341 ASN A O 1
ATOM 2683 N N . GLU A 1 342 ? -10.204 22.821 10.759 1.00 70.62 342 GLU A N 1
ATOM 2684 C CA . GLU A 1 342 ? -10.946 22.897 12.032 1.00 70.62 342 GLU A CA 1
ATOM 2685 C C . GLU A 1 342 ? -12.061 21.839 12.151 1.00 70.62 342 GLU A C 1
ATOM 2687 O O . GLU A 1 342 ? -12.375 21.364 13.243 1.00 70.62 342 GLU A O 1
ATOM 2692 N N . GLN A 1 343 ? -12.660 21.430 11.027 1.00 72.69 343 GLN A N 1
ATOM 2693 C CA . GLN A 1 343 ? -13.687 20.385 11.016 1.00 72.69 343 GLN A CA 1
ATOM 2694 C C . GLN A 1 343 ? -13.098 18.997 11.292 1.00 72.69 343 GLN A C 1
ATOM 2696 O O . GLN A 1 343 ? -13.713 18.211 12.010 1.00 72.69 343 GLN A O 1
ATOM 2701 N N . ASP A 1 344 ? -11.920 18.698 10.746 1.00 74.94 344 ASP A N 1
ATOM 2702 C CA . ASP A 1 344 ? -11.192 17.451 10.969 1.00 74.94 344 ASP A CA 1
ATOM 2703 C C . ASP A 1 344 ? -10.702 17.355 12.427 1.00 74.94 344 ASP A C 1
ATOM 2705 O O . ASP A 1 344 ? -10.748 16.270 13.009 1.00 74.94 344 ASP A O 1
ATOM 2709 N N . GLU A 1 345 ? -10.326 18.478 13.053 1.00 76.44 345 GLU A N 1
ATOM 2710 C CA . GLU A 1 345 ? -10.018 18.537 14.491 1.00 76.44 345 GLU A CA 1
ATOM 2711 C C . GLU A 1 345 ? -11.258 18.291 15.362 1.00 76.44 345 GLU A C 1
ATOM 2713 O O . GLU A 1 345 ? -11.204 17.501 16.306 1.00 76.44 345 GLU A O 1
ATOM 2718 N N . ALA A 1 346 ? -12.397 18.910 15.038 1.00 77.19 346 ALA A N 1
ATOM 2719 C CA . ALA A 1 346 ? -13.648 18.742 15.788 1.00 77.19 346 ALA A CA 1
ATOM 2720 C C . ALA A 1 346 ? -14.201 17.302 15.735 1.00 77.19 346 ALA A C 1
ATOM 2722 O O . ALA A 1 346 ? -14.779 16.805 16.718 1.00 77.19 346 ALA A O 1
ATOM 2723 N N . ASP A 1 347 ? -13.994 16.640 14.594 1.00 82.62 347 ASP A N 1
ATOM 2724 C CA . ASP A 1 347 ? -14.300 15.228 14.345 1.00 82.62 347 ASP A CA 1
ATOM 2725 C C . ASP A 1 347 ? -13.266 14.279 14.989 1.00 82.62 347 ASP A C 1
ATOM 2727 O O . ASP A 1 347 ? -13.429 13.055 14.954 1.00 82.62 347 ASP A O 1
ATOM 2731 N N . GLY A 1 348 ? -12.199 14.826 15.574 1.00 82.06 348 GLY A N 1
ATOM 2732 C CA . GLY A 1 348 ? -11.089 14.083 16.145 1.00 82.06 348 GLY A CA 1
ATOM 2733 C C . GLY A 1 348 ? -11.497 13.129 17.271 1.00 82.06 348 GLY A C 1
ATOM 2734 O O . GLY A 1 348 ? -12.424 13.390 18.046 1.00 82.06 348 GLY A O 1
ATOM 2735 N N . ALA A 1 349 ? -10.756 12.028 17.412 1.00 82.44 349 ALA A N 1
ATOM 2736 C CA . ALA A 1 349 ? -10.996 11.037 18.461 1.00 82.44 349 ALA A CA 1
ATOM 2737 C C . ALA A 1 349 ? -10.904 11.632 19.878 1.00 82.44 349 ALA A C 1
ATOM 2739 O O . ALA A 1 349 ? -11.719 11.293 20.732 1.00 82.44 349 ALA A O 1
ATOM 2740 N N . GLY A 1 350 ? -9.976 12.564 20.123 1.00 80.44 350 GLY A N 1
ATOM 2741 C CA . GLY A 1 350 ? -9.846 13.251 21.414 1.00 80.44 350 GLY A CA 1
ATOM 2742 C C . GLY A 1 350 ? -11.114 14.024 21.809 1.00 80.44 350 GLY A C 1
ATOM 2743 O O . GLY A 1 350 ? -11.720 13.704 22.835 1.00 80.44 350 GLY A O 1
ATOM 2744 N N . PRO A 1 351 ? -11.568 14.998 20.995 1.00 77.62 351 PRO A N 1
ATOM 2745 C CA . PRO A 1 351 ? -12.825 15.706 21.235 1.00 77.62 351 PRO A CA 1
ATOM 2746 C C . PRO A 1 351 ? -14.048 14.788 21.337 1.00 77.62 351 PRO A C 1
ATOM 2748 O O . PRO A 1 351 ? -14.896 15.003 22.205 1.00 77.62 351 PRO A O 1
ATOM 2751 N N . ALA A 1 352 ? -14.142 13.749 20.501 1.00 80.94 352 ALA A N 1
ATOM 2752 C CA . ALA A 1 352 ? -15.230 12.774 20.575 1.00 80.94 352 ALA A CA 1
ATOM 2753 C C . ALA A 1 352 ? -15.250 12.039 21.926 1.00 80.94 352 ALA A C 1
ATOM 2755 O O . ALA A 1 352 ? -16.285 12.004 22.593 1.00 80.94 352 ALA A O 1
ATOM 2756 N N . LEU A 1 353 ? -14.104 11.531 22.382 1.00 79.56 353 LEU A N 1
ATOM 2757 C CA . LEU A 1 353 ? -13.981 10.855 23.676 1.00 79.56 353 LEU A CA 1
ATOM 2758 C C . LEU A 1 353 ? -14.273 11.793 24.852 1.00 79.56 353 LEU A C 1
ATOM 2760 O O . LEU A 1 353 ? -14.952 11.389 25.796 1.00 79.56 353 LEU A O 1
ATOM 2764 N N . ALA A 1 354 ? -13.837 13.053 24.785 1.00 76.62 354 ALA A N 1
ATOM 2765 C CA . ALA A 1 354 ? -14.150 14.050 25.809 1.00 76.62 354 ALA A CA 1
ATOM 2766 C C . ALA A 1 354 ? -15.667 14.298 25.923 1.00 76.62 354 ALA A C 1
ATOM 2768 O O . ALA A 1 354 ? -16.211 14.338 27.031 1.00 76.62 354 ALA A O 1
ATOM 2769 N N . ARG A 1 355 ? -16.376 14.394 24.787 1.00 78.56 355 ARG A N 1
ATOM 2770 C CA . ARG A 1 355 ? -17.845 14.532 24.749 1.00 78.56 355 ARG A CA 1
ATOM 2771 C C . ARG A 1 355 ? -18.561 13.295 25.289 1.00 78.56 355 ARG A C 1
ATOM 2773 O O . ARG A 1 355 ? -19.543 13.438 26.022 1.00 78.56 355 ARG A O 1
ATOM 2780 N N . VAL A 1 356 ? -18.075 12.095 24.965 1.00 76.81 356 VAL A N 1
ATOM 2781 C CA . VAL A 1 356 ? -18.621 10.834 25.498 1.00 76.81 356 VAL A CA 1
ATOM 2782 C C . VAL A 1 356 ? -18.413 10.753 27.008 1.00 76.81 356 VAL A C 1
ATOM 2784 O O . VAL A 1 356 ? -19.369 10.480 27.728 1.00 76.81 356 VAL A O 1
ATOM 2787 N N . GLY A 1 357 ? -17.214 11.063 27.508 1.00 71.62 357 GLY A N 1
ATOM 2788 C CA . GLY A 1 357 ? -16.914 11.073 28.943 1.00 71.62 357 GLY A CA 1
ATOM 2789 C C . GLY A 1 357 ? -17.789 12.057 29.725 1.00 71.62 357 GLY A C 1
ATOM 2790 O O . GLY A 1 357 ? -18.349 11.701 30.763 1.00 71.62 357 GLY A O 1
ATOM 2791 N N . ALA A 1 358 ? -17.997 13.264 29.191 1.00 64.81 358 ALA A N 1
ATOM 2792 C CA . ALA A 1 358 ? -18.909 14.244 29.782 1.00 64.81 358 ALA A CA 1
ATOM 2793 C C . ALA A 1 358 ? -20.370 13.754 29.782 1.00 64.81 358 ALA A C 1
ATOM 2795 O O . ALA A 1 358 ? -21.080 13.898 30.778 1.00 64.81 358 ALA A O 1
ATOM 2796 N N . SER A 1 359 ? -20.814 13.119 28.694 1.00 60.94 359 SER A N 1
ATOM 2797 C CA . SER A 1 359 ? -22.176 12.580 28.570 1.00 60.94 359 SER A CA 1
ATOM 2798 C C . SER A 1 359 ? -22.415 11.372 29.484 1.00 60.94 359 SER A C 1
ATOM 2800 O O . SER A 1 359 ? -23.488 11.253 30.074 1.00 60.94 359 SER A O 1
ATOM 2802 N N . ALA A 1 360 ? -21.413 10.506 29.659 1.00 59.53 360 ALA A N 1
ATOM 2803 C CA . ALA A 1 360 ? -21.462 9.358 30.562 1.00 59.53 360 ALA A CA 1
ATOM 2804 C C . ALA A 1 360 ? -21.550 9.793 32.034 1.00 59.53 360 ALA A C 1
ATOM 2806 O O . ALA A 1 360 ? -22.310 9.203 32.803 1.00 59.53 360 ALA A O 1
ATOM 2807 N N . HIS A 1 361 ? -20.851 10.867 32.417 1.00 56.59 361 HIS A N 1
ATOM 2808 C CA . HIS A 1 361 ? -20.998 11.476 33.743 1.00 56.59 361 HIS A CA 1
ATOM 2809 C C . HIS A 1 361 ? -22.425 11.984 33.992 1.00 56.59 361 HIS A C 1
ATOM 2811 O O . HIS A 1 361 ? -23.003 11.697 35.040 1.00 56.59 361 HIS A O 1
ATOM 2817 N N . VAL A 1 362 ? -23.033 12.660 33.012 1.00 56.19 362 VAL A N 1
ATOM 2818 C CA . VAL A 1 362 ? -24.418 13.154 33.112 1.00 56.19 362 VAL A CA 1
ATOM 2819 C C . VAL A 1 362 ? -25.438 12.005 33.141 1.00 56.19 362 VAL A C 1
ATOM 2821 O O . VAL A 1 362 ? -26.425 12.080 33.872 1.00 56.19 362 VAL A O 1
ATOM 2824 N N . ALA A 1 363 ? -25.214 10.930 32.380 1.00 54.31 363 ALA A N 1
ATOM 2825 C CA . ALA A 1 363 ? -26.082 9.751 32.377 1.00 54.31 363 ALA A CA 1
ATOM 2826 C C . ALA A 1 363 ? -26.026 8.982 33.709 1.00 54.31 363 ALA A C 1
ATOM 2828 O O . ALA A 1 363 ? -27.075 8.617 34.242 1.00 54.31 363 ALA A O 1
ATOM 2829 N N . ASN A 1 364 ? -24.833 8.812 34.290 1.00 52.31 364 ASN A N 1
ATOM 2830 C CA . ASN A 1 364 ? -24.660 8.196 35.610 1.00 52.31 364 ASN A CA 1
ATOM 2831 C C . ASN A 1 364 ? -25.296 9.028 36.737 1.00 52.31 364 ASN A C 1
ATOM 2833 O O . ASN A 1 364 ? -25.882 8.463 37.661 1.00 52.31 364 ASN A O 1
ATOM 2837 N N . ASP A 1 365 ? -25.237 10.360 36.659 1.00 50.50 365 ASP A N 1
ATOM 2838 C CA . ASP A 1 365 ? -25.901 11.238 37.633 1.00 50.50 365 ASP A CA 1
ATOM 2839 C C . ASP A 1 365 ? -27.432 11.239 37.496 1.00 50.50 365 ASP A C 1
ATOM 2841 O O . ASP A 1 365 ? -28.140 11.402 38.494 1.00 50.50 365 ASP A O 1
ATOM 2845 N N . ARG A 1 366 ? -27.964 11.015 36.287 1.00 48.44 366 ARG A N 1
ATOM 2846 C CA . ARG A 1 366 ? -29.406 10.816 36.060 1.00 48.44 366 ARG A CA 1
ATOM 2847 C C . ARG A 1 366 ? -29.880 9.445 36.549 1.00 48.44 366 ARG A C 1
ATOM 2849 O O . ARG A 1 366 ? -30.892 9.385 37.238 1.00 48.44 366 ARG A O 1
ATOM 2856 N N . GLN A 1 367 ? -29.126 8.371 36.297 1.00 50.44 367 GLN A N 1
ATOM 2857 C CA . GLN A 1 367 ? -29.435 7.033 36.828 1.00 50.44 367 GLN A CA 1
ATOM 2858 C C . GLN A 1 367 ? -29.412 6.976 38.362 1.00 50.44 367 GLN A C 1
ATOM 2860 O O . GLN A 1 367 ? -30.193 6.242 38.957 1.00 50.44 367 GLN A O 1
ATOM 2865 N N . LYS A 1 368 ? -28.568 7.779 39.024 1.00 50.44 368 LYS A N 1
ATOM 2866 C CA . LYS A 1 368 ? -28.588 7.912 40.492 1.00 50.44 368 LYS A CA 1
ATOM 2867 C C . LYS A 1 368 ? -29.801 8.679 41.035 1.00 50.44 368 LYS A C 1
ATOM 2869 O O . LYS A 1 368 ? -30.063 8.583 42.231 1.00 50.44 368 LYS A O 1
ATOM 2874 N N . LYS A 1 369 ? -30.512 9.450 40.203 1.00 47.78 369 LYS A N 1
ATOM 2875 C CA . LYS A 1 369 ? -31.668 10.268 40.614 1.00 47.78 369 LYS A CA 1
ATOM 2876 C C . LYS A 1 369 ? -33.030 9.654 40.275 1.00 47.78 369 LYS A C 1
ATOM 2878 O O . LYS A 1 369 ? -33.978 9.985 40.977 1.00 47.78 369 LYS A O 1
ATOM 2883 N N . ASP A 1 370 ? -33.119 8.748 39.300 1.00 48.84 370 ASP A N 1
ATOM 2884 C CA . ASP A 1 370 ? -34.351 8.006 38.976 1.00 48.84 370 ASP A CA 1
ATOM 2885 C C . ASP A 1 370 ? -34.186 6.487 39.219 1.00 48.84 370 ASP A C 1
ATOM 2887 O O . ASP A 1 370 ? -33.666 5.765 38.358 1.00 48.84 370 ASP A O 1
ATOM 2891 N N . PRO A 1 371 ? -34.637 5.961 40.379 1.00 50.53 371 PRO A N 1
ATOM 2892 C CA . PRO A 1 371 ? -34.480 4.548 40.739 1.00 50.53 371 PRO A CA 1
ATOM 2893 C C . PRO A 1 371 ? -35.371 3.585 39.930 1.00 50.53 371 PRO A C 1
ATOM 2895 O O . PRO A 1 371 ? -35.159 2.375 39.982 1.00 50.53 371 PRO A O 1
ATOM 2898 N N . ASP A 1 372 ? -36.336 4.087 39.153 1.00 53.91 372 ASP A N 1
ATOM 2899 C CA . ASP A 1 372 ? -37.353 3.256 38.483 1.00 53.91 372 ASP A CA 1
ATOM 2900 C C . ASP A 1 372 ? -36.886 2.645 37.144 1.00 53.91 372 ASP A C 1
ATOM 2902 O O . ASP A 1 372 ? -37.507 1.734 36.590 1.00 53.91 372 ASP A O 1
ATOM 2906 N N . THR A 1 373 ? -35.730 3.075 36.626 1.00 52.56 373 THR A N 1
ATOM 2907 C CA . THR A 1 373 ? -35.178 2.556 35.361 1.00 52.56 373 THR A CA 1
ATOM 2908 C C . THR A 1 373 ? -34.776 1.075 35.451 1.00 52.56 373 THR A C 1
ATOM 2910 O O . THR A 1 373 ? -34.846 0.349 34.458 1.00 52.56 373 THR A O 1
ATOM 2913 N N . ALA A 1 374 ? -34.408 0.596 36.645 1.00 48.56 374 ALA A N 1
ATOM 2914 C CA . ALA A 1 374 ? -34.082 -0.812 36.883 1.00 48.56 374 ALA A CA 1
ATOM 2915 C C . ALA A 1 374 ? -35.311 -1.734 36.743 1.00 48.56 374 ALA A C 1
ATOM 2917 O O . ALA A 1 374 ? -35.184 -2.853 36.244 1.00 48.56 374 ALA A O 1
ATOM 2918 N N . GLY A 1 375 ? -36.507 -1.252 37.107 1.00 49.25 375 GLY A N 1
ATOM 2919 C CA . GLY A 1 375 ? -37.761 -2.003 36.975 1.00 49.25 375 GLY A CA 1
ATOM 2920 C C . GLY A 1 375 ? -38.177 -2.219 35.518 1.00 49.25 375 GLY A C 1
ATOM 2921 O O . GLY A 1 375 ? -38.630 -3.304 35.151 1.00 49.25 375 GLY A O 1
ATOM 2922 N N . ILE A 1 376 ? -37.931 -1.227 34.659 1.00 52.81 376 ILE A N 1
ATOM 2923 C CA . ILE A 1 376 ? -38.249 -1.293 33.224 1.00 52.81 376 ILE A CA 1
ATOM 2924 C C . ILE A 1 376 ? -37.310 -2.269 32.496 1.00 52.81 376 ILE A C 1
ATOM 2926 O O . ILE A 1 376 ? -37.752 -3.037 31.641 1.00 52.81 376 ILE A O 1
ATOM 2930 N N . VAL A 1 377 ? -36.021 -2.297 32.856 1.00 50.47 377 VAL A N 1
ATOM 2931 C CA . VAL A 1 377 ? -35.050 -3.252 32.287 1.00 50.47 377 VAL A CA 1
ATOM 2932 C C . VAL A 1 377 ? -35.363 -4.687 32.725 1.00 50.47 377 VAL A C 1
ATOM 2934 O O . VAL A 1 377 ? -35.317 -5.594 31.892 1.00 50.47 377 VAL A O 1
ATOM 2937 N N . ALA A 1 378 ? -35.764 -4.892 33.984 1.00 51.84 378 ALA A N 1
ATOM 2938 C CA . ALA A 1 378 ? -36.182 -6.198 34.494 1.00 51.84 378 ALA A CA 1
ATOM 2939 C C . ALA A 1 378 ? -37.461 -6.716 33.807 1.00 51.84 378 ALA A C 1
ATOM 2941 O O . ALA A 1 378 ? -37.497 -7.873 33.387 1.00 51.84 378 ALA A O 1
ATOM 2942 N N . GLN A 1 379 ? -38.469 -5.860 33.593 1.00 54.12 379 GLN A N 1
ATOM 2943 C CA . GLN A 1 379 ? -39.671 -6.220 32.824 1.00 54.12 379 GLN A CA 1
ATOM 2944 C C . GLN A 1 379 ? -39.348 -6.580 31.369 1.00 54.12 379 GLN A C 1
ATOM 2946 O O . GLN A 1 379 ? -39.913 -7.529 30.826 1.00 54.12 379 GLN A O 1
ATOM 2951 N N . LYS A 1 380 ? -38.409 -5.863 30.738 1.00 54.72 380 LYS A N 1
ATOM 2952 C CA . LYS A 1 380 ? -38.000 -6.132 29.352 1.00 54.72 380 LYS A CA 1
ATOM 2953 C C . LYS A 1 380 ? -37.221 -7.446 29.224 1.00 54.72 380 LYS A C 1
ATOM 2955 O O . LYS A 1 380 ? -37.388 -8.149 28.232 1.00 54.72 380 LYS A O 1
ATOM 2960 N N . GLN A 1 381 ? -36.413 -7.803 30.224 1.00 52.22 381 GLN A N 1
ATOM 2961 C CA . GLN A 1 381 ? -35.721 -9.097 30.287 1.00 52.22 381 GLN A CA 1
ATOM 2962 C C . GLN A 1 381 ? -36.680 -10.258 30.590 1.00 52.22 381 GLN A C 1
ATOM 2964 O O . GLN A 1 381 ? -36.561 -11.308 29.963 1.00 52.22 381 GLN A O 1
ATOM 2969 N N . GLN A 1 382 ? -37.674 -10.059 31.465 1.00 55.84 382 GLN A N 1
ATOM 2970 C CA . GLN A 1 382 ? -38.725 -11.052 31.719 1.00 55.84 382 GLN A CA 1
ATOM 2971 C C . GLN A 1 382 ? -39.577 -11.320 30.476 1.00 55.84 382 GLN A C 1
ATOM 2973 O O . GLN A 1 382 ? -39.753 -12.479 30.120 1.00 55.84 382 GLN A O 1
ATOM 2978 N N . ALA A 1 383 ? -40.019 -10.277 29.765 1.00 50.56 383 ALA A N 1
ATOM 2979 C CA . ALA A 1 383 ? -40.771 -10.430 28.517 1.00 50.56 383 ALA A CA 1
ATOM 2980 C C . ALA A 1 383 ? -39.967 -11.177 27.434 1.00 50.56 383 ALA A C 1
ATOM 2982 O O . ALA A 1 383 ? -40.525 -11.966 26.675 1.00 50.56 383 ALA A O 1
ATOM 2983 N N . ARG A 1 384 ? -38.642 -10.977 27.394 1.00 49.56 384 ARG A N 1
ATOM 2984 C CA . ARG A 1 384 ? -37.734 -11.677 26.471 1.00 49.56 384 ARG A CA 1
ATOM 2985 C C . ARG A 1 384 ? -37.564 -13.159 26.820 1.00 49.56 384 ARG A C 1
ATOM 2987 O O . ARG A 1 384 ? -37.438 -13.968 25.912 1.00 49.56 384 ARG A O 1
ATOM 2994 N N . ALA A 1 385 ? -37.601 -13.509 28.107 1.00 53.41 385 ALA A N 1
ATOM 2995 C CA . ALA A 1 385 ? -37.560 -14.897 28.565 1.00 53.41 385 ALA A CA 1
ATOM 2996 C C . ALA A 1 385 ? -38.884 -15.638 28.308 1.00 53.41 385 ALA A C 1
ATOM 2998 O O . ALA A 1 385 ? -38.864 -16.826 28.006 1.00 53.41 385 ALA A O 1
ATOM 2999 N N . THR A 1 386 ? -40.030 -14.949 28.382 1.00 56.28 386 THR A N 1
ATOM 3000 C CA . THR A 1 386 ? -41.339 -15.552 28.067 1.00 56.28 386 THR A CA 1
ATOM 3001 C C . THR A 1 386 ? -41.487 -15.843 26.571 1.00 56.28 386 THR A C 1
ATOM 3003 O O . THR A 1 386 ? -42.005 -16.886 26.207 1.00 56.28 386 THR A O 1
ATOM 3006 N N . LEU A 1 387 ? -40.947 -14.979 25.705 1.00 47.53 387 LEU A N 1
ATOM 3007 C CA . LEU A 1 387 ? -40.950 -15.157 24.243 1.00 47.53 387 LEU A CA 1
ATOM 3008 C C . LEU A 1 387 ? -39.972 -16.224 23.717 1.00 47.53 387 LEU A C 1
ATOM 3010 O O . LEU A 1 387 ? -40.002 -16.526 22.532 1.00 47.53 387 LEU A O 1
ATOM 3014 N N . GLN A 1 388 ? -39.078 -16.750 24.558 1.00 45.03 388 GLN A N 1
ATOM 3015 C CA . GLN A 1 388 ? -38.153 -17.839 24.205 1.00 45.03 388 GLN A CA 1
ATOM 3016 C C . GLN A 1 388 ? -38.598 -19.203 24.759 1.00 45.03 388 GLN A C 1
ATOM 3018 O O . GLN A 1 388 ? -37.924 -20.202 24.516 1.00 45.03 388 GLN A O 1
ATOM 3023 N N . ALA A 1 389 ? -39.685 -19.234 25.536 1.00 44.69 389 ALA A N 1
ATOM 3024 C CA . ALA A 1 389 ? -40.215 -20.437 26.175 1.00 44.69 389 ALA A CA 1
ATOM 3025 C C . ALA A 1 389 ? -41.509 -20.967 25.522 1.00 44.69 389 ALA A C 1
ATOM 3027 O O . ALA A 1 389 ? -41.906 -22.087 25.840 1.00 44.69 389 ALA A O 1
ATOM 3028 N N . ASP A 1 390 ? -42.112 -20.191 24.616 1.00 37.06 390 ASP A N 1
ATOM 3029 C CA . ASP A 1 390 ? -43.166 -20.600 23.674 1.00 37.06 390 ASP A CA 1
ATOM 3030 C C . ASP A 1 390 ? -42.559 -20.779 22.273 1.00 37.06 390 ASP A C 1
ATOM 3032 O O . ASP A 1 390 ? -43.037 -21.670 21.529 1.00 37.06 390 ASP A O 1
#

Radius of gyration: 30.32 Å; chains: 1; bounding box: 94×53×88 Å

Foldseek 3Di:
DDDPPKDKDWDDLPCCQPDDPVDDDPVCVVVNVVSVVVLVVLVVLLVVCVVPVPWKFKKKFFWKFKWKFFDDVPPCVVVDPDDDDDDDDDDDPDCPRDIDIDMDTQKIFTWHWDDDRRIIMIIGPFQAIDGDCVVCCVFFDPVLSVVLVVLVLVLCLPPRNGPPPPDCCSVVVSSVSVVVRNVPTNIDDDPVRIGRPDIDIDIGTPDPVVPVVVVVVVVVDDVVVCPPALVVCVVVVPQPDDQDPDQQPDPDQQQPDDDDRLLNSVNSSPSGSDDDDDDDPPRCPLSSVLSVLRRCVVVVHDDDDDDPDQVSLVSNLVVNVVVVDQLSDADDGDPSDPDDDPVNVCSHPVVSVVVVVVVVVVVVVVCVVDVCVVVVVVVVVVVVVVVVVD

pLDDT: mean 72.04, std 15.34, range [28.91, 95.06]